Protein AF-A0A8H6TA62-F1 (afdb_monomer)

Radius of gyration: 33.55 Å; Cα contacts (8 Å, |Δi|>4): 525; chains: 1; bounding box: 86×76×90 Å

Foldseek 3Di:
DDDDDDDDDDDDDDDPDDDDDDDDPDDDDPDDPVVPPDPDDDPPDLDDLDDPPDDQALLNLVVVVVVCVPDPPDDDDDPDDDDPPPDDPPDPRSVLNVLVVVCVVPDDDDPLNVLVVVLSVLLVVLVVVLVVLSVVLVVLVVVLVVLVVPDDDPPDDDDDDPSNVVSVVSSVSSVVSVVVSVVSVVVNVVSSVVVSVSSVVVSLVVLVVDVDQLAPFDADQWFDFPWKIKHFDRLSPPLVLVCVQPVVPQVLCLFPLDDDAPDSVRCCVCPRVNPRRVANQKTKIFIWTQDPVGTDRFWMKMWHPHDPPQLEIEIDPTGGGPVCPPHLRSLLVVLRVVCQSCPDVVSNHDNGFKYKYKTFPVPVVSVVSCVLLVWDWDDKAWQPDFGDAPNVSSAPPDQDDPPDPCNRGGGTIMTMTMDGSCNCVVCSVVSSVVSSVD

Nearest PDB structures (foldseek):
  3tcv-assembly1_A  TM=8.590E-01  e=8.235E-14  Brucella abortus 2308
  3pzj-assembly1_A  TM=9.013E-01  e=2.151E-12  Chromobacterium violaceum
  5wjd-assembly1_A  TM=6.610E-01  e=2.388E-04  Drosophila melanogaster
  6z6f-assembly1_C  TM=5.503E-01  e=1.934E+00  Saccharomyces cerevisiae S288C
  5sxa-assembly1_B  TM=3.078E-01  e=2.387E+00  Homo sapiens

Solvent-accessible surface area (backbone atoms only — not comparable to full-atom values): 26166 Å² total; per-residue (Å²): 135,90,81,91,84,84,89,85,89,79,82,90,78,83,78,88,77,80,89,81,76,93,73,88,77,81,80,89,83,88,72,81,62,77,83,72,80,56,78,77,79,72,94,80,82,85,81,77,84,73,78,88,82,71,78,86,48,47,67,55,52,53,52,53,57,67,64,45,77,82,64,81,74,89,68,82,87,73,87,84,78,98,67,87,73,77,71,76,70,94,45,74,50,52,54,53,43,56,50,48,60,59,45,62,81,50,80,72,65,70,69,64,36,53,52,53,52,49,54,53,48,52,49,54,49,50,54,49,51,42,55,52,47,47,54,51,41,60,50,52,53,49,52,47,52,52,58,64,71,67,66,73,81,94,82,82,76,97,66,88,47,72,69,58,56,52,44,53,54,54,52,50,52,41,50,55,47,52,53,51,41,52,53,51,52,51,52,46,55,51,55,51,50,52,49,52,51,56,49,49,52,47,52,44,52,50,41,59,78,60,63,74,56,51,48,77,61,94,73,72,89,59,50,73,51,86,52,38,39,36,33,73,55,40,65,73,74,46,47,66,60,51,44,72,60,40,71,90,40,58,73,79,23,51,70,44,101,52,66,71,62,94,42,71,64,50,39,42,53,60,42,43,64,59,50,30,45,79,31,38,30,18,39,55,26,37,30,27,39,52,52,97,94,46,75,43,86,38,30,35,36,24,42,30,78,38,31,87,89,76,27,28,34,26,52,38,74,72,44,63,32,75,95,40,57,93,51,63,57,64,58,45,52,52,38,53,50,49,45,34,42,44,29,44,57,96,75,73,18,67,48,20,50,35,41,32,38,75,30,39,63,87,38,56,71,58,47,52,52,44,44,74,65,58,32,41,82,77,47,76,39,74,63,67,37,72,40,64,72,93,41,65,95,48,32,64,83,59,82,70,57,91,87,48,99,56,67,66,34,36,33,25,30,32,34,36,26,40,38,37,40,65,48,32,76,70,45,34,50,57,53,40,53,55,57,55,76,105

Mean predicted aligned error: 16.94 Å

Organism: Mycena chlorophos (NCBI:txid658473)

Structure (mmCIF, N/CA/C/O backbone):
data_AF-A0A8H6TA62-F1
#
_entry.id   AF-A0A8H6TA62-F1
#
loop_
_atom_site.group_PDB
_atom_site.id
_atom_site.type_symbol
_atom_site.label_atom_id
_atom_site.label_alt_id
_atom_site.label_comp_id
_atom_site.label_asym_id
_atom_site.label_entity_id
_atom_site.label_seq_id
_atom_site.pdbx_PDB_ins_code
_atom_site.Cartn_x
_atom_site.Cartn_y
_atom_site.Cartn_z
_atom_site.occupancy
_atom_site.B_iso_or_equiv
_atom_site.auth_seq_id
_atom_site.auth_comp_id
_atom_site.auth_asym_id
_atom_site.auth_atom_id
_atom_site.pdbx_PDB_model_num
ATOM 1 N N . MET A 1 1 ? 21.353 -50.277 -7.578 1.00 29.17 1 MET A N 1
ATOM 2 C CA . MET A 1 1 ? 21.318 -50.879 -8.931 1.00 29.17 1 MET A CA 1
ATOM 3 C C . MET A 1 1 ? 20.712 -49.834 -9.858 1.00 29.17 1 MET A C 1
ATOM 5 O O . MET A 1 1 ? 19.514 -49.636 -9.789 1.00 29.17 1 MET A O 1
ATOM 9 N N . MET A 1 2 ? 21.472 -48.911 -10.455 1.00 23.39 2 MET A N 1
ATOM 10 C CA . MET A 1 2 ? 22.560 -49.074 -11.440 1.00 23.39 2 MET A CA 1
ATOM 11 C C . MET A 1 2 ? 22.066 -49.698 -12.754 1.00 23.39 2 MET A C 1
ATOM 13 O O . MET A 1 2 ? 21.703 -50.867 -12.731 1.00 23.39 2 MET A O 1
ATOM 17 N N . LEU A 1 3 ? 22.066 -48.891 -13.829 1.00 24.69 3 LEU A N 1
ATOM 18 C CA . LEU A 1 3 ? 22.150 -49.193 -15.280 1.00 24.69 3 LEU A CA 1
ATOM 19 C C . LEU A 1 3 ? 21.672 -47.911 -16.008 1.00 24.69 3 LEU A C 1
ATOM 21 O O . LEU A 1 3 ? 20.495 -47.593 -15.925 1.00 24.69 3 LEU A O 1
ATOM 25 N N . ALA A 1 4 ? 22.458 -47.011 -16.612 1.00 21.72 4 ALA A N 1
ATOM 26 C CA . ALA A 1 4 ? 23.777 -47.021 -17.258 1.00 21.72 4 ALA A CA 1
ATOM 27 C C . ALA A 1 4 ? 23.888 -47.934 -18.496 1.00 21.72 4 ALA A C 1
ATOM 29 O O . ALA A 1 4 ? 24.165 -49.116 -18.342 1.00 21.72 4 ALA A O 1
ATOM 30 N N . ALA A 1 5 ? 23.708 -47.353 -19.695 1.00 24.50 5 ALA A N 1
ATOM 31 C CA . ALA A 1 5 ? 24.446 -47.612 -20.954 1.00 24.50 5 ALA A CA 1
ATOM 32 C C . ALA A 1 5 ? 23.855 -46.716 -22.074 1.00 24.50 5 ALA A C 1
ATOM 34 O O . ALA A 1 5 ? 22.674 -46.822 -22.383 1.00 24.50 5 ALA A O 1
ATOM 35 N N . SER A 1 6 ? 24.552 -45.657 -22.509 1.00 23.44 6 SER A N 1
ATOM 36 C CA . SER A 1 6 ? 25.530 -45.605 -23.628 1.00 23.44 6 SER A CA 1
ATOM 37 C C . SER A 1 6 ? 24.859 -45.240 -24.964 1.00 23.44 6 SER A C 1
ATOM 39 O O . SER A 1 6 ? 24.098 -46.016 -25.521 1.00 23.44 6 SER A O 1
ATOM 41 N N . LEU A 1 7 ? 24.957 -43.973 -25.384 1.00 22.39 7 LEU A N 1
ATOM 42 C CA . LEU A 1 7 ? 25.958 -43.423 -26.321 1.00 22.39 7 LEU A CA 1
ATOM 43 C C . LEU A 1 7 ? 25.765 -43.875 -27.778 1.00 22.39 7 LEU A C 1
ATOM 45 O O . LEU A 1 7 ? 26.127 -44.982 -28.163 1.00 22.39 7 LEU A O 1
ATOM 49 N N . THR A 1 8 ? 25.354 -42.935 -28.631 1.00 24.56 8 THR A N 1
ATOM 50 C CA . THR A 1 8 ? 25.974 -42.810 -29.954 1.00 24.56 8 THR A CA 1
ATOM 51 C C . THR A 1 8 ? 26.098 -41.345 -30.354 1.00 24.56 8 THR A C 1
ATOM 53 O O . THR A 1 8 ? 25.224 -40.512 -30.134 1.00 24.56 8 THR A O 1
ATOM 56 N N . TYR A 1 9 ? 27.284 -41.077 -30.867 1.00 22.17 9 TYR A N 1
ATOM 57 C CA . TYR A 1 9 ? 27.944 -39.828 -31.180 1.00 22.17 9 TYR A CA 1
ATOM 58 C C . TYR A 1 9 ? 27.435 -39.255 -32.513 1.00 22.17 9 TYR A C 1
ATOM 60 O O . TYR A 1 9 ? 27.398 -39.971 -33.509 1.00 22.17 9 TYR A O 1
ATOM 68 N N . ALA A 1 10 ? 27.105 -37.963 -32.558 1.00 26.77 10 ALA A N 1
ATOM 69 C CA . ALA A 1 10 ? 27.073 -37.183 -33.794 1.00 26.77 10 ALA A CA 1
ATOM 70 C C . ALA A 1 10 ? 27.478 -35.738 -33.467 1.00 26.77 10 ALA A C 1
ATOM 72 O O . ALA A 1 10 ? 26.907 -35.105 -32.582 1.00 26.77 10 ALA A O 1
ATOM 73 N N . GLY A 1 11 ? 28.534 -35.277 -34.137 1.00 24.66 11 GLY A N 1
ATOM 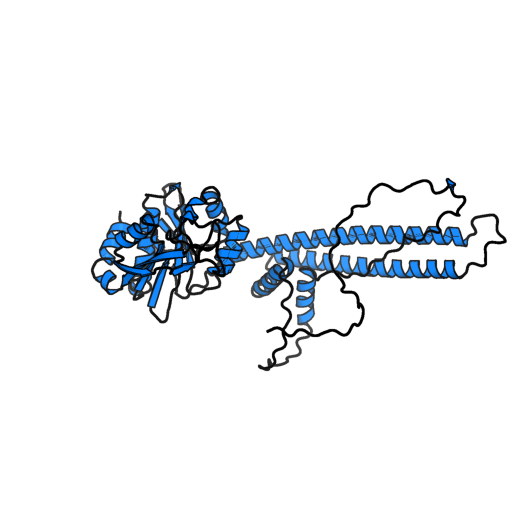74 C CA . GLY A 1 11 ? 29.276 -34.052 -33.851 1.00 24.66 11 GLY A CA 1
ATOM 75 C C . GLY A 1 11 ? 28.537 -32.723 -34.091 1.00 24.66 11 GLY A C 1
ATOM 76 O O . GLY A 1 11 ? 27.354 -32.685 -34.432 1.00 24.66 11 GLY A O 1
ATOM 77 N N . PRO A 1 12 ? 29.250 -31.603 -33.882 1.00 25.75 12 PRO A N 1
ATOM 78 C CA . PRO A 1 12 ? 28.680 -30.360 -33.379 1.00 25.75 12 PRO A CA 1
ATOM 79 C C . PRO A 1 12 ? 28.062 -29.493 -34.482 1.00 25.75 12 PRO A C 1
ATOM 81 O O . PRO A 1 12 ? 28.745 -29.049 -35.404 1.00 25.75 12 PRO A O 1
ATOM 84 N N . ARG A 1 13 ? 26.775 -29.151 -34.336 1.00 25.98 13 ARG A N 1
ATOM 85 C CA . ARG A 1 13 ? 26.202 -27.952 -34.964 1.00 25.98 13 ARG A CA 1
ATOM 86 C C . ARG A 1 13 ? 26.216 -26.821 -33.947 1.00 25.98 13 ARG A C 1
ATOM 88 O O . ARG A 1 13 ? 25.540 -26.880 -32.926 1.00 25.98 13 ARG A O 1
ATOM 95 N N . ALA A 1 14 ? 27.045 -25.830 -34.256 1.00 26.58 14 ALA A N 1
ATOM 96 C CA . ALA A 1 14 ? 27.339 -24.655 -33.461 1.00 26.58 14 ALA A CA 1
ATOM 97 C C . ALA A 1 14 ? 26.076 -23.976 -32.907 1.00 26.58 14 ALA A C 1
ATOM 99 O O . ALA A 1 14 ? 25.238 -23.460 -33.650 1.00 26.58 14 ALA A O 1
ATOM 100 N N . ALA A 1 15 ? 25.996 -23.952 -31.579 1.00 27.00 15 ALA A N 1
ATOM 101 C CA . ALA A 1 15 ? 25.164 -23.033 -30.832 1.00 27.00 15 ALA A CA 1
ATOM 102 C C . ALA A 1 15 ? 25.706 -21.611 -31.035 1.00 27.00 15 ALA A C 1
ATOM 104 O O . ALA A 1 15 ? 26.883 -21.335 -30.805 1.00 27.00 15 ALA A O 1
ATOM 105 N N . LYS A 1 16 ? 24.836 -20.707 -31.482 1.00 26.31 16 LYS A N 1
ATOM 106 C CA . LYS A 1 16 ? 25.112 -19.274 -31.548 1.00 26.31 16 LYS A CA 1
ATOM 107 C C . LYS A 1 16 ? 24.988 -18.724 -30.124 1.00 26.31 16 LYS A C 1
ATOM 109 O O . LYS A 1 16 ? 23.892 -18.421 -29.665 1.00 26.31 16 LYS A O 1
ATOM 114 N N . ILE A 1 17 ? 26.111 -18.693 -29.412 1.00 28.25 17 ILE A N 1
ATOM 115 C CA . ILE A 1 17 ? 26.255 -18.028 -28.116 1.00 28.25 17 ILE A CA 1
ATOM 116 C C . ILE A 1 17 ? 26.334 -16.520 -28.375 1.00 28.25 17 ILE A C 1
ATOM 118 O O . ILE A 1 17 ? 27.118 -16.064 -29.207 1.00 28.25 17 ILE A O 1
ATOM 122 N N . GLY A 1 18 ? 25.463 -15.769 -27.701 1.00 24.61 18 GLY A N 1
ATOM 123 C CA . GLY A 1 18 ? 25.532 -14.316 -27.607 1.00 24.61 18 GLY A CA 1
ATOM 124 C C . GLY A 1 18 ? 26.584 -13.848 -26.596 1.00 24.61 18 GLY A C 1
ATOM 125 O O . GLY A 1 18 ? 27.090 -14.634 -25.802 1.00 24.61 18 GLY A O 1
ATOM 126 N N . ASN A 1 19 ? 26.828 -12.537 -26.613 1.00 27.30 19 ASN A N 1
ATOM 127 C CA . ASN A 1 19 ? 27.676 -11.747 -25.711 1.00 27.30 19 ASN A CA 1
ATOM 128 C C . ASN A 1 19 ? 29.205 -11.863 -25.877 1.00 27.30 19 ASN A C 1
ATOM 130 O O . ASN A 1 19 ? 29.886 -12.553 -25.130 1.00 27.30 19 ASN A O 1
ATOM 134 N N . MET A 1 20 ? 29.746 -11.016 -26.755 1.00 24.73 20 MET A N 1
ATOM 135 C CA . MET A 1 20 ? 30.922 -10.174 -26.473 1.00 24.73 20 MET A CA 1
ATOM 136 C C . MET A 1 20 ? 30.471 -8.756 -26.857 1.00 24.73 20 MET A C 1
ATOM 138 O O . MET A 1 20 ? 29.963 -8.557 -27.953 1.00 24.73 20 MET A O 1
ATOM 142 N N . GLY A 1 21 ? 30.408 -7.785 -25.951 1.00 23.47 21 GLY A N 1
ATOM 143 C CA . GLY A 1 21 ? 31.543 -7.318 -25.170 1.00 23.47 21 GLY A CA 1
ATOM 144 C C . GLY A 1 21 ? 32.171 -6.178 -25.964 1.00 23.47 21 GLY A C 1
ATOM 145 O O . GLY A 1 21 ? 32.882 -6.428 -26.930 1.00 23.47 21 GLY A O 1
ATOM 146 N N . ILE A 1 22 ? 31.825 -4.947 -25.587 1.00 27.44 22 ILE A N 1
ATOM 147 C CA . ILE A 1 22 ? 32.451 -3.710 -26.054 1.00 27.44 22 ILE A CA 1
ATOM 148 C C . ILE A 1 22 ? 33.968 -3.876 -25.921 1.00 27.44 22 ILE A C 1
ATOM 150 O O . ILE A 1 22 ? 34.474 -4.024 -24.811 1.00 27.44 22 ILE A O 1
ATOM 154 N N . LEU A 1 23 ? 34.676 -3.860 -27.047 1.00 23.64 23 LEU A N 1
ATOM 155 C CA . LEU A 1 23 ? 36.079 -3.484 -27.090 1.00 23.64 23 LEU A CA 1
ATOM 156 C C . LEU A 1 23 ? 36.171 -2.252 -27.975 1.00 23.64 23 LEU A C 1
ATOM 158 O O . LEU A 1 23 ? 36.073 -2.313 -29.199 1.00 23.64 23 LEU A O 1
ATOM 162 N N . ASP A 1 24 ? 36.282 -1.138 -27.270 1.00 26.45 24 ASP A N 1
ATOM 163 C CA . ASP A 1 24 ? 36.860 0.105 -27.729 1.00 26.45 24 ASP A CA 1
ATOM 164 C C . ASP A 1 24 ? 38.226 -0.210 -28.368 1.00 26.45 24 ASP A C 1
ATOM 166 O O . ASP A 1 24 ? 39.142 -0.692 -27.702 1.00 26.45 24 ASP A O 1
ATOM 170 N N . MET A 1 25 ? 38.324 -0.047 -29.686 1.00 25.95 25 MET A N 1
ATOM 171 C CA . MET A 1 25 ? 39.591 -0.055 -30.423 1.00 25.95 25 MET A CA 1
ATOM 172 C C . MET A 1 25 ? 39.720 1.268 -31.176 1.00 25.95 25 MET A C 1
ATOM 174 O O . MET A 1 25 ? 39.938 1.305 -32.386 1.00 25.95 25 MET A O 1
ATOM 178 N N . GLU A 1 26 ? 39.594 2.379 -30.454 1.00 28.38 26 GLU A N 1
ATOM 179 C CA . GLU A 1 26 ? 40.432 3.528 -30.761 1.00 28.38 26 GLU A CA 1
ATOM 180 C C . GLU A 1 26 ? 41.798 3.331 -30.087 1.00 28.38 26 GLU A C 1
ATOM 182 O O . GLU A 1 26 ? 41.900 3.039 -28.899 1.00 28.38 26 GLU A O 1
ATOM 187 N N . SER A 1 27 ? 42.852 3.517 -30.882 1.00 29.33 27 SER A N 1
ATOM 188 C CA . SER A 1 27 ? 44.281 3.455 -30.547 1.00 29.33 27 SER A CA 1
ATOM 189 C C . SER A 1 27 ? 44.958 2.070 -30.539 1.00 29.33 27 SER A C 1
ATOM 191 O O . SER A 1 27 ? 44.632 1.162 -29.783 1.00 29.33 27 SER A O 1
ATOM 193 N N . THR A 1 28 ? 46.044 1.998 -31.321 1.00 29.45 28 THR A N 1
ATOM 194 C CA . THR A 1 28 ? 47.136 1.005 -31.261 1.00 29.45 28 THR A CA 1
ATOM 195 C C . THR A 1 28 ? 46.977 -0.263 -32.111 1.00 29.45 28 THR A C 1
ATOM 197 O O . THR A 1 28 ? 46.721 -1.322 -31.572 1.00 29.45 28 THR A O 1
ATOM 200 N N . VAL A 1 29 ? 47.212 -0.168 -33.430 1.00 26.66 29 VAL A N 1
ATOM 201 C CA . VAL A 1 29 ? 48.257 -0.915 -34.183 1.00 26.66 29 VAL A CA 1
ATOM 202 C C . VAL A 1 29 ? 48.424 -0.221 -35.548 1.00 26.66 29 VAL A C 1
ATOM 204 O O . VAL A 1 29 ? 47.896 -0.655 -36.565 1.00 26.66 29 VAL A O 1
ATOM 207 N N . VAL A 1 30 ? 49.184 0.875 -35.584 1.00 30.66 30 VAL A N 1
ATOM 208 C CA . VAL A 1 30 ? 49.939 1.255 -36.792 1.00 30.66 30 VAL A CA 1
ATOM 209 C C . VAL A 1 30 ? 51.369 0.799 -36.528 1.00 30.66 30 VAL A C 1
ATOM 211 O O . VAL A 1 30 ? 52.252 1.587 -36.205 1.00 30.66 30 VAL A O 1
ATOM 214 N N . ALA A 1 31 ? 51.563 -0.519 -36.533 1.00 30.05 31 ALA A N 1
ATOM 215 C CA . ALA A 1 31 ? 52.886 -1.118 -36.487 1.00 30.05 31 ALA A CA 1
ATOM 216 C C . ALA A 1 31 ? 53.342 -1.358 -37.929 1.00 30.05 31 ALA A C 1
ATOM 218 O O . ALA A 1 31 ? 52.847 -2.240 -38.624 1.00 30.05 31 ALA A O 1
ATOM 219 N N . ASP A 1 32 ? 54.244 -0.482 -38.347 1.00 41.75 32 ASP A N 1
ATOM 220 C CA . ASP A 1 32 ? 55.158 -0.518 -39.483 1.00 41.75 32 ASP A CA 1
ATOM 221 C C . ASP A 1 32 ? 55.321 -1.885 -40.200 1.00 41.75 32 ASP A C 1
ATOM 223 O O . ASP A 1 32 ? 56.208 -2.683 -39.895 1.00 41.75 32 ASP A O 1
ATOM 227 N N . LEU A 1 33 ? 54.471 -2.144 -41.204 1.00 35.25 33 LEU A N 1
ATOM 228 C CA . LEU A 1 33 ? 54.551 -3.313 -42.098 1.00 35.25 33 LEU A CA 1
ATOM 229 C C . LEU A 1 33 ? 55.581 -3.143 -43.233 1.00 35.25 33 LEU A C 1
ATOM 231 O O . LEU A 1 33 ? 55.771 -4.055 -44.036 1.00 35.25 33 LEU A O 1
ATOM 235 N N . SER A 1 34 ? 56.296 -2.014 -43.289 1.00 39.16 34 SER A N 1
ATOM 236 C CA . SER A 1 34 ? 57.296 -1.745 -44.333 1.00 39.16 34 SER A CA 1
ATOM 237 C C . SER A 1 34 ? 58.559 -2.616 -44.214 1.00 39.16 34 SER A C 1
ATOM 239 O O . SER A 1 34 ? 59.280 -2.808 -45.192 1.00 39.16 34 SER A O 1
ATOM 241 N N . ARG A 1 35 ? 58.806 -3.225 -43.043 1.00 41.19 35 ARG A N 1
ATOM 242 C CA . ARG A 1 35 ? 59.994 -4.059 -42.779 1.00 41.19 35 ARG A CA 1
ATOM 243 C C . ARG A 1 35 ? 59.961 -5.471 -43.374 1.00 41.19 35 ARG A C 1
ATOM 245 O O . ARG A 1 35 ? 61.000 -6.123 -43.378 1.00 41.19 35 ARG A O 1
ATOM 252 N N . PHE A 1 36 ? 58.822 -5.949 -43.880 1.00 41.75 36 PHE A N 1
ATOM 253 C CA . PHE A 1 36 ? 58.689 -7.327 -44.385 1.00 41.75 36 PHE A CA 1
ATOM 254 C C . PHE A 1 36 ? 58.634 -7.452 -45.914 1.00 41.75 36 PHE A C 1
ATOM 256 O O . PHE A 1 36 ? 58.424 -8.551 -46.417 1.00 41.75 36 PHE A O 1
ATOM 263 N N . GLY A 1 37 ? 58.831 -6.363 -46.669 1.00 33.19 37 GLY A N 1
ATOM 264 C CA . GLY A 1 37 ? 58.868 -6.413 -48.140 1.00 33.19 37 GLY A CA 1
ATOM 265 C C . GLY A 1 37 ? 57.574 -6.916 -48.797 1.00 33.19 37 GLY A C 1
ATOM 266 O O . GLY A 1 37 ? 57.586 -7.293 -49.966 1.00 33.19 37 GLY A O 1
ATOM 267 N N . LEU A 1 38 ? 56.465 -6.938 -48.054 1.00 32.91 38 LEU A N 1
ATOM 268 C CA . LEU A 1 38 ? 55.144 -7.285 -48.564 1.00 32.91 38 LEU A CA 1
ATOM 269 C C . LEU A 1 38 ? 54.492 -6.028 -49.164 1.00 32.91 38 LEU A C 1
ATOM 271 O O . LEU A 1 38 ? 54.642 -4.945 -48.591 1.00 32.91 38 LEU A O 1
ATOM 275 N N . PRO A 1 39 ? 53.767 -6.137 -50.293 1.00 31.55 39 PRO A N 1
ATOM 276 C CA . PRO A 1 39 ? 53.000 -5.016 -50.822 1.00 31.55 39 PRO A CA 1
ATOM 277 C C . PRO A 1 39 ? 52.013 -4.528 -49.754 1.00 31.55 39 PRO A C 1
ATOM 279 O O . PRO A 1 39 ? 51.415 -5.338 -49.041 1.00 31.55 39 PRO A O 1
ATOM 282 N N . ALA A 1 40 ? 51.865 -3.204 -49.631 1.00 33.78 40 ALA A N 1
ATOM 283 C CA . ALA A 1 40 ? 50.876 -2.595 -48.746 1.00 33.78 40 ALA A CA 1
ATOM 284 C C . ALA A 1 40 ? 49.513 -3.273 -48.969 1.00 33.78 40 ALA A C 1
ATOM 286 O O . ALA A 1 40 ? 49.164 -3.537 -50.125 1.00 33.78 40 ALA A O 1
ATOM 287 N N . PRO A 1 41 ? 48.749 -3.587 -47.906 1.00 30.28 41 PRO A N 1
ATOM 288 C CA . PRO A 1 41 ? 47.463 -4.234 -48.088 1.00 30.28 41 PRO A CA 1
ATOM 289 C C . PRO A 1 41 ? 46.612 -3.367 -49.019 1.00 30.28 41 PRO A C 1
ATOM 291 O O . PRO A 1 41 ? 46.419 -2.175 -48.766 1.00 30.28 41 PRO A O 1
ATOM 294 N N . ALA A 1 42 ? 46.118 -3.966 -50.107 1.00 34.22 42 ALA A N 1
ATOM 295 C CA . ALA A 1 42 ? 45.039 -3.384 -50.896 1.00 34.22 42 ALA A CA 1
ATOM 296 C C . ALA A 1 42 ? 43.925 -2.936 -49.928 1.00 34.22 42 ALA A C 1
ATOM 298 O O . ALA A 1 42 ? 43.729 -3.620 -48.918 1.00 34.22 42 ALA A O 1
ATOM 299 N N . PRO A 1 43 ? 43.221 -1.814 -50.178 1.00 35.78 43 PRO A N 1
ATOM 300 C CA . PRO A 1 43 ? 42.306 -1.187 -49.222 1.00 35.78 43 PRO A CA 1
ATOM 301 C C . PRO A 1 43 ? 41.055 -2.050 -48.989 1.00 35.78 43 PRO A C 1
ATOM 303 O O . PRO A 1 43 ? 39.953 -1.757 -49.443 1.00 35.78 43 PRO A O 1
ATOM 306 N N . ALA A 1 44 ? 41.225 -3.141 -48.256 1.00 36.56 44 ALA A N 1
ATOM 307 C CA . ALA A 1 44 ? 40.194 -4.048 -47.808 1.00 36.56 44 ALA A CA 1
ATOM 308 C C . ALA A 1 44 ? 39.881 -3.699 -46.349 1.00 36.56 44 ALA A C 1
ATOM 310 O O . ALA A 1 44 ? 40.582 -4.154 -45.450 1.00 36.56 44 ALA A O 1
ATOM 311 N N . SER A 1 45 ? 38.880 -2.830 -46.131 1.00 36.69 45 SER A N 1
ATOM 312 C CA . SER A 1 45 ? 38.032 -2.764 -44.907 1.00 36.69 45 SER A CA 1
ATOM 313 C C . SER A 1 45 ? 37.189 -1.481 -44.748 1.00 36.69 45 SER A C 1
ATOM 315 O O . SER A 1 45 ? 36.512 -1.328 -43.738 1.00 36.69 45 SER A O 1
ATOM 317 N N . LEU A 1 46 ? 37.148 -0.563 -45.722 1.00 38.94 46 LEU A N 1
ATOM 318 C CA . LEU A 1 46 ? 36.496 0.750 -45.542 1.00 38.94 46 LEU A CA 1
ATOM 319 C C . LEU A 1 46 ? 34.988 0.828 -45.868 1.00 38.94 46 LEU A C 1
ATOM 321 O O . LEU A 1 46 ? 34.402 1.907 -45.783 1.00 38.94 46 LEU A O 1
ATOM 325 N N . TYR A 1 47 ? 34.341 -0.288 -46.212 1.00 43.06 47 TYR A N 1
ATOM 326 C CA . TYR A 1 47 ? 32.968 -0.302 -46.730 1.00 43.06 47 TYR A CA 1
ATOM 327 C C . TYR A 1 47 ? 32.025 -1.074 -45.803 1.00 43.06 47 TYR A C 1
ATOM 329 O O . TYR A 1 47 ? 31.937 -2.297 -45.884 1.00 43.06 47 TYR A O 1
ATOM 337 N N . PHE A 1 48 ? 31.301 -0.373 -44.926 1.00 45.69 48 PHE A N 1
ATOM 338 C CA . PHE A 1 48 ? 30.163 -0.969 -44.221 1.00 45.69 48 PHE A CA 1
ATOM 339 C C . PHE A 1 48 ? 28.943 -0.040 -44.233 1.00 45.69 48 PHE A C 1
ATOM 341 O O . PHE A 1 48 ? 28.719 0.734 -43.305 1.00 45.69 48 PHE A O 1
ATOM 348 N N . VAL A 1 49 ? 28.086 -0.181 -45.252 1.00 46.19 49 VAL A N 1
ATOM 349 C CA . VAL A 1 49 ? 26.663 0.177 -45.132 1.00 46.19 49 VAL A CA 1
ATOM 350 C C . VAL A 1 49 ? 25.961 -0.949 -44.366 1.00 46.19 49 VAL A C 1
ATOM 352 O O . VAL A 1 49 ? 25.446 -1.910 -44.940 1.00 46.19 49 VAL A O 1
ATOM 355 N N . GLU A 1 50 ? 25.992 -0.856 -43.042 1.00 45.69 50 GLU A N 1
ATOM 356 C CA . GLU A 1 50 ? 25.404 -1.833 -42.126 1.00 45.69 50 GLU A CA 1
ATOM 357 C C . GLU A 1 50 ? 23.909 -2.084 -42.435 1.00 45.69 50 GLU A C 1
ATOM 359 O O . GLU A 1 50 ? 23.133 -1.144 -42.648 1.00 45.69 50 GLU A O 1
ATOM 364 N N . ARG A 1 51 ? 23.475 -3.355 -42.455 1.00 43.75 51 ARG A N 1
ATOM 365 C CA . ARG A 1 51 ? 22.040 -3.693 -42.487 1.00 43.75 51 ARG A CA 1
ATOM 366 C C . ARG A 1 51 ? 21.418 -3.296 -41.151 1.00 43.75 51 ARG A C 1
ATOM 368 O O . ARG A 1 51 ? 21.895 -3.721 -40.104 1.00 43.75 51 ARG A O 1
ATOM 375 N N . ASP A 1 52 ? 20.340 -2.520 -41.202 1.00 46.53 52 ASP A N 1
ATOM 376 C CA . ASP A 1 52 ? 19.617 -2.033 -40.025 1.00 46.53 52 ASP A CA 1
ATOM 377 C C . ASP A 1 52 ? 18.873 -3.196 -39.331 1.00 46.53 52 ASP A C 1
ATOM 379 O O . ASP A 1 52 ? 17.696 -3.445 -39.576 1.00 46.53 52 ASP A O 1
ATOM 383 N N . ASN A 1 53 ? 19.588 -3.962 -38.504 1.00 40.94 53 ASN A N 1
ATOM 384 C CA . ASN A 1 53 ? 19.051 -5.032 -37.653 1.00 40.94 53 ASN A CA 1
ATOM 385 C C . ASN A 1 53 ? 18.705 -4.491 -36.251 1.00 40.94 53 ASN A C 1
ATOM 387 O O . ASN A 1 53 ? 19.052 -5.098 -35.238 1.00 40.94 53 ASN A O 1
ATOM 391 N N . ARG A 1 54 ? 18.065 -3.319 -36.171 1.00 55.28 54 ARG A N 1
ATOM 392 C CA . ARG A 1 54 ? 17.684 -2.718 -34.886 1.00 55.28 54 ARG A CA 1
ATOM 393 C C . ARG A 1 54 ? 16.377 -3.295 -34.347 1.00 55.28 54 ARG A C 1
ATOM 395 O O . ARG A 1 54 ? 15.439 -3.581 -35.092 1.00 55.28 54 ARG A O 1
ATOM 402 N N . THR A 1 55 ? 16.330 -3.438 -33.028 1.00 48.84 55 THR A N 1
ATOM 403 C CA . THR A 1 55 ? 15.110 -3.671 -32.254 1.00 48.84 55 THR A CA 1
ATOM 404 C C . THR A 1 55 ? 14.123 -2.515 -32.481 1.00 48.84 55 THR A C 1
ATOM 406 O O . THR A 1 55 ? 14.565 -1.368 -32.550 1.00 48.84 55 THR A O 1
ATOM 409 N N . PRO A 1 56 ? 12.806 -2.778 -32.606 1.00 56.31 56 PRO A N 1
ATOM 410 C CA . PRO A 1 56 ? 11.809 -1.721 -32.790 1.00 56.31 56 PRO A CA 1
ATOM 411 C C . PRO A 1 56 ? 11.818 -0.725 -31.622 1.00 56.31 56 PRO A C 1
ATOM 413 O O . PRO A 1 56 ? 11.783 -1.155 -30.469 1.00 56.31 56 PRO A O 1
ATOM 416 N N . THR A 1 57 ? 11.825 0.579 -31.909 1.00 64.38 57 THR A N 1
ATOM 417 C CA . THR A 1 57 ? 11.783 1.638 -30.879 1.00 64.38 57 THR A CA 1
ATOM 418 C C . THR A 1 57 ? 10.351 2.082 -30.541 1.00 64.38 57 THR A C 1
ATOM 420 O O . THR A 1 57 ? 9.383 1.660 -31.182 1.00 64.38 57 THR A O 1
ATOM 423 N N . VAL A 1 58 ? 10.177 2.946 -29.529 1.00 62.16 58 VAL A N 1
ATOM 424 C CA . VAL A 1 58 ? 8.859 3.514 -29.163 1.00 62.16 58 VAL A CA 1
ATOM 425 C C . VAL A 1 58 ? 8.215 4.225 -30.362 1.00 62.16 58 VAL A C 1
ATOM 427 O O . VAL A 1 58 ? 7.031 4.033 -30.641 1.00 62.16 58 VAL A O 1
ATOM 430 N N . LEU A 1 59 ? 9.004 4.979 -31.134 1.00 66.00 59 LEU A N 1
ATOM 431 C CA . LEU A 1 59 ? 8.554 5.671 -32.345 1.00 66.00 59 LEU A CA 1
ATOM 432 C C . LEU A 1 59 ? 8.178 4.709 -33.477 1.00 66.00 59 LEU A C 1
ATOM 434 O O . LEU A 1 59 ? 7.175 4.938 -34.158 1.00 66.00 59 LEU A O 1
ATOM 438 N N . ASP A 1 60 ? 8.912 3.604 -33.645 1.00 64.25 60 ASP A N 1
ATOM 439 C CA . ASP A 1 60 ? 8.524 2.535 -34.575 1.00 64.25 60 ASP A CA 1
ATOM 440 C C . ASP A 1 60 ? 7.152 1.955 -34.234 1.00 64.25 60 ASP A C 1
ATOM 442 O O . ASP A 1 60 ? 6.342 1.679 -35.124 1.00 64.25 60 ASP A O 1
ATOM 446 N N . ALA A 1 61 ? 6.884 1.760 -32.946 1.00 64.50 61 ALA A N 1
ATOM 447 C CA . ALA A 1 61 ? 5.626 1.214 -32.472 1.00 64.50 61 ALA A CA 1
ATOM 448 C C . ALA A 1 61 ? 4.466 2.216 -32.656 1.00 64.50 61 ALA A C 1
ATOM 450 O O . ALA A 1 61 ? 3.414 1.837 -33.179 1.00 64.50 61 ALA A O 1
ATOM 451 N N . ILE A 1 62 ? 4.682 3.502 -32.346 1.00 64.81 62 ILE A N 1
ATOM 452 C CA . ILE A 1 62 ? 3.718 4.597 -32.580 1.00 64.81 62 ILE A CA 1
ATOM 453 C C . ILE A 1 62 ? 3.358 4.713 -34.067 1.00 64.81 62 ILE A C 1
ATOM 455 O O . ILE A 1 62 ? 2.181 4.772 -34.429 1.00 64.81 62 ILE A O 1
ATOM 459 N N . LEU A 1 63 ? 4.360 4.706 -34.950 1.00 63.94 63 LEU A N 1
ATOM 460 C CA . LEU A 1 63 ? 4.159 4.810 -36.397 1.00 63.94 63 LEU A CA 1
ATOM 461 C C . LEU A 1 63 ? 3.401 3.609 -36.977 1.00 63.94 63 LEU A C 1
ATOM 463 O O . LEU A 1 63 ? 2.573 3.782 -37.875 1.00 63.94 63 LEU A O 1
ATOM 467 N N . ARG A 1 64 ? 3.660 2.394 -36.474 1.00 64.25 64 ARG A N 1
ATOM 468 C CA . ARG A 1 64 ? 2.918 1.184 -36.870 1.00 64.25 64 ARG A CA 1
ATOM 469 C C . ARG A 1 64 ? 1.444 1.268 -36.487 1.00 64.25 64 ARG A C 1
ATOM 471 O O . ARG A 1 64 ? 0.600 0.882 -37.291 1.00 64.25 64 ARG A O 1
ATOM 478 N N . ASP A 1 65 ? 1.141 1.779 -35.296 1.00 61.62 65 ASP A N 1
ATOM 479 C CA . ASP A 1 65 ? -0.236 1.964 -34.837 1.00 61.62 65 ASP A CA 1
ATOM 480 C C . ASP A 1 65 ? -0.975 3.009 -35.695 1.00 61.62 65 ASP A C 1
ATOM 482 O O . ASP A 1 65 ? -2.039 2.709 -36.234 1.00 61.62 65 ASP A O 1
ATOM 486 N N . GLN A 1 66 ? -0.363 4.171 -35.959 1.00 61.78 66 GLN A N 1
ATOM 487 C CA . GLN A 1 66 ? -0.942 5.207 -36.833 1.00 61.78 66 GLN A CA 1
ATOM 488 C C . GLN A 1 66 ? -1.160 4.736 -38.284 1.00 61.78 66 GLN A C 1
ATOM 490 O O . GLN A 1 66 ? -2.137 5.113 -38.923 1.00 61.78 66 GLN A O 1
ATOM 495 N N . GLY A 1 67 ? -0.281 3.883 -38.820 1.00 47.94 67 GLY A N 1
ATOM 496 C CA . GLY A 1 67 ? -0.438 3.316 -40.166 1.00 47.94 67 GLY A CA 1
ATOM 497 C C . GLY A 1 67 ? -1.513 2.225 -40.279 1.00 47.94 67 GLY A C 1
ATOM 498 O O . GLY A 1 67 ? -1.926 1.879 -41.388 1.00 47.94 67 GLY A O 1
ATOM 499 N N . SER A 1 68 ? -1.971 1.668 -39.154 1.00 46.47 68 SER A N 1
ATOM 500 C CA . SER A 1 68 ? -2.958 0.580 -39.120 1.00 46.47 68 SER A CA 1
ATOM 501 C C . SER A 1 68 ? -4.416 1.054 -39.195 1.00 46.47 68 SER A C 1
ATOM 503 O O . SER A 1 68 ? -5.291 0.273 -39.579 1.00 46.47 68 SER A O 1
ATOM 505 N N . GLU A 1 69 ? -4.672 2.347 -38.963 1.00 37.59 69 GLU A N 1
ATOM 506 C CA . GLU A 1 69 ? -6.004 2.967 -39.064 1.00 37.59 69 GLU A CA 1
ATOM 507 C C . GLU A 1 69 ? -6.595 2.902 -40.494 1.00 37.59 69 GLU A C 1
ATOM 509 O O . GLU A 1 69 ? -7.807 2.981 -40.668 1.00 37.59 69 GLU A O 1
ATOM 514 N N . GLY A 1 70 ? -5.778 2.632 -41.523 1.00 31.72 70 GLY A N 1
ATOM 515 C CA . GLY A 1 70 ? -6.219 2.453 -42.916 1.00 31.72 70 GLY A CA 1
ATOM 516 C C . GLY A 1 70 ? -6.500 1.009 -43.368 1.00 31.72 70 GLY A C 1
ATOM 517 O O . GLY A 1 70 ? -6.815 0.786 -44.538 1.00 31.72 70 GLY A O 1
ATOM 518 N N . ARG A 1 71 ? -6.358 -0.006 -42.499 1.00 30.48 71 ARG A N 1
ATOM 519 C CA . ARG A 1 71 ? -6.531 -1.427 -42.880 1.00 30.48 71 ARG A CA 1
ATOM 520 C C . ARG A 1 71 ? -7.276 -2.247 -41.823 1.00 30.48 71 ARG A C 1
ATOM 522 O O . ARG A 1 71 ? -6.907 -3.379 -41.522 1.00 30.48 71 ARG A O 1
ATOM 529 N N . VAL A 1 72 ? -8.388 -1.726 -41.313 1.00 29.91 72 VAL A N 1
ATOM 530 C CA . VAL A 1 72 ? -9.335 -2.531 -40.529 1.00 29.91 72 VAL A CA 1
ATOM 531 C C . VAL A 1 72 ? -10.142 -3.423 -41.481 1.00 29.91 72 VAL A C 1
ATOM 533 O O . VAL A 1 72 ? -11.251 -3.098 -41.896 1.00 29.91 72 VAL A O 1
ATOM 536 N N . ARG A 1 73 ? -9.597 -4.586 -41.861 1.00 28.47 73 ARG A N 1
ATOM 537 C CA . ARG A 1 73 ? -10.461 -5.702 -42.273 1.00 28.47 73 ARG A CA 1
ATOM 538 C C . ARG A 1 73 ? -11.051 -6.288 -40.999 1.00 28.47 73 ARG A C 1
ATOM 540 O O . ARG A 1 73 ? -10.359 -7.009 -40.284 1.00 28.47 73 ARG A O 1
ATOM 547 N N . ASN A 1 74 ? -12.322 -5.981 -40.746 1.00 29.83 74 ASN A N 1
ATOM 548 C CA . ASN A 1 74 ? -13.155 -6.659 -39.758 1.00 29.83 74 ASN A CA 1
ATOM 549 C C . ASN A 1 74 ? -12.992 -8.179 -39.899 1.00 29.83 74 ASN A C 1
ATOM 551 O O . ASN A 1 74 ? -13.541 -8.793 -40.814 1.00 29.83 74 ASN A O 1
ATOM 555 N N . ARG A 1 75 ? -12.234 -8.798 -38.993 1.00 24.92 75 ARG A N 1
ATOM 556 C CA . ARG A 1 75 ? -12.373 -10.222 -38.700 1.00 24.92 75 ARG A CA 1
ATOM 557 C C . ARG A 1 75 ? -12.941 -10.337 -37.292 1.00 24.92 75 ARG A C 1
ATOM 559 O O . ARG A 1 75 ? -12.289 -9.871 -36.359 1.00 24.92 75 ARG A O 1
ATOM 566 N N . PRO A 1 76 ? -14.137 -10.924 -37.123 1.00 26.98 76 PRO A N 1
ATOM 567 C CA . PRO A 1 76 ? -14.686 -11.154 -35.801 1.00 26.98 76 PRO A CA 1
ATOM 568 C C . PRO A 1 76 ? -13.778 -12.115 -35.031 1.00 26.98 76 PRO A C 1
ATOM 570 O O . PRO A 1 76 ? -13.284 -13.111 -35.566 1.00 26.98 76 PRO A O 1
ATOM 573 N N . TYR A 1 77 ? -13.558 -11.778 -33.766 1.00 26.70 77 TYR A N 1
ATOM 574 C CA . TYR A 1 77 ? -12.793 -12.545 -32.795 1.00 26.70 77 TYR A CA 1
ATOM 575 C C . TYR A 1 77 ? -13.436 -13.931 -32.607 1.00 26.70 77 TYR A C 1
ATOM 577 O O . TYR A 1 77 ? -14.460 -14.061 -31.937 1.00 26.70 77 TYR A O 1
ATOM 585 N N . ARG A 1 78 ? -12.865 -14.984 -33.212 1.00 27.34 78 ARG A N 1
ATOM 586 C CA . ARG A 1 78 ? -13.204 -16.369 -32.854 1.00 27.34 78 ARG A CA 1
ATOM 587 C C . ARG A 1 78 ? -12.369 -16.777 -31.645 1.00 27.34 78 ARG A C 1
ATOM 589 O O . ARG A 1 78 ? -11.151 -16.896 -31.730 1.00 27.34 78 ARG A O 1
ATOM 596 N N . ARG A 1 79 ? -13.061 -16.993 -30.524 1.00 35.88 79 ARG A N 1
ATOM 597 C CA . ARG A 1 79 ? -12.561 -17.717 -29.350 1.00 35.88 79 ARG A CA 1
ATOM 598 C C . ARG A 1 79 ? -12.101 -19.109 -29.790 1.00 35.88 79 ARG A C 1
ATOM 600 O O . ARG A 1 79 ? -12.902 -19.856 -30.343 1.00 35.88 79 ARG A O 1
ATOM 607 N N . GLY A 1 80 ? -10.852 -19.446 -29.483 1.00 32.16 80 GLY A N 1
ATOM 608 C CA . GLY A 1 80 ? -10.318 -20.801 -29.601 1.00 32.16 80 GLY A CA 1
ATOM 609 C C . GLY A 1 80 ? -9.213 -20.921 -30.641 1.00 32.16 80 GLY A C 1
ATOM 610 O O . GLY A 1 80 ? -9.496 -21.208 -31.793 1.00 32.16 80 GLY A O 1
ATOM 611 N N . GLU A 1 81 ? -7.971 -20.695 -30.210 1.00 27.31 81 GLU A N 1
ATOM 612 C CA . GLU A 1 81 ? -6.795 -21.515 -30.534 1.00 27.31 81 GLU A CA 1
ATOM 613 C C . GLU A 1 81 ? -5.568 -20.917 -29.828 1.00 27.31 81 GLU A C 1
ATOM 615 O O . GLU A 1 81 ? -5.173 -19.775 -30.068 1.00 27.31 81 GLU A O 1
ATOM 620 N N . ASN A 1 82 ? -4.981 -21.698 -28.919 1.00 31.84 82 ASN A N 1
ATOM 621 C CA . ASN A 1 82 ? -3.709 -21.409 -28.267 1.00 31.84 82 ASN A CA 1
ATOM 622 C C . ASN A 1 82 ? -2.603 -21.309 -29.327 1.00 31.84 82 ASN A C 1
ATOM 624 O O . ASN A 1 82 ? -2.052 -22.318 -29.763 1.00 31.84 82 ASN A O 1
ATOM 628 N N . ARG A 1 83 ? -2.227 -20.090 -29.706 1.00 24.73 83 ARG A N 1
ATOM 629 C CA . ARG A 1 83 ? -0.875 -19.803 -30.186 1.00 24.73 83 ARG A CA 1
ATOM 630 C C . ARG A 1 83 ? -0.239 -18.872 -29.176 1.00 24.73 83 ARG A C 1
ATOM 632 O O . ARG A 1 83 ? -0.749 -17.778 -28.955 1.00 24.73 83 ARG A O 1
ATOM 639 N N . SER A 1 84 ? 0.845 -19.325 -28.549 1.00 26.30 84 SER A N 1
ATOM 640 C CA . SER A 1 84 ? 1.664 -18.492 -27.679 1.00 26.30 84 SER A CA 1
ATOM 641 C C . SER A 1 84 ? 2.152 -17.296 -28.491 1.00 26.30 84 SER A C 1
ATOM 643 O O . SER A 1 84 ? 3.071 -17.403 -29.305 1.00 26.30 84 SER A O 1
ATOM 645 N N . ILE A 1 85 ? 1.506 -16.153 -28.302 1.00 25.62 85 ILE A N 1
ATOM 646 C CA . ILE A 1 85 ? 2.082 -14.875 -28.681 1.00 25.62 85 ILE A CA 1
ATOM 647 C C . ILE A 1 85 ? 3.274 -14.738 -27.742 1.00 25.62 85 ILE A C 1
ATOM 649 O O . ILE A 1 85 ? 3.089 -14.639 -26.530 1.00 25.62 85 ILE A O 1
ATOM 653 N N . HIS A 1 86 ? 4.492 -14.831 -28.278 1.00 25.52 86 HIS A N 1
ATOM 654 C CA . HIS A 1 86 ? 5.660 -14.370 -27.545 1.00 25.52 86 HIS A CA 1
ATOM 655 C C . HIS A 1 86 ? 5.336 -12.964 -27.045 1.00 25.52 86 HIS A C 1
ATOM 657 O O . HIS A 1 86 ? 5.078 -12.065 -27.848 1.00 25.52 86 HIS A O 1
ATOM 663 N N . SER A 1 87 ? 5.268 -12.818 -25.719 1.00 28.80 87 SER A N 1
ATOM 664 C CA . SER A 1 87 ? 5.262 -11.513 -25.071 1.00 28.80 87 SER A CA 1
ATOM 665 C C . SER A 1 87 ? 6.381 -10.703 -25.723 1.00 28.80 87 SER A C 1
ATOM 667 O O . SER A 1 87 ? 7.489 -11.237 -25.817 1.00 28.80 87 SER A O 1
ATOM 669 N N . PRO A 1 88 ? 6.134 -9.475 -26.213 1.00 33.50 88 PRO A N 1
ATOM 670 C CA . PRO A 1 88 ? 7.248 -8.615 -26.573 1.00 33.50 88 PRO A CA 1
ATOM 671 C C . PRO A 1 88 ? 8.157 -8.532 -25.341 1.00 33.50 88 PRO A C 1
ATOM 673 O O . PRO A 1 88 ? 7.651 -8.469 -24.213 1.00 33.50 88 PRO A O 1
ATOM 676 N N . ASP A 1 89 ? 9.468 -8.655 -25.552 1.00 31.70 89 ASP A N 1
ATOM 677 C CA . ASP A 1 89 ? 10.463 -8.539 -24.488 1.00 31.70 89 ASP A CA 1
ATOM 678 C C . ASP A 1 89 ? 10.131 -7.323 -23.616 1.00 31.70 89 ASP A C 1
ATOM 680 O O . ASP A 1 89 ? 9.868 -6.236 -24.134 1.00 31.70 89 ASP A O 1
ATOM 684 N N . ARG A 1 90 ? 10.100 -7.520 -22.292 1.00 38.47 90 ARG A N 1
ATOM 685 C CA . ARG A 1 90 ? 9.893 -6.454 -21.302 1.00 38.47 90 ARG A CA 1
ATOM 686 C C . ARG A 1 90 ? 11.139 -5.570 -21.244 1.00 38.47 90 ARG A C 1
ATOM 688 O O . ARG A 1 90 ? 11.946 -5.672 -20.327 1.00 38.47 90 ARG A O 1
ATOM 695 N N . ASN A 1 91 ? 11.333 -4.757 -22.268 1.00 39.81 91 ASN A N 1
ATOM 696 C CA . ASN A 1 91 ? 12.241 -3.622 -22.246 1.00 39.81 91 ASN A CA 1
ATOM 697 C C . ASN A 1 91 ? 11.428 -2.337 -22.015 1.00 39.81 91 ASN A C 1
ATOM 699 O O . ASN A 1 91 ? 10.227 -2.291 -22.288 1.00 39.81 91 ASN A O 1
ATOM 703 N N . SER A 1 92 ? 12.079 -1.294 -21.498 1.00 47.16 92 SER A N 1
ATOM 704 C CA . SER A 1 92 ? 11.458 -0.003 -21.151 1.00 47.16 92 SER A CA 1
ATOM 705 C C . SER A 1 92 ? 10.611 0.584 -22.290 1.00 47.16 92 SER A C 1
ATOM 707 O O . SER A 1 92 ? 9.535 1.131 -22.059 1.00 47.16 92 SER A O 1
ATOM 709 N N . SER A 1 93 ? 11.046 0.398 -23.538 1.00 45.38 93 SER A N 1
ATOM 710 C CA . SER A 1 93 ? 10.334 0.852 -24.735 1.00 45.38 93 SER A CA 1
ATOM 711 C C . SER A 1 93 ? 8.990 0.136 -24.959 1.00 45.38 93 SER A C 1
ATOM 713 O O . SER A 1 93 ? 8.029 0.755 -25.421 1.00 45.38 93 SER A O 1
ATOM 715 N N . GLY A 1 94 ? 8.884 -1.154 -24.618 1.00 49.16 94 GLY A N 1
ATOM 716 C CA . GLY A 1 94 ? 7.642 -1.927 -24.725 1.00 49.16 94 GLY A CA 1
ATOM 717 C C . GLY A 1 94 ? 6.574 -1.495 -23.715 1.00 49.16 94 GLY A C 1
ATOM 718 O O . GLY A 1 94 ? 5.395 -1.402 -24.063 1.00 49.16 94 GLY A O 1
ATOM 719 N N . GLU A 1 95 ? 6.979 -1.167 -22.487 1.00 53.28 95 GLU A N 1
ATOM 720 C CA . GLU A 1 95 ? 6.074 -0.661 -21.446 1.00 53.28 95 GLU A CA 1
ATOM 721 C C . GLU A 1 95 ? 5.575 0.754 -21.752 1.00 53.28 95 GLU A C 1
ATOM 723 O O . GLU A 1 95 ? 4.369 1.001 -21.685 1.00 53.28 95 GLU A O 1
ATOM 728 N N . ILE A 1 96 ? 6.466 1.652 -22.190 1.00 52.94 96 ILE A N 1
ATOM 729 C CA . ILE A 1 96 ? 6.095 3.011 -22.619 1.00 52.94 96 ILE A CA 1
ATOM 730 C C . ILE A 1 96 ? 5.098 2.953 -23.785 1.00 52.94 96 ILE A C 1
ATOM 732 O O . ILE A 1 96 ? 4.128 3.709 -23.807 1.00 52.94 96 ILE A O 1
ATOM 736 N N . PHE A 1 97 ? 5.271 2.027 -24.735 1.00 53.97 97 PHE A N 1
ATOM 737 C CA . PHE A 1 97 ? 4.329 1.858 -25.844 1.00 53.97 97 PHE A CA 1
ATOM 738 C C . PHE A 1 97 ? 2.945 1.354 -25.397 1.00 53.97 97 PHE A C 1
ATOM 740 O O . PHE A 1 97 ? 1.920 1.852 -25.871 1.00 53.97 97 PHE A O 1
ATOM 747 N N . LEU A 1 98 ? 2.884 0.385 -24.479 1.00 52.41 98 LEU A N 1
ATOM 748 C CA . LEU A 1 98 ? 1.610 -0.089 -23.923 1.00 52.41 98 LEU A CA 1
ATOM 749 C C . LEU A 1 98 ? 0.884 1.030 -23.161 1.00 52.41 98 LEU A C 1
ATOM 751 O O . LEU A 1 98 ? -0.329 1.189 -23.313 1.00 52.41 98 LEU A O 1
ATOM 755 N N . GLN A 1 99 ? 1.630 1.850 -22.418 1.00 53.50 99 GLN A N 1
ATOM 756 C CA . GLN A 1 99 ? 1.105 3.034 -21.737 1.00 53.50 99 GLN A CA 1
ATOM 757 C C . GLN A 1 99 ? 0.658 4.118 -22.730 1.00 53.50 99 GLN A C 1
ATOM 759 O O . GLN A 1 99 ? -0.416 4.692 -22.559 1.00 53.50 99 GLN A O 1
ATOM 764 N N . TRP A 1 100 ? 1.394 4.344 -23.823 1.00 55.66 100 TRP A N 1
ATOM 765 C CA . TRP A 1 100 ? 0.984 5.236 -24.914 1.00 55.66 100 TRP A CA 1
ATOM 766 C C . TRP A 1 100 ? -0.341 4.799 -25.550 1.00 55.66 100 TRP A C 1
ATOM 768 O O . TRP A 1 100 ? -1.229 5.624 -25.770 1.00 55.66 100 TRP A O 1
ATOM 778 N N . ARG A 1 101 ? -0.520 3.496 -25.799 1.00 53.41 101 ARG A N 1
ATOM 779 C CA . ARG A 1 101 ? -1.762 2.955 -26.367 1.00 53.41 101 ARG A CA 1
ATOM 780 C C . ARG A 1 101 ? -2.954 3.147 -25.425 1.00 53.41 101 ARG A C 1
ATOM 782 O O . ARG A 1 101 ? -4.050 3.447 -25.891 1.00 53.41 101 ARG A O 1
ATOM 789 N N . PHE A 1 102 ? -2.731 3.017 -24.117 1.00 45.12 102 PHE A N 1
ATOM 790 C CA . PHE A 1 102 ? -3.727 3.326 -23.089 1.00 45.12 102 PHE A CA 1
ATOM 791 C C . PHE A 1 102 ? -4.060 4.827 -23.059 1.00 45.12 102 PHE A C 1
ATOM 793 O O . PHE A 1 102 ? -5.230 5.202 -23.038 1.00 45.12 102 PHE A O 1
ATOM 800 N N . LEU A 1 103 ? -3.046 5.693 -23.155 1.00 48.81 103 LEU A N 1
ATOM 801 C CA . LEU A 1 103 ? -3.221 7.144 -23.244 1.00 48.81 103 LEU A CA 1
ATOM 802 C C . LEU A 1 103 ? -3.944 7.580 -24.519 1.00 48.81 103 LEU A C 1
ATOM 804 O O . LEU A 1 103 ? -4.648 8.574 -24.469 1.00 48.81 103 LEU A O 1
ATOM 808 N N . LYS A 1 104 ? -3.846 6.845 -25.635 1.00 46.09 104 LYS A N 1
ATOM 809 C CA . LYS A 1 104 ? -4.583 7.136 -26.881 1.00 46.09 104 LYS A CA 1
ATOM 810 C C . LYS A 1 104 ? -6.112 7.108 -26.705 1.00 46.09 104 LYS A C 1
ATOM 812 O O . LYS A 1 104 ? -6.817 7.722 -27.500 1.00 46.09 104 LYS A O 1
ATOM 817 N N . LEU A 1 105 ? -6.626 6.453 -25.655 1.00 41.06 105 LEU A N 1
ATOM 818 C CA . LEU A 1 105 ? -8.045 6.519 -25.272 1.00 41.06 105 LEU A CA 1
ATOM 819 C C . LEU A 1 105 ? -8.452 7.910 -24.737 1.00 41.06 105 LEU A C 1
ATOM 821 O O . LEU A 1 105 ? -9.644 8.185 -24.623 1.00 41.06 105 LEU A O 1
ATOM 825 N N . LYS A 1 106 ? -7.485 8.800 -24.455 1.00 44.19 106 LYS A N 1
ATOM 826 C CA . LYS A 1 106 ? -7.679 10.227 -24.158 1.00 44.19 106 LYS A CA 1
ATOM 827 C C . LYS A 1 106 ? -6.836 11.096 -25.116 1.00 44.19 106 LYS A C 1
ATOM 829 O O . LYS A 1 106 ? -5.604 11.034 -25.075 1.00 44.19 106 LYS A O 1
ATOM 834 N N . PRO A 1 107 ? -7.447 11.920 -25.985 1.00 48.41 107 PRO A N 1
ATOM 835 C CA . PRO A 1 107 ? -6.709 12.655 -27.014 1.00 48.41 107 PRO A CA 1
ATOM 836 C C . PRO A 1 107 ? -5.580 13.525 -26.428 1.00 48.41 107 PRO A C 1
ATOM 838 O O . PRO A 1 107 ? -5.683 14.053 -25.321 1.00 48.41 107 PRO A O 1
ATOM 841 N N . PHE A 1 108 ? -4.456 13.630 -27.150 1.00 52.84 108 PHE A N 1
ATOM 842 C CA . PHE A 1 108 ? -3.501 14.719 -26.923 1.00 52.84 108 PHE A CA 1
ATOM 843 C C . PHE A 1 108 ? -4.190 16.017 -27.364 1.00 52.84 108 PHE A C 1
ATOM 845 O O . PHE A 1 108 ? -4.689 16.077 -28.485 1.00 52.84 108 PHE A O 1
ATOM 852 N N . GLU A 1 109 ? -4.204 17.041 -26.515 1.00 54.47 109 GLU A N 1
ATOM 853 C CA . GLU A 1 109 ? -4.763 18.358 -26.840 1.00 54.47 109 GLU A CA 1
ATOM 854 C C . GLU A 1 109 ? -3.667 19.430 -26.769 1.00 54.47 109 GLU A C 1
ATOM 856 O O . GLU A 1 109 ? -2.691 19.289 -26.029 1.00 54.47 109 GLU A O 1
ATOM 861 N N . GLY A 1 110 ? -3.810 20.491 -27.567 1.00 63.44 110 GLY A N 1
ATOM 862 C CA . GLY A 1 110 ? -2.919 21.653 -27.531 1.00 63.44 110 GLY A CA 1
ATOM 863 C C . GLY A 1 110 ? -1.459 21.368 -27.919 1.00 63.44 110 GLY A C 1
ATOM 864 O O . GLY A 1 110 ? -1.168 20.653 -28.881 1.00 63.44 110 GLY A O 1
ATOM 865 N N . GLU A 1 111 ? -0.530 21.974 -27.179 1.00 59.22 111 GLU A N 1
ATOM 866 C CA . GLU A 1 111 ? 0.902 22.051 -27.499 1.00 59.22 111 GLU A CA 1
ATOM 867 C C . GLU A 1 111 ? 1.596 20.676 -27.543 1.00 59.22 111 GLU A C 1
ATOM 869 O O . GLU A 1 111 ? 2.379 20.400 -28.453 1.00 59.22 111 GLU A O 1
ATOM 874 N N . SER A 1 112 ? 1.239 19.748 -26.647 1.00 62.75 112 SER A N 1
ATOM 875 C CA . SER A 1 112 ? 1.825 18.398 -26.619 1.00 62.75 112 SER A CA 1
ATOM 876 C C . SER A 1 112 ? 1.464 17.559 -27.850 1.00 62.75 112 SER A C 1
ATOM 878 O O . SER A 1 112 ? 2.281 16.760 -28.306 1.00 62.75 112 SER A O 1
ATOM 880 N N . ALA A 1 113 ? 0.265 17.740 -28.420 1.00 64.19 113 ALA A N 1
ATOM 881 C CA . ALA A 1 113 ? -0.127 17.070 -29.665 1.00 64.19 113 ALA A CA 1
ATOM 882 C C . ALA A 1 113 ? 0.734 17.549 -30.844 1.00 64.19 113 ALA A C 1
ATOM 884 O O . ALA A 1 113 ? 1.178 16.743 -31.665 1.00 64.19 113 ALA A O 1
ATOM 885 N N . SER A 1 114 ? 1.007 18.856 -30.885 1.00 67.69 114 SER A N 1
ATOM 886 C CA . SER A 1 114 ? 1.867 19.483 -31.889 1.00 67.69 114 SER A CA 1
ATOM 887 C C . SER A 1 114 ? 3.310 18.987 -31.785 1.00 67.69 114 SER A C 1
ATOM 889 O O . SER A 1 114 ? 3.892 18.589 -32.793 1.00 67.69 114 SER A O 1
ATOM 891 N N . ILE A 1 115 ? 3.865 18.921 -30.569 1.00 69.00 115 ILE A N 1
ATOM 892 C CA . ILE A 1 115 ? 5.230 18.428 -30.321 1.00 69.00 115 ILE A CA 1
ATOM 893 C C . ILE A 1 115 ? 5.371 16.962 -30.752 1.00 69.00 115 ILE A C 1
ATOM 895 O O . ILE A 1 115 ? 6.286 16.624 -31.503 1.00 69.00 115 ILE A O 1
ATOM 899 N N . VAL A 1 116 ? 4.442 16.085 -30.353 1.00 66.62 116 VAL A N 1
ATOM 900 C CA . VAL A 1 116 ? 4.481 14.664 -30.745 1.00 66.62 116 VAL A CA 1
ATOM 901 C C . VAL A 1 116 ? 4.369 14.507 -32.264 1.00 66.62 116 VAL A C 1
ATOM 903 O O . VAL A 1 116 ? 5.097 13.704 -32.854 1.00 66.62 116 VAL A O 1
ATOM 906 N N . ALA A 1 117 ? 3.502 15.282 -32.924 1.00 68.81 117 ALA A N 1
ATOM 907 C CA . ALA A 1 117 ? 3.372 15.263 -34.380 1.00 68.81 117 ALA A CA 1
ATOM 908 C C . ALA A 1 117 ? 4.653 15.742 -35.087 1.00 68.81 117 ALA A C 1
ATOM 910 O O . ALA A 1 117 ? 5.087 15.118 -36.060 1.00 68.81 117 ALA A O 1
ATOM 911 N N . GLN A 1 118 ? 5.282 16.805 -34.582 1.00 76.62 118 GLN A N 1
ATOM 912 C CA . GLN A 1 118 ? 6.540 17.335 -35.103 1.00 76.62 118 GLN A CA 1
ATOM 913 C C . GLN A 1 118 ? 7.671 16.307 -34.981 1.00 76.62 118 GLN A C 1
ATOM 915 O O . GLN A 1 118 ? 8.285 15.972 -35.993 1.00 76.62 118 GLN A O 1
ATOM 920 N N . LEU A 1 119 ? 7.873 15.733 -33.790 1.00 73.19 119 LEU A N 1
ATOM 921 C CA . LEU A 1 119 ? 8.901 14.713 -33.542 1.00 73.19 119 LEU A CA 1
ATOM 922 C C . LEU A 1 119 ? 8.669 13.453 -34.391 1.00 73.19 119 LEU A C 1
ATOM 924 O O . LEU A 1 119 ? 9.608 12.882 -34.943 1.00 73.19 119 LEU A O 1
ATOM 928 N N . THR A 1 120 ? 7.408 13.044 -34.566 1.00 69.12 120 THR A N 1
ATOM 929 C CA . THR A 1 120 ? 7.046 11.898 -35.417 1.00 69.12 120 THR A CA 1
ATOM 930 C C . THR A 1 120 ? 7.381 12.148 -36.890 1.00 69.12 120 THR A C 1
ATOM 932 O O . THR A 1 120 ? 7.853 11.246 -37.590 1.00 69.12 120 THR A O 1
ATOM 935 N N . ASN A 1 121 ? 7.146 13.366 -37.381 1.00 76.69 121 ASN A N 1
ATOM 936 C CA . ASN A 1 121 ? 7.480 13.746 -38.750 1.00 76.69 121 ASN A CA 1
ATOM 937 C C . ASN A 1 121 ? 8.993 13.864 -38.958 1.00 76.69 121 ASN A C 1
ATOM 939 O O . ASN A 1 121 ? 9.497 13.341 -39.953 1.00 76.69 121 ASN A O 1
ATOM 943 N N . GLU A 1 122 ? 9.707 14.487 -38.019 1.00 78.88 122 GLU A N 1
ATOM 944 C CA . GLU A 1 122 ? 11.170 14.580 -38.029 1.00 78.88 122 GLU A CA 1
ATOM 945 C C . GLU A 1 122 ? 11.795 13.182 -38.082 1.00 78.88 122 GLU A C 1
ATOM 947 O O . GLU A 1 122 ? 12.550 12.877 -39.002 1.00 78.88 122 GLU A O 1
ATOM 952 N N . TYR A 1 123 ? 11.366 12.276 -37.201 1.00 74.81 123 TYR A N 1
ATOM 953 C CA . TYR A 1 123 ? 11.824 10.888 -37.191 1.00 74.81 123 TYR A CA 1
ATOM 954 C C . TYR A 1 123 ? 11.590 10.166 -38.526 1.00 74.81 123 TYR A C 1
ATOM 956 O O . TYR A 1 123 ? 12.479 9.488 -39.050 1.00 74.81 123 TYR A O 1
ATOM 964 N N . ARG A 1 124 ? 10.391 10.312 -39.111 1.00 74.44 124 ARG A N 1
ATOM 965 C CA . ARG A 1 124 ? 10.043 9.680 -40.394 1.00 74.44 124 ARG A CA 1
ATOM 966 C C . ARG A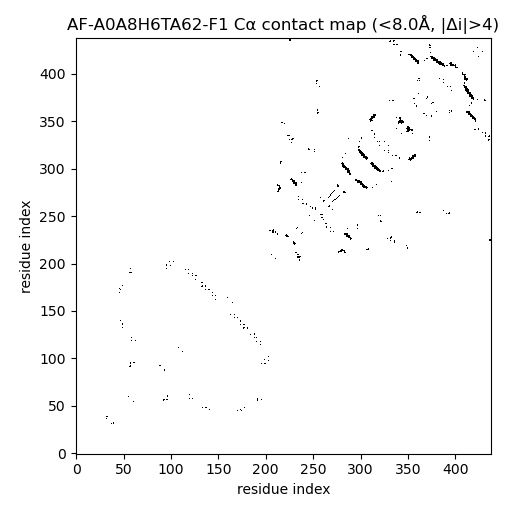 1 124 ? 10.921 10.197 -41.535 1.00 74.44 124 ARG A C 1
ATOM 968 O O . ARG A 1 124 ? 11.318 9.405 -42.393 1.00 74.44 124 ARG A O 1
ATOM 975 N N . ASN A 1 125 ? 11.199 11.497 -41.553 1.00 78.38 125 ASN A N 1
ATOM 976 C CA . ASN A 1 125 ? 12.032 12.125 -42.572 1.00 78.38 125 ASN A CA 1
ATOM 977 C C . ASN A 1 125 ? 13.489 11.681 -42.429 1.00 78.38 125 ASN A C 1
ATOM 979 O O . ASN A 1 125 ? 14.037 11.124 -43.376 1.00 78.38 125 ASN A O 1
ATOM 983 N N . THR A 1 126 ? 14.061 11.765 -41.228 1.00 76.19 126 THR A N 1
ATOM 984 C CA . THR A 1 126 ? 15.450 11.360 -40.977 1.00 76.19 126 THR A CA 1
ATOM 985 C C . THR A 1 126 ? 15.677 9.875 -41.278 1.00 76.19 126 THR A C 1
ATOM 987 O O . THR A 1 126 ? 16.667 9.508 -41.907 1.00 76.19 126 THR A O 1
ATOM 990 N N . ARG A 1 127 ? 14.728 8.984 -40.947 1.00 75.12 127 ARG A N 1
ATOM 991 C CA . ARG A 1 127 ? 14.822 7.565 -41.353 1.00 75.12 127 ARG A CA 1
ATOM 992 C C . ARG A 1 127 ? 14.810 7.367 -42.864 1.00 75.12 127 ARG A C 1
ATOM 994 O O . ARG A 1 127 ? 15.503 6.485 -43.374 1.00 75.12 127 ARG A O 1
ATOM 1001 N N . ARG A 1 128 ? 14.000 8.146 -43.582 1.00 78.38 128 ARG A N 1
ATOM 1002 C CA . ARG A 1 128 ? 13.952 8.103 -45.047 1.00 78.38 128 ARG A CA 1
ATOM 1003 C C . ARG A 1 128 ? 15.281 8.567 -45.641 1.00 78.38 128 ARG A C 1
ATOM 1005 O O . ARG A 1 128 ? 15.766 7.933 -46.577 1.00 78.38 128 ARG A O 1
ATOM 1012 N N . ASP A 1 129 ? 15.880 9.609 -45.079 1.00 76.44 129 ASP A N 1
ATOM 1013 C CA . ASP A 1 129 ? 17.156 10.156 -45.539 1.00 76.44 129 ASP A CA 1
ATOM 1014 C C . ASP A 1 129 ? 18.309 9.169 -45.335 1.00 76.44 129 ASP A C 1
ATOM 1016 O O . ASP A 1 129 ? 19.031 8.885 -46.298 1.00 76.44 129 ASP A O 1
ATOM 1020 N N . ILE A 1 130 ? 18.368 8.505 -44.176 1.00 72.88 130 ILE A N 1
ATOM 1021 C CA . ILE A 1 130 ? 19.317 7.413 -43.913 1.00 72.88 130 ILE A CA 1
ATOM 1022 C C . ILE A 1 130 ? 19.138 6.278 -44.925 1.00 72.88 130 ILE A C 1
ATOM 1024 O O . ILE A 1 130 ? 20.114 5.792 -45.501 1.00 72.88 130 ILE A O 1
ATOM 1028 N N . ALA A 1 131 ? 17.897 5.846 -45.181 1.00 72.69 131 ALA A N 1
ATOM 1029 C CA . ALA A 1 131 ? 17.622 4.766 -46.129 1.00 72.69 131 ALA A CA 1
ATOM 1030 C C . ALA A 1 131 ? 18.065 5.129 -47.560 1.00 72.69 131 ALA A C 1
ATOM 1032 O O . ALA A 1 131 ? 18.669 4.305 -48.260 1.00 72.69 131 ALA A O 1
ATOM 1033 N N . ASN A 1 132 ? 17.819 6.374 -47.977 1.00 77.88 132 ASN A N 1
ATOM 1034 C CA . ASN A 1 132 ? 18.241 6.908 -49.269 1.00 77.88 132 ASN A CA 1
ATOM 1035 C C . ASN A 1 132 ? 19.771 7.022 -49.368 1.00 77.88 132 ASN A C 1
ATOM 1037 O O . ASN A 1 132 ? 20.360 6.624 -50.377 1.00 77.88 132 ASN A O 1
ATOM 1041 N N . ALA A 1 133 ? 20.435 7.529 -48.326 1.00 72.44 133 ALA A N 1
ATOM 1042 C CA . ALA A 1 133 ? 21.890 7.627 -48.237 1.00 72.44 133 ALA A CA 1
ATOM 1043 C C . ALA A 1 133 ? 22.552 6.243 -48.306 1.00 72.44 133 ALA A C 1
ATOM 1045 O O . ALA A 1 133 ? 23.423 6.024 -49.148 1.00 72.44 133 ALA A O 1
ATOM 1046 N N . ALA A 1 134 ? 22.050 5.277 -47.536 1.00 71.00 134 ALA A N 1
ATOM 1047 C CA . ALA A 1 134 ? 22.512 3.893 -47.559 1.00 71.00 134 ALA A CA 1
ATOM 1048 C C . ALA A 1 134 ? 22.333 3.247 -48.945 1.00 71.00 134 ALA A C 1
ATOM 1050 O O . ALA A 1 134 ? 23.189 2.496 -49.412 1.00 71.00 134 ALA A O 1
ATOM 1051 N N . SER A 1 135 ? 21.232 3.550 -49.644 1.00 75.94 135 SER A N 1
ATOM 1052 C CA . SER A 1 135 ? 21.014 3.067 -51.012 1.00 75.94 135 SER A CA 1
ATOM 1053 C C . SER A 1 135 ? 22.003 3.656 -52.020 1.00 75.94 135 SER A C 1
ATOM 1055 O O . SER A 1 135 ? 22.437 2.941 -52.926 1.00 75.94 135 SER A O 1
ATOM 1057 N N . ARG A 1 136 ? 22.380 4.933 -51.868 1.00 77.06 136 ARG A N 1
ATOM 1058 C CA . ARG A 1 136 ? 23.428 5.569 -52.684 1.00 77.06 136 ARG A CA 1
ATOM 1059 C C . ARG A 1 136 ? 24.800 4.954 -52.412 1.00 77.06 136 ARG A C 1
ATOM 1061 O O . ARG A 1 136 ? 25.467 4.584 -53.374 1.00 77.06 136 ARG A O 1
ATOM 1068 N N . GLY A 1 137 ? 25.164 4.749 -51.143 1.00 68.94 137 GLY A N 1
ATOM 1069 C CA . GLY A 1 137 ? 26.410 4.075 -50.753 1.00 68.94 137 GLY A CA 1
ATOM 1070 C C . GLY A 1 137 ? 26.556 2.702 -51.416 1.00 68.94 137 GLY A C 1
ATOM 1071 O O . GLY A 1 137 ? 27.521 2.468 -52.136 1.00 68.94 137 GLY A O 1
ATOM 1072 N N . ARG A 1 138 ? 25.516 1.856 -51.342 1.00 74.75 138 ARG A N 1
ATOM 1073 C CA . ARG A 1 138 ? 25.486 0.536 -52.012 1.00 74.75 138 ARG A CA 1
ATOM 1074 C C . ARG A 1 138 ? 25.596 0.584 -53.540 1.00 74.75 138 ARG A C 1
ATOM 1076 O O . ARG A 1 138 ? 25.875 -0.431 -54.179 1.00 74.75 138 ARG A O 1
ATOM 1083 N N . ARG A 1 139 ? 25.257 1.710 -54.175 1.00 77.62 139 ARG A N 1
ATOM 1084 C CA . ARG A 1 139 ? 25.428 1.885 -55.626 1.00 77.62 139 ARG A CA 1
ATOM 1085 C C . ARG A 1 139 ? 26.881 2.211 -55.957 1.00 77.62 139 ARG A C 1
ATOM 1087 O O . ARG A 1 139 ? 27.397 1.662 -56.921 1.00 77.62 139 ARG A O 1
ATOM 1094 N N . ILE A 1 140 ? 27.521 3.049 -55.146 1.00 72.31 140 ILE A N 1
ATOM 1095 C CA . ILE A 1 140 ? 28.933 3.413 -55.296 1.00 72.31 140 ILE A CA 1
ATOM 1096 C C . ILE A 1 140 ? 29.831 2.207 -54.989 1.00 72.31 140 ILE A C 1
ATOM 1098 O O . ILE A 1 140 ? 30.730 1.912 -55.765 1.00 72.31 140 ILE A O 1
ATOM 1102 N N . GLU A 1 141 ? 29.525 1.432 -53.946 1.00 71.94 141 GLU A N 1
ATOM 1103 C CA . GLU A 1 141 ? 30.234 0.178 -53.638 1.00 71.94 141 GLU A CA 1
ATOM 1104 C C . GLU A 1 141 ? 30.207 -0.810 -54.815 1.00 71.94 141 GLU A C 1
ATOM 1106 O O . GLU A 1 141 ? 31.211 -1.455 -55.111 1.00 71.94 141 GLU A O 1
ATOM 1111 N N . ARG A 1 142 ? 29.082 -0.895 -55.541 1.00 76.94 142 ARG A N 1
ATOM 1112 C CA . ARG A 1 142 ? 28.992 -1.711 -56.762 1.00 76.94 142 ARG A CA 1
ATOM 1113 C C . ARG A 1 142 ? 29.887 -1.190 -57.886 1.00 76.94 142 ARG A C 1
ATOM 1115 O O . ARG A 1 142 ? 30.543 -1.995 -58.532 1.00 76.94 142 ARG A O 1
ATOM 1122 N N . GLN A 1 143 ? 29.963 0.127 -58.075 1.00 77.88 143 GLN A N 1
ATOM 1123 C CA . GLN A 1 143 ? 30.865 0.735 -59.064 1.00 77.88 143 GLN A CA 1
ATOM 1124 C C . GLN A 1 143 ? 32.336 0.462 -58.733 1.00 77.88 143 GLN A C 1
ATOM 1126 O O . GLN A 1 143 ? 33.121 0.160 -59.626 1.00 77.88 143 GLN A O 1
ATOM 1131 N N . ILE A 1 144 ? 32.705 0.524 -57.452 1.00 70.88 144 ILE A N 1
ATOM 1132 C CA . ILE A 1 144 ? 34.056 0.190 -56.986 1.00 70.88 144 ILE A CA 1
ATOM 1133 C C . ILE A 1 144 ? 34.372 -1.283 -57.278 1.00 70.88 144 ILE A C 1
ATOM 1135 O O . ILE A 1 144 ? 35.422 -1.581 -57.843 1.00 70.88 144 ILE A O 1
ATOM 1139 N N . ALA A 1 145 ? 33.446 -2.198 -56.974 1.00 70.94 145 ALA A N 1
ATOM 1140 C CA . ALA A 1 145 ? 33.617 -3.625 -57.254 1.00 70.94 145 ALA A CA 1
ATOM 1141 C C . ALA A 1 145 ? 33.741 -3.929 -58.762 1.00 70.94 145 ALA A C 1
ATOM 1143 O O . ALA A 1 145 ? 34.545 -4.772 -59.157 1.00 70.94 145 ALA A O 1
ATOM 1144 N N . GLU A 1 146 ? 32.983 -3.228 -59.611 1.00 77.25 146 GLU A N 1
ATOM 1145 C CA . GLU A 1 146 ? 33.083 -3.329 -61.074 1.00 77.25 146 GLU A CA 1
ATOM 1146 C C . GLU A 1 146 ? 34.460 -2.867 -61.581 1.00 77.25 146 GLU A C 1
ATOM 1148 O O . GLU A 1 146 ? 35.088 -3.583 -62.361 1.00 77.25 146 GLU A O 1
ATOM 1153 N N . LEU A 1 147 ? 34.970 -1.730 -61.087 1.00 70.81 147 LEU A N 1
ATOM 1154 C CA . LEU A 1 147 ? 36.300 -1.209 -61.439 1.00 70.81 147 LEU A CA 1
ATOM 1155 C C . LEU A 1 147 ? 37.428 -2.166 -61.028 1.00 70.81 147 LEU A C 1
ATOM 1157 O O . LEU A 1 147 ? 38.376 -2.383 -61.789 1.00 70.81 147 LEU A O 1
ATOM 1161 N N . GLN A 1 148 ? 37.311 -2.776 -59.847 1.00 69.00 148 GLN A N 1
ATOM 1162 C CA . GLN A 1 148 ? 38.258 -3.778 -59.355 1.00 69.00 148 GLN A CA 1
ATOM 1163 C C . GLN A 1 148 ? 38.215 -5.071 -60.188 1.00 69.00 148 GLN A C 1
ATOM 1165 O O . GLN A 1 148 ? 39.263 -5.661 -60.451 1.00 69.00 148 GLN A O 1
ATOM 1170 N N . GLY A 1 149 ? 37.031 -5.482 -60.658 1.00 62.56 149 GLY A N 1
ATOM 1171 C CA . GLY A 1 149 ? 36.840 -6.659 -61.512 1.00 62.56 149 GLY A CA 1
ATOM 1172 C C . GLY A 1 149 ? 37.366 -6.514 -62.948 1.00 62.56 149 GLY A C 1
ATOM 1173 O O . GLY A 1 149 ? 37.568 -7.520 -63.622 1.00 62.56 149 GLY A O 1
ATOM 1174 N N . THR A 1 150 ? 37.615 -5.287 -63.418 1.00 58.22 150 THR A N 1
ATOM 1175 C CA . THR A 1 150 ? 38.141 -4.997 -64.768 1.00 58.22 150 THR A CA 1
ATOM 1176 C C . THR A 1 150 ? 39.670 -4.890 -64.866 1.00 58.22 150 THR A C 1
ATOM 1178 O O . THR A 1 150 ? 40.187 -4.613 -65.949 1.00 58.22 150 THR A O 1
ATOM 1181 N N . ARG A 1 151 ? 40.428 -5.101 -63.778 1.00 58.31 151 ARG A N 1
ATOM 1182 C CA . ARG A 1 151 ? 41.901 -5.005 -63.817 1.00 58.31 151 ARG A CA 1
ATOM 1183 C C . ARG A 1 151 ? 42.540 -6.183 -64.574 1.00 58.31 151 ARG A C 1
ATOM 1185 O O . ARG A 1 151 ? 42.334 -7.343 -64.231 1.00 58.31 151 ARG A O 1
ATOM 1192 N N . ILE A 1 152 ? 43.372 -5.865 -65.568 1.00 52.41 152 ILE A N 1
ATOM 1193 C CA . ILE A 1 152 ? 44.316 -6.789 -66.227 1.00 52.41 152 ILE A CA 1
ATOM 1194 C C . ILE A 1 152 ? 45.600 -6.856 -65.360 1.00 52.41 152 ILE A C 1
ATOM 1196 O O . ILE A 1 152 ? 45.956 -5.827 -64.784 1.00 52.41 152 ILE A O 1
ATOM 1200 N N . PRO A 1 153 ? 46.291 -8.011 -65.218 1.00 48.75 153 PRO A N 1
ATOM 1201 C CA . PRO A 1 153 ? 47.415 -8.173 -64.286 1.00 48.75 153 PRO A CA 1
ATOM 1202 C C . PRO A 1 153 ? 48.536 -7.132 -64.440 1.00 48.75 153 PRO A C 1
ATOM 1204 O O . PRO A 1 153 ? 48.954 -6.807 -65.551 1.00 48.75 153 PRO A O 1
ATOM 1207 N N . GLU A 1 154 ? 49.047 -6.661 -63.298 1.00 50.91 154 GLU A N 1
ATOM 1208 C CA . GLU A 1 154 ? 50.079 -5.625 -63.118 1.00 50.91 154 GLU A CA 1
ATOM 1209 C C . GLU A 1 154 ? 51.479 -6.052 -63.606 1.00 50.91 154 GLU A C 1
ATOM 1211 O O . GLU A 1 154 ? 52.428 -6.130 -62.830 1.00 50.91 154 GLU A O 1
ATOM 1216 N N . SER A 1 155 ? 51.652 -6.323 -64.900 1.00 46.03 155 SER A N 1
ATOM 1217 C CA . SER A 1 155 ? 52.993 -6.468 -65.490 1.00 46.03 155 SER A CA 1
ATOM 1218 C C . SER A 1 155 ? 53.401 -5.310 -66.402 1.00 46.03 155 SER A C 1
ATOM 1220 O O . SER A 1 155 ? 54.507 -5.341 -66.935 1.00 46.03 155 SER A O 1
ATOM 1222 N N . GLN A 1 156 ? 52.558 -4.290 -66.610 1.00 51.38 156 GLN A N 1
ATOM 1223 C CA . GLN A 1 156 ? 52.867 -3.173 -67.515 1.00 51.38 156 GLN A CA 1
ATOM 1224 C C . GLN A 1 156 ? 52.137 -1.864 -67.160 1.00 51.38 156 GLN A C 1
ATOM 1226 O O . GLN A 1 156 ? 51.278 -1.449 -67.917 1.00 51.38 156 GLN A O 1
ATOM 1231 N N . THR A 1 157 ? 52.478 -1.169 -66.070 1.00 49.56 157 THR A N 1
ATOM 1232 C CA . THR A 1 157 ? 52.279 0.300 -65.981 1.00 49.56 157 THR A CA 1
ATOM 1233 C C . THR A 1 157 ? 53.093 0.889 -64.829 1.00 49.56 157 THR A C 1
ATOM 1235 O O . THR A 1 157 ? 52.863 0.553 -63.670 1.00 49.56 157 THR A O 1
ATOM 1238 N N . SER A 1 158 ? 54.014 1.807 -65.131 1.00 44.88 158 SER A N 1
ATOM 1239 C CA . SER A 1 158 ? 54.642 2.694 -64.147 1.00 44.88 158 SER A CA 1
ATOM 1240 C C . SER A 1 158 ? 53.790 3.960 -63.987 1.00 44.88 158 SER A C 1
ATOM 1242 O O . SER A 1 158 ? 53.843 4.846 -64.839 1.00 44.88 158 SER A O 1
ATOM 1244 N N . GLY A 1 159 ? 52.995 4.032 -62.916 1.00 56.72 159 GLY A N 1
ATOM 1245 C CA . GLY A 1 159 ? 52.159 5.187 -62.556 1.00 56.72 159 GLY A CA 1
ATOM 1246 C C . GLY A 1 159 ? 50.765 4.778 -62.069 1.00 56.72 159 GLY A C 1
ATOM 1247 O O . GLY A 1 159 ? 50.219 3.781 -62.537 1.00 56.72 159 GLY A O 1
ATOM 1248 N N . MET A 1 160 ? 50.182 5.531 -61.125 1.00 52.19 160 MET A N 1
ATOM 1249 C CA . MET A 1 160 ? 48.768 5.384 -60.743 1.00 52.19 160 MET A CA 1
ATOM 1250 C C . MET A 1 160 ? 47.901 5.662 -61.979 1.00 52.19 160 MET A C 1
ATOM 1252 O O . MET A 1 160 ? 47.750 6.813 -62.374 1.00 52.19 160 MET A O 1
ATOM 1256 N N . GLY A 1 161 ? 47.370 4.619 -62.620 1.00 61.31 161 GLY A N 1
ATOM 1257 C CA . GLY A 1 161 ? 46.447 4.782 -63.746 1.00 61.31 161 GLY A CA 1
ATOM 1258 C C . GLY A 1 161 ? 45.121 5.418 -63.311 1.00 61.31 161 GLY A C 1
ATOM 1259 O O . GLY A 1 161 ? 44.710 5.266 -62.159 1.00 61.31 161 GLY A O 1
ATOM 1260 N N . ASP A 1 162 ? 44.421 6.075 -64.241 1.00 65.94 162 ASP A N 1
ATOM 1261 C CA . ASP A 1 162 ? 43.144 6.785 -64.017 1.00 65.94 162 ASP A CA 1
ATOM 1262 C C . ASP A 1 162 ? 42.092 5.972 -63.233 1.00 65.94 162 ASP A C 1
ATOM 1264 O O . ASP A 1 162 ? 41.313 6.526 -62.456 1.00 65.94 162 ASP A O 1
ATOM 1268 N N . GLY A 1 163 ? 42.092 4.641 -63.373 1.00 66.25 163 GLY A N 1
ATOM 1269 C CA . GLY A 1 163 ? 41.201 3.748 -62.624 1.00 66.25 163 GLY A CA 1
ATOM 1270 C C . GLY A 1 163 ? 41.455 3.725 -61.110 1.00 66.25 163 GLY A C 1
ATOM 1271 O O . GLY A 1 163 ? 40.502 3.663 -60.337 1.00 66.25 163 GLY A O 1
ATOM 1272 N N . ALA A 1 164 ? 42.714 3.833 -60.672 1.00 67.12 164 ALA A N 1
ATOM 1273 C CA . ALA A 1 164 ? 43.073 3.862 -59.251 1.00 67.12 164 ALA A CA 1
ATOM 1274 C C . ALA A 1 164 ? 42.713 5.208 -58.597 1.00 67.12 164 ALA A C 1
ATOM 1276 O O . ALA A 1 164 ? 42.256 5.240 -57.455 1.00 67.12 164 ALA A O 1
ATOM 1277 N N . LEU A 1 165 ? 42.859 6.315 -59.335 1.00 71.62 165 LEU A N 1
ATOM 1278 C CA . LEU A 1 165 ? 42.408 7.640 -58.894 1.00 71.62 165 LEU A CA 1
ATOM 1279 C C . LEU A 1 165 ? 40.881 7.683 -58.741 1.00 71.62 165 LEU A C 1
ATOM 1281 O O . LEU A 1 165 ? 40.374 8.171 -57.731 1.00 71.62 165 LEU A O 1
ATOM 1285 N N . ARG A 1 166 ? 40.144 7.101 -59.696 1.00 73.81 166 ARG A N 1
ATOM 1286 C CA . ARG A 1 166 ? 38.680 7.014 -59.631 1.00 73.81 166 ARG A CA 1
ATOM 1287 C C . ARG A 1 166 ? 38.186 6.152 -58.467 1.00 73.81 166 ARG A C 1
ATOM 1289 O O . ARG A 1 166 ? 37.178 6.480 -57.847 1.00 73.81 166 ARG A O 1
ATOM 1296 N N . GLU A 1 167 ? 38.887 5.066 -58.157 1.00 72.25 167 GLU A N 1
ATOM 1297 C CA . GLU A 1 167 ? 38.584 4.205 -57.009 1.00 72.25 167 GLU A CA 1
ATOM 1298 C C . GLU A 1 167 ? 38.730 4.959 -55.677 1.00 72.25 167 GLU A C 1
ATOM 1300 O O . GLU A 1 167 ? 37.842 4.879 -54.827 1.00 72.25 167 GLU A O 1
ATOM 1305 N N . LEU A 1 168 ? 39.801 5.746 -55.518 1.00 75.00 168 LEU A N 1
ATOM 1306 C CA . LEU A 1 168 ? 40.024 6.575 -54.328 1.00 75.00 168 LEU A CA 1
ATOM 1307 C C . LEU A 1 168 ? 38.944 7.652 -54.153 1.00 75.00 168 LEU A C 1
ATOM 1309 O O . LEU A 1 168 ? 38.460 7.848 -53.037 1.00 75.00 168 LEU A O 1
ATOM 1313 N N . GLU A 1 169 ? 38.526 8.297 -55.245 1.00 79.25 169 GLU A N 1
ATOM 1314 C CA . GLU A 1 169 ? 37.449 9.295 -55.238 1.00 79.25 169 GLU A CA 1
ATOM 1315 C C . GLU A 1 169 ? 36.109 8.678 -54.795 1.00 79.25 169 GLU A C 1
ATOM 1317 O O . GLU A 1 169 ? 35.411 9.219 -53.935 1.00 79.25 169 GLU A O 1
ATOM 1322 N N . LEU A 1 170 ? 35.750 7.506 -55.331 1.00 74.75 170 LEU A N 1
ATOM 1323 C CA . LEU A 1 170 ? 34.524 6.800 -54.946 1.00 74.75 170 LEU A CA 1
ATOM 1324 C C . LEU A 1 170 ? 34.586 6.297 -53.494 1.00 74.75 170 LEU A C 1
ATOM 1326 O O . LEU A 1 170 ? 33.584 6.364 -52.778 1.00 74.75 170 LEU A O 1
ATOM 1330 N N . ALA A 1 171 ? 35.754 5.846 -53.030 1.00 71.94 171 ALA A N 1
ATOM 1331 C CA . ALA A 1 171 ? 35.967 5.452 -51.638 1.00 71.94 171 ALA A CA 1
ATOM 1332 C C . ALA A 1 171 ? 35.752 6.628 -50.671 1.00 71.94 171 ALA A C 1
ATOM 1334 O O . ALA A 1 171 ? 35.136 6.471 -49.614 1.00 71.94 171 ALA A O 1
ATOM 1335 N N . GLU A 1 172 ? 36.216 7.823 -51.040 1.00 79.50 172 GLU A N 1
ATOM 1336 C CA . GLU A 1 172 ? 35.985 9.046 -50.273 1.00 79.50 172 GLU A CA 1
ATOM 1337 C C . GLU A 1 172 ? 34.504 9.442 -50.241 1.00 79.50 172 GLU A C 1
ATOM 1339 O O . GLU A 1 172 ? 33.979 9.788 -49.182 1.00 79.50 172 GLU A O 1
ATOM 1344 N N . GLN A 1 173 ? 33.785 9.289 -51.355 1.00 77.12 173 GLN A N 1
ATOM 1345 C CA . GLN A 1 173 ? 32.336 9.506 -51.381 1.00 77.12 173 GLN A CA 1
ATOM 1346 C C . GLN A 1 173 ? 31.587 8.557 -50.435 1.00 77.12 173 GLN A C 1
ATOM 1348 O O . GLN A 1 173 ? 30.667 8.993 -49.739 1.00 77.12 173 GLN A O 1
ATOM 1353 N N . VAL A 1 174 ? 31.981 7.279 -50.358 1.00 70.94 174 VAL A N 1
ATOM 1354 C CA . VAL A 1 174 ? 31.376 6.332 -49.405 1.00 70.94 174 VAL A CA 1
ATOM 1355 C C . VAL A 1 174 ? 31.682 6.724 -47.958 1.00 70.94 174 VAL A C 1
ATOM 1357 O O . VAL A 1 174 ? 30.771 6.697 -47.128 1.00 70.94 174 VAL A O 1
ATOM 1360 N N . ARG A 1 175 ? 32.914 7.159 -47.651 1.00 75.31 175 ARG A N 1
ATOM 1361 C CA . ARG A 1 175 ? 33.261 7.684 -46.315 1.00 75.31 175 ARG A CA 1
ATOM 1362 C C . ARG A 1 175 ? 32.352 8.844 -45.908 1.00 75.31 175 ARG A C 1
ATOM 1364 O O . ARG A 1 175 ? 31.759 8.796 -44.832 1.00 75.31 175 ARG A O 1
ATOM 1371 N N . ASN A 1 176 ? 32.171 9.822 -46.793 1.00 78.19 176 ASN A N 1
ATOM 1372 C CA . ASN A 1 176 ? 31.321 10.988 -46.536 1.00 78.19 176 ASN A CA 1
ATOM 1373 C C . ASN A 1 176 ? 29.846 10.595 -46.329 1.00 78.19 176 ASN A C 1
ATOM 1375 O O . ASN A 1 176 ? 29.166 11.135 -45.456 1.00 78.19 176 ASN A O 1
ATOM 1379 N N . ILE A 1 177 ? 29.343 9.616 -47.091 1.00 73.50 177 ILE A N 1
ATOM 1380 C CA . ILE A 1 177 ? 27.986 9.075 -46.913 1.00 73.50 177 ILE A CA 1
ATOM 1381 C C . ILE A 1 177 ? 27.834 8.393 -45.549 1.00 73.50 177 ILE A C 1
ATOM 1383 O O . ILE A 1 177 ? 26.828 8.608 -44.874 1.00 73.50 177 ILE A O 1
ATOM 1387 N N . ASN A 1 178 ? 28.817 7.597 -45.127 1.00 70.81 178 ASN A N 1
ATOM 1388 C CA . ASN A 1 178 ? 28.776 6.903 -43.840 1.00 70.81 178 ASN A CA 1
ATOM 1389 C C . ASN A 1 178 ? 28.838 7.879 -42.661 1.00 70.81 178 ASN A C 1
ATOM 1391 O O . ASN A 1 178 ? 28.090 7.713 -41.697 1.00 70.81 178 ASN A O 1
ATOM 1395 N N . GLN A 1 179 ? 29.663 8.925 -42.757 1.00 79.12 179 GLN A N 1
ATOM 1396 C CA . GLN A 1 179 ? 29.696 9.995 -41.761 1.00 79.12 179 GLN A CA 1
ATOM 1397 C C . GLN A 1 179 ? 28.320 10.658 -41.619 1.00 79.12 179 GLN A C 1
ATOM 1399 O O . GLN A 1 179 ? 27.777 10.713 -40.515 1.00 79.12 179 GLN A O 1
ATOM 1404 N N . LYS A 1 180 ? 27.700 11.051 -42.738 1.00 79.38 180 LYS A N 1
ATOM 1405 C CA . LYS A 1 180 ? 26.358 11.646 -42.737 1.00 79.38 180 LYS A CA 1
ATOM 1406 C C . LYS A 1 180 ? 25.295 10.716 -42.136 1.00 79.38 180 LYS A C 1
ATOM 1408 O O . LYS A 1 180 ? 24.461 11.155 -41.351 1.00 79.38 180 LYS A O 1
ATOM 1413 N N . ILE A 1 181 ? 25.334 9.420 -42.458 1.00 72.75 181 ILE A N 1
ATOM 1414 C CA . ILE A 1 181 ? 24.424 8.424 -41.864 1.00 72.75 181 ILE A CA 1
ATOM 1415 C C . ILE A 1 181 ? 24.608 8.346 -40.342 1.00 72.75 181 ILE A C 1
ATOM 1417 O O . ILE A 1 181 ? 23.627 8.206 -39.611 1.00 72.75 181 ILE A O 1
ATOM 1421 N N . ASN A 1 182 ? 25.843 8.424 -39.843 1.00 74.31 182 ASN A N 1
ATOM 1422 C CA . ASN A 1 182 ? 26.118 8.383 -38.407 1.00 74.31 182 ASN A CA 1
ATOM 1423 C C . ASN A 1 182 ? 25.595 9.626 -37.677 1.00 74.31 182 ASN A C 1
ATOM 1425 O O . ASN A 1 182 ? 25.013 9.484 -36.599 1.00 74.31 182 ASN A O 1
ATOM 1429 N N . GLU A 1 183 ? 25.738 10.807 -38.278 1.00 81.38 183 GLU A N 1
ATOM 1430 C CA . GLU A 1 183 ? 25.168 12.064 -37.778 1.00 81.38 183 GLU A CA 1
ATOM 1431 C C . GLU A 1 183 ? 23.631 11.995 -37.727 1.00 81.38 183 GLU A C 1
ATOM 1433 O O . GLU A 1 183 ? 23.030 12.226 -36.678 1.00 81.38 183 GLU A O 1
ATOM 1438 N N . GLU A 1 184 ? 22.983 11.552 -38.810 1.00 78.94 184 GLU A N 1
ATOM 1439 C CA . GLU A 1 184 ? 21.523 11.373 -38.866 1.00 78.94 184 GLU A CA 1
ATOM 1440 C C . GLU A 1 184 ? 21.029 10.321 -37.850 1.00 78.94 184 GLU A C 1
ATOM 1442 O O . GLU A 1 184 ? 19.987 10.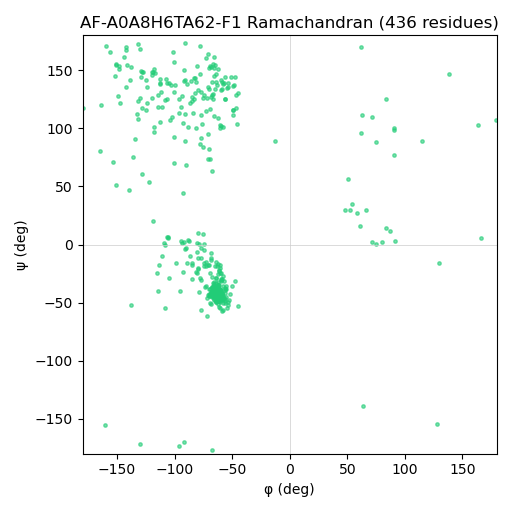488 -37.212 1.00 78.94 184 GLU A O 1
ATOM 1447 N N . ARG A 1 185 ? 21.797 9.245 -37.623 1.00 77.75 185 ARG A N 1
ATOM 1448 C CA . ARG A 1 185 ? 21.513 8.248 -36.573 1.00 77.75 185 ARG A CA 1
ATOM 1449 C C . ARG A 1 185 ? 21.643 8.831 -35.165 1.00 77.75 185 ARG A C 1
ATOM 1451 O O . ARG A 1 185 ? 20.921 8.387 -34.272 1.00 77.75 185 ARG A O 1
ATOM 1458 N N . ALA A 1 186 ? 22.568 9.763 -34.938 1.00 77.25 186 ALA A N 1
ATOM 1459 C CA . ALA A 1 186 ? 22.705 10.448 -33.657 1.00 77.25 186 ALA A CA 1
ATOM 1460 C C . ALA A 1 186 ? 21.519 11.385 -33.402 1.00 77.25 186 ALA A C 1
ATOM 1462 O O . ALA A 1 186 ? 20.953 11.339 -32.308 1.00 77.25 186 ALA A O 1
ATOM 1463 N N . GLN A 1 187 ? 21.083 12.122 -34.428 1.00 78.69 187 GLN A N 1
ATOM 1464 C CA . GLN A 1 187 ? 19.872 12.941 -34.369 1.00 78.69 187 GLN A CA 1
ATOM 1465 C C . GLN A 1 187 ? 18.643 12.091 -34.023 1.00 78.69 187 GLN A C 1
ATOM 1467 O O . GLN A 1 187 ? 17.922 12.425 -33.090 1.00 78.69 187 GLN A O 1
ATOM 1472 N N . LEU A 1 188 ? 18.454 10.937 -34.682 1.00 76.81 188 LEU A N 1
ATOM 1473 C CA . LEU A 1 188 ? 17.346 10.022 -34.368 1.00 76.81 188 LEU A CA 1
ATOM 1474 C C . LEU A 1 188 ? 17.320 9.601 -32.897 1.00 76.81 188 LEU A C 1
ATOM 1476 O O . LEU A 1 188 ? 16.260 9.635 -32.280 1.00 76.81 188 LEU A O 1
ATOM 1480 N N . ARG A 1 189 ? 18.475 9.234 -32.327 1.00 76.00 189 ARG A N 1
ATOM 1481 C CA . ARG A 1 189 ? 18.563 8.861 -30.905 1.00 76.00 189 ARG A CA 1
ATOM 1482 C C . ARG A 1 189 ? 18.188 10.022 -29.987 1.00 76.00 189 ARG A C 1
ATOM 1484 O O . ARG A 1 189 ? 17.571 9.803 -28.950 1.00 76.00 189 ARG A O 1
ATOM 1491 N N . SER A 1 190 ? 18.552 11.249 -30.359 1.00 80.25 190 SER A N 1
ATOM 1492 C CA . SER A 1 190 ? 18.167 12.446 -29.612 1.00 80.25 190 SER A CA 1
ATOM 1493 C C . SER A 1 190 ? 16.654 12.680 -29.669 1.00 80.25 190 SER A C 1
ATOM 1495 O O . SER A 1 190 ? 16.040 12.855 -28.619 1.00 80.25 190 SER A O 1
ATOM 1497 N N . THR A 1 191 ? 16.041 12.602 -30.854 1.00 74.44 191 THR A N 1
ATOM 1498 C CA . THR A 1 191 ? 14.584 12.713 -31.037 1.00 74.44 191 THR A CA 1
ATOM 1499 C C . THR A 1 191 ? 13.828 11.632 -30.257 1.00 74.44 191 THR A C 1
ATOM 1501 O O . THR A 1 191 ? 12.821 11.929 -29.617 1.00 74.44 191 THR A O 1
ATOM 1504 N N . GLU A 1 192 ? 14.314 10.385 -30.282 1.00 74.06 192 GLU A N 1
ATOM 1505 C CA . GLU A 1 192 ? 13.725 9.268 -29.531 1.00 74.06 192 GLU A CA 1
ATOM 1506 C C . GLU A 1 192 ? 13.740 9.535 -28.027 1.00 74.06 192 GLU A C 1
ATOM 1508 O O . GLU A 1 192 ? 12.703 9.399 -27.382 1.00 74.06 192 GLU A O 1
ATOM 1513 N N . LYS A 1 193 ? 14.873 9.998 -27.489 1.00 77.94 193 LYS A N 1
ATOM 1514 C CA . LYS A 1 193 ? 14.994 10.342 -26.070 1.00 77.94 193 LYS A CA 1
ATOM 1515 C C . LYS A 1 193 ? 14.029 11.458 -25.661 1.00 77.94 193 LYS A C 1
ATOM 1517 O O . LYS A 1 193 ? 13.326 11.317 -24.670 1.00 77.94 193 LYS A O 1
ATOM 1522 N N . ILE A 1 194 ? 13.948 12.535 -26.448 1.00 77.44 194 ILE A N 1
ATOM 1523 C CA . ILE A 1 194 ? 13.024 13.649 -26.174 1.00 77.44 194 ILE A CA 1
ATOM 1524 C C . ILE A 1 194 ? 11.576 13.151 -26.144 1.00 77.44 194 ILE A C 1
ATOM 1526 O O . ILE A 1 194 ? 10.800 13.551 -25.280 1.00 77.44 194 ILE A O 1
ATOM 1530 N N . LEU A 1 195 ? 11.196 12.264 -27.069 1.00 69.56 195 LEU A N 1
ATOM 1531 C CA . LEU A 1 195 ? 9.848 11.709 -27.074 1.00 69.56 195 LEU A CA 1
ATOM 1532 C C . LEU A 1 195 ? 9.591 10.806 -25.862 1.00 69.56 195 LEU A C 1
ATOM 1534 O O . LEU A 1 195 ? 8.505 10.871 -25.292 1.00 69.56 195 LEU A O 1
ATOM 1538 N N . GLU A 1 196 ? 10.553 9.968 -25.472 1.00 69.25 196 GLU A N 1
ATOM 1539 C CA . GLU A 1 196 ? 10.444 9.151 -24.260 1.00 69.25 196 GLU A CA 1
ATOM 1540 C C . GLU A 1 196 ? 10.250 10.021 -23.014 1.00 69.25 196 GLU A C 1
ATOM 1542 O O . GLU A 1 196 ? 9.360 9.726 -22.216 1.00 69.25 196 GLU A O 1
ATOM 1547 N N . ASP A 1 197 ? 10.997 11.121 -22.897 1.00 71.19 197 ASP A N 1
ATOM 1548 C CA . ASP A 1 197 ? 10.875 12.078 -21.795 1.00 71.19 197 ASP A CA 1
ATOM 1549 C C . ASP A 1 197 ? 9.492 12.764 -21.803 1.00 71.19 197 ASP A C 1
ATOM 1551 O O . ASP A 1 197 ? 8.781 12.730 -20.801 1.00 71.19 197 ASP A O 1
ATOM 1555 N N . VAL A 1 198 ? 9.027 13.271 -22.955 1.00 69.44 198 VAL A N 1
ATOM 1556 C CA . VAL A 1 198 ? 7.688 13.888 -23.099 1.00 69.44 198 VAL A CA 1
ATOM 1557 C C . VAL A 1 198 ? 6.561 12.901 -22.773 1.00 69.44 198 VAL A C 1
ATOM 1559 O O . VAL A 1 198 ? 5.562 13.261 -22.142 1.00 69.44 198 VAL A O 1
ATOM 1562 N N . LEU A 1 199 ? 6.686 11.647 -23.212 1.00 67.19 199 LEU A N 1
ATOM 1563 C CA . LEU A 1 199 ? 5.705 10.608 -22.912 1.00 67.19 199 LEU A CA 1
ATOM 1564 C C . LEU A 1 199 ? 5.725 10.247 -21.430 1.00 67.19 199 LEU A C 1
ATOM 1566 O O . LEU A 1 199 ? 4.653 10.127 -20.841 1.00 67.19 199 LEU A O 1
ATOM 1570 N N . ARG A 1 200 ? 6.908 10.117 -20.823 1.00 65.12 200 ARG A N 1
ATOM 1571 C CA . ARG A 1 200 ? 7.077 9.851 -19.391 1.00 65.12 200 ARG A CA 1
ATOM 1572 C C . ARG A 1 200 ? 6.463 10.972 -18.554 1.00 65.12 200 ARG A C 1
ATOM 1574 O O . ARG A 1 200 ? 5.660 10.678 -17.670 1.00 65.12 200 ARG A O 1
ATOM 1581 N N . ASP A 1 201 ? 6.733 12.229 -18.886 1.00 64.00 201 ASP A N 1
ATOM 1582 C CA . ASP A 1 201 ? 6.153 13.391 -18.207 1.00 64.00 201 ASP A CA 1
ATOM 1583 C C . ASP A 1 201 ? 4.627 13.425 -18.339 1.00 64.00 201 ASP A C 1
ATOM 1585 O O . ASP A 1 201 ? 3.921 13.680 -17.365 1.00 64.00 201 ASP A O 1
ATOM 1589 N N . ARG A 1 202 ? 4.072 13.081 -19.510 1.00 61.38 202 ARG A N 1
ATOM 1590 C CA . ARG A 1 202 ? 2.613 12.980 -19.680 1.00 61.38 202 ARG A CA 1
ATOM 1591 C C . ARG A 1 202 ? 2.012 11.791 -18.936 1.00 61.38 202 ARG A C 1
ATOM 1593 O O . ARG A 1 202 ? 0.912 11.920 -18.401 1.00 61.38 202 ARG A O 1
ATOM 1600 N N . ILE A 1 203 ? 2.682 10.639 -18.908 1.00 57.81 203 ILE A N 1
ATOM 1601 C CA . ILE A 1 203 ? 2.264 9.478 -18.110 1.00 57.81 203 ILE A CA 1
ATOM 1602 C C . ILE A 1 203 ? 2.199 9.884 -16.640 1.00 57.81 203 ILE A C 1
ATOM 1604 O O . ILE A 1 203 ? 1.205 9.589 -15.980 1.00 57.81 203 ILE A O 1
ATOM 1608 N N . LEU A 1 204 ? 3.202 10.620 -16.159 1.00 54.09 204 LEU A N 1
ATOM 1609 C CA . LEU A 1 204 ? 3.222 11.177 -14.813 1.00 54.09 204 LEU A CA 1
ATOM 1610 C C . LEU A 1 204 ? 2.060 12.157 -14.608 1.00 54.09 204 LEU A C 1
ATOM 1612 O O . LEU A 1 204 ? 1.252 11.902 -13.729 1.00 54.09 204 LEU A O 1
ATOM 1616 N N . LEU A 1 205 ? 1.882 13.169 -15.465 1.00 51.88 205 LEU A N 1
ATOM 1617 C CA . LEU A 1 205 ? 0.793 14.160 -15.376 1.00 51.88 205 LEU A CA 1
ATOM 1618 C C . LEU A 1 205 ? -0.616 13.541 -15.446 1.00 51.88 205 LEU A C 1
ATOM 1620 O O . LEU A 1 205 ? -1.529 13.956 -14.732 1.00 51.88 205 LEU A O 1
ATOM 1624 N N . THR A 1 206 ? -0.808 12.530 -16.295 1.00 48.53 206 THR A N 1
ATOM 1625 C CA . THR A 1 206 ? -2.089 11.815 -16.420 1.00 48.53 206 THR A CA 1
ATOM 1626 C C . THR A 1 206 ? -2.334 10.919 -15.206 1.00 48.53 206 THR A C 1
ATOM 1628 O O . THR A 1 206 ? -3.475 10.811 -14.756 1.00 48.53 206 THR A O 1
ATOM 1631 N N . ARG A 1 207 ? -1.271 10.319 -14.643 1.00 50.25 207 ARG A N 1
ATOM 1632 C CA . ARG A 1 207 ? -1.319 9.634 -13.344 1.00 50.25 207 ARG A CA 1
ATOM 1633 C C . ARG A 1 207 ? -1.663 10.621 -12.223 1.00 50.25 207 ARG A C 1
ATOM 1635 O O . ARG A 1 207 ? -2.454 10.256 -11.367 1.00 50.25 207 ARG A O 1
ATOM 1642 N N . THR A 1 208 ? -1.176 11.865 -12.254 1.00 49.16 208 THR A N 1
ATOM 1643 C CA . THR A 1 208 ? -1.493 12.875 -11.229 1.00 49.16 208 THR A CA 1
ATOM 1644 C C . THR A 1 208 ? -2.957 13.313 -11.270 1.00 49.16 208 THR A C 1
ATOM 1646 O O . THR A 1 208 ? -3.582 13.419 -10.222 1.00 49.16 208 THR A O 1
ATOM 1649 N N . ALA A 1 209 ? -3.521 13.552 -12.459 1.00 50.12 209 ALA A N 1
ATOM 1650 C CA . ALA A 1 209 ? -4.866 14.120 -12.597 1.00 50.12 209 ALA A CA 1
ATOM 1651 C C . ALA A 1 209 ? -6.009 13.101 -12.415 1.00 50.12 209 ALA A C 1
ATOM 1653 O O . ALA A 1 209 ? -7.147 13.500 -12.173 1.00 50.12 209 ALA A O 1
ATOM 1654 N N . MET A 1 210 ? -5.740 11.797 -12.559 1.00 57.91 210 MET A N 1
ATOM 1655 C CA . MET A 1 210 ? -6.748 10.729 -12.473 1.00 57.91 210 MET A CA 1
ATOM 1656 C C . MET A 1 210 ? -6.144 9.408 -11.971 1.00 57.91 210 MET A C 1
ATOM 1658 O O . MET A 1 210 ? -6.312 8.370 -12.615 1.00 57.91 210 MET A O 1
ATOM 1662 N N . TYR A 1 211 ? -5.413 9.430 -10.851 1.00 71.81 211 TYR A N 1
ATOM 1663 C CA . TYR A 1 211 ? -4.981 8.184 -10.217 1.00 71.81 211 TYR A CA 1
ATOM 1664 C C . TYR A 1 211 ? -6.213 7.384 -9.771 1.00 71.81 211 TYR A C 1
ATOM 1666 O O . TYR A 1 211 ? -6.915 7.777 -8.839 1.00 71.81 211 TYR A O 1
ATOM 1674 N N . ASP A 1 212 ? -6.478 6.276 -10.460 1.00 82.69 212 ASP A N 1
ATOM 1675 C CA . ASP A 1 212 ? -7.482 5.296 -10.060 1.00 82.69 212 ASP A CA 1
ATOM 1676 C C . ASP A 1 212 ? -6.805 4.228 -9.186 1.00 82.69 212 ASP A C 1
ATOM 1678 O O . ASP A 1 212 ? -5.977 3.462 -9.696 1.00 82.69 212 ASP A O 1
ATOM 1682 N N . PRO A 1 213 ? -7.128 4.156 -7.881 1.00 86.00 213 PRO A N 1
ATOM 1683 C CA . PRO A 1 213 ? -6.562 3.150 -6.993 1.00 86.00 213 PRO A CA 1
ATOM 1684 C C . PRO A 1 213 ? -7.050 1.725 -7.303 1.00 86.00 213 PRO A C 1
ATOM 1686 O O . PRO A 1 213 ? -6.538 0.795 -6.689 1.00 86.00 213 PRO A O 1
ATOM 1689 N N . ASN A 1 214 ? -8.019 1.542 -8.216 1.00 91.19 214 ASN A N 1
ATOM 1690 C CA . ASN A 1 214 ? -8.616 0.251 -8.581 1.00 91.19 214 ASN A CA 1
ATOM 1691 C C . ASN A 1 214 ? -9.266 -0.484 -7.390 1.00 91.19 214 ASN A C 1
ATOM 1693 O O . ASN A 1 214 ? -9.361 -1.703 -7.386 1.00 91.19 214 ASN A O 1
ATOM 1697 N N . PHE A 1 215 ? -9.729 0.229 -6.361 1.00 96.19 215 PHE A N 1
ATOM 1698 C CA . PHE A 1 215 ? -10.285 -0.397 -5.158 1.00 96.19 215 PHE A CA 1
ATOM 1699 C C . PHE A 1 215 ? -11.747 -0.835 -5.342 1.00 96.19 215 PHE A C 1
ATOM 1701 O O . PHE A 1 215 ? -12.561 -0.120 -5.922 1.00 96.19 215 PHE A O 1
ATOM 1708 N N . CYS A 1 216 ? -12.109 -2.002 -4.805 1.00 95.69 216 CYS A N 1
ATOM 1709 C CA . CYS A 1 216 ? -13.408 -2.646 -5.035 1.00 95.69 216 CYS A CA 1
ATOM 1710 C C . CYS A 1 216 ? -14.611 -2.012 -4.309 1.00 95.69 216 CYS A C 1
ATOM 1712 O O . CYS A 1 216 ? -15.745 -2.436 -4.541 1.00 95.69 216 CYS A O 1
ATOM 1714 N N . PHE A 1 217 ? -14.392 -1.005 -3.461 1.00 95.31 217 PHE A N 1
ATOM 1715 C CA . PHE A 1 217 ? -15.450 -0.258 -2.777 1.00 95.31 217 PHE A CA 1
ATOM 1716 C C . PHE A 1 217 ? -15.415 1.227 -3.153 1.00 95.31 217 PHE A C 1
ATOM 1718 O O . PHE A 1 217 ? -14.331 1.775 -3.364 1.00 95.31 217 PHE A O 1
ATOM 1725 N N . PRO A 1 218 ? -16.574 1.911 -3.185 1.00 91.25 218 PRO A N 1
ATOM 1726 C CA . PRO A 1 218 ? -16.604 3.353 -3.373 1.00 91.25 218 PRO A CA 1
ATOM 1727 C C . PRO A 1 218 ? -15.941 4.048 -2.181 1.00 91.25 218 PRO A C 1
ATOM 1729 O O . PRO A 1 218 ? -16.229 3.734 -1.027 1.00 91.25 218 PRO A O 1
ATOM 1732 N N . LEU A 1 219 ? -15.067 5.012 -2.463 1.00 90.56 219 LEU A N 1
ATOM 1733 C CA . LEU A 1 219 ? -14.375 5.792 -1.443 1.00 90.56 219 LEU A CA 1
ATOM 1734 C C . LEU A 1 219 ? -14.834 7.249 -1.479 1.00 90.56 219 LEU A C 1
ATOM 1736 O O . LEU A 1 219 ? -15.037 7.798 -2.566 1.00 90.56 219 LEU A O 1
ATOM 1740 N N . PRO A 1 220 ? -14.967 7.909 -0.316 1.00 88.94 220 PRO A N 1
ATOM 1741 C CA . PRO A 1 220 ? -15.094 9.356 -0.298 1.00 88.94 220 PRO A CA 1
ATOM 1742 C C . PRO A 1 220 ? -13.792 10.002 -0.818 1.00 88.94 220 PRO A C 1
ATOM 1744 O O . PRO A 1 220 ? -12.720 9.409 -0.672 1.00 88.94 220 PRO A O 1
ATOM 1747 N N . PRO A 1 221 ? -13.844 11.233 -1.365 1.00 82.88 221 PRO A N 1
ATOM 1748 C CA . PRO A 1 221 ? -12.651 11.924 -1.873 1.00 82.88 221 PRO A CA 1
ATOM 1749 C C . PRO A 1 221 ? -11.541 12.095 -0.827 1.00 82.88 221 PRO A C 1
ATOM 1751 O O . PRO A 1 221 ? -10.360 12.108 -1.162 1.00 82.88 221 PRO A O 1
ATOM 1754 N N . LYS A 1 222 ? -11.928 12.227 0.446 1.00 89.81 222 LYS A N 1
ATOM 1755 C CA . LYS A 1 222 ? -11.034 12.251 1.605 1.00 89.81 222 LYS A CA 1
ATOM 1756 C C . LYS A 1 222 ? -11.740 11.710 2.842 1.00 89.81 222 LYS A C 1
ATOM 1758 O O . LYS A 1 222 ? -12.964 11.786 2.952 1.00 89.81 222 LYS A O 1
ATOM 1763 N N . ILE A 1 223 ? -10.956 11.208 3.790 1.00 95.62 223 ILE A N 1
ATOM 1764 C CA . ILE A 1 223 ? -11.421 10.742 5.099 1.00 95.62 223 ILE A CA 1
ATOM 1765 C C . ILE A 1 223 ? -10.631 11.504 6.157 1.00 95.62 223 ILE A C 1
ATOM 1767 O O . ILE A 1 223 ? -9.408 11.443 6.163 1.00 95.62 223 ILE A O 1
ATOM 1771 N N . GLU A 1 224 ? -11.288 12.229 7.059 1.00 96.75 224 GLU A N 1
ATOM 1772 C CA . GLU A 1 224 ? -10.562 13.133 7.958 1.00 96.75 224 GLU A CA 1
ATOM 1773 C C . GLU A 1 224 ? -11.131 13.228 9.379 1.00 96.75 224 GLU A C 1
ATOM 1775 O O . GLU A 1 224 ? -12.287 12.882 9.659 1.00 96.75 224 GLU A O 1
ATOM 1780 N N . CYS A 1 225 ? -10.272 13.721 10.270 1.00 95.75 225 CYS A N 1
ATOM 1781 C CA . CYS A 1 225 ? -10.617 14.385 11.526 1.00 95.75 225 CYS A CA 1
ATOM 1782 C C . CYS A 1 225 ? -9.834 15.708 11.620 1.00 95.75 225 CYS A C 1
ATOM 1784 O O . CYS A 1 225 ? -9.159 16.099 10.665 1.00 95.75 225 CYS A O 1
ATOM 1786 N N . ASP A 1 226 ? -9.877 16.389 12.763 1.00 95.19 226 ASP A N 1
ATOM 1787 C CA . ASP A 1 226 ? -9.220 17.695 12.939 1.00 95.19 226 ASP A CA 1
ATOM 1788 C C . ASP A 1 226 ? -7.695 17.637 12.782 1.00 95.19 226 ASP A C 1
ATOM 1790 O O . ASP A 1 226 ? -7.070 18.624 12.406 1.00 95.19 226 ASP A O 1
ATOM 1794 N N . ARG A 1 227 ? -7.091 16.468 13.024 1.00 96.56 227 ARG A N 1
ATOM 1795 C CA . ARG A 1 227 ? -5.633 16.301 13.055 1.00 96.56 227 ARG A CA 1
ATOM 1796 C C . ARG A 1 227 ? -5.027 15.609 11.852 1.00 96.56 227 ARG A C 1
ATOM 1798 O O . ARG A 1 227 ? -3.871 15.859 11.539 1.00 96.56 227 ARG A O 1
ATOM 1805 N N . VAL A 1 228 ? -5.769 14.727 11.190 1.00 98.00 228 VAL A N 1
ATOM 1806 C CA . VAL A 1 228 ? -5.241 13.996 10.035 1.00 98.00 228 VAL A CA 1
ATOM 1807 C C . VAL A 1 228 ? -6.256 13.913 8.909 1.00 98.00 228 VAL A C 1
ATOM 1809 O O . VAL A 1 228 ? -7.469 13.925 9.131 1.00 98.00 228 VAL A O 1
ATOM 1812 N N . GLU A 1 229 ? -5.739 13.805 7.694 1.00 97.81 229 GLU A N 1
ATOM 1813 C CA . GLU A 1 229 ? -6.495 13.520 6.481 1.00 97.81 229 GLU A CA 1
ATOM 1814 C C . GLU A 1 229 ? -5.910 12.287 5.795 1.00 97.81 229 GLU A C 1
ATOM 1816 O O . GLU A 1 229 ? -4.694 12.145 5.685 1.00 97.81 229 GLU A O 1
ATOM 1821 N N . LEU A 1 230 ? -6.781 11.385 5.357 1.00 98.25 230 LEU A N 1
ATOM 1822 C CA . LEU A 1 230 ? -6.452 10.222 4.549 1.00 98.25 230 LEU A CA 1
ATOM 1823 C C . LEU A 1 230 ? -6.977 10.463 3.139 1.00 98.25 230 LEU A C 1
ATOM 1825 O O . LEU A 1 230 ? -8.176 10.690 2.944 1.00 98.25 230 LEU A O 1
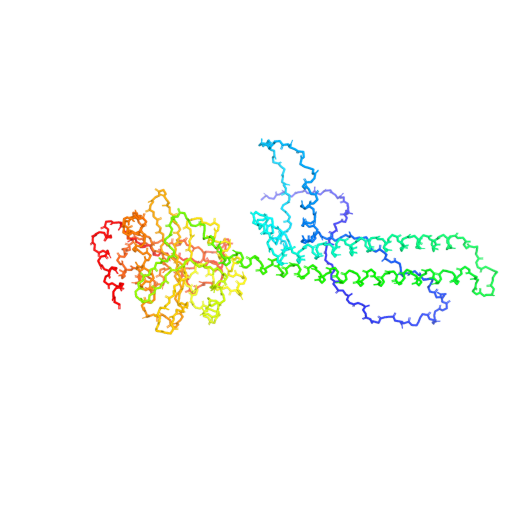ATOM 1829 N N . VAL A 1 231 ? -6.073 10.364 2.173 1.00 96.62 231 VAL A N 1
ATOM 1830 C CA . VAL A 1 231 ? -6.374 10.402 0.739 1.00 96.62 231 VAL A CA 1
ATOM 1831 C C . VAL A 1 231 ? -5.744 9.186 0.065 1.00 96.62 231 VAL A C 1
ATOM 1833 O O . VAL A 1 231 ? -4.712 8.705 0.548 1.00 96.62 231 VAL A O 1
ATOM 1836 N N . PRO A 1 232 ? -6.338 8.643 -1.014 1.00 95.75 232 PRO A N 1
ATOM 1837 C CA . PRO A 1 232 ? -5.684 7.608 -1.808 1.00 95.75 232 PRO A CA 1
ATOM 1838 C C . PRO A 1 232 ? -4.253 8.022 -2.172 1.00 95.75 232 PRO A C 1
ATOM 1840 O O . PRO A 1 232 ? -3.998 9.173 -2.525 1.00 95.75 232 PRO A O 1
ATOM 1843 N N . PHE A 1 233 ? -3.305 7.096 -2.049 1.00 95.38 233 PHE A N 1
ATOM 1844 C CA . PHE A 1 233 ? -1.896 7.375 -2.299 1.00 95.38 233 PHE A CA 1
ATOM 1845 C C . PHE A 1 233 ? -1.663 7.569 -3.801 1.00 95.38 233 PHE A C 1
ATOM 1847 O O . PHE A 1 233 ? -1.466 6.602 -4.531 1.00 95.38 233 PHE A O 1
ATOM 1854 N N . ASN A 1 234 ? -1.673 8.820 -4.259 1.00 91.69 234 ASN A N 1
ATOM 1855 C CA . ASN A 1 234 ? -1.288 9.189 -5.616 1.00 91.69 234 ASN A CA 1
ATOM 1856 C C . ASN A 1 234 ? 0.241 9.075 -5.778 1.00 91.69 23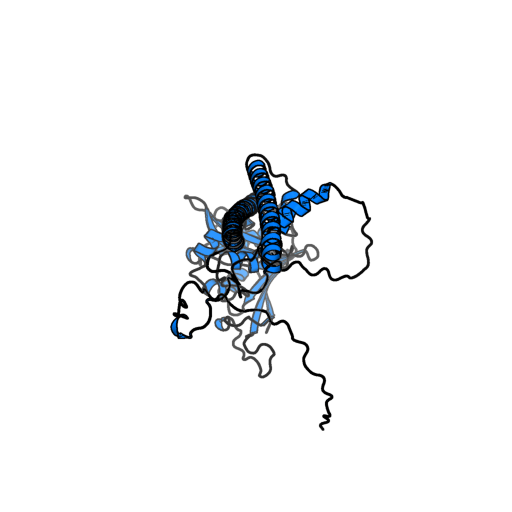4 ASN A C 1
ATOM 1858 O O . ASN A 1 234 ? 0.969 9.851 -5.145 1.00 91.69 234 ASN A O 1
ATOM 1862 N N . PRO A 1 235 ? 0.765 8.158 -6.617 1.00 89.69 235 PRO A N 1
ATOM 1863 C CA . PRO A 1 235 ? 2.205 7.971 -6.757 1.00 89.69 235 PRO A CA 1
ATOM 1864 C C . PRO A 1 235 ? 2.935 9.246 -7.194 1.00 89.69 235 PRO A C 1
ATOM 1866 O O . PRO A 1 235 ? 4.042 9.507 -6.728 1.00 89.69 235 PRO A O 1
ATOM 1869 N N . ALA A 1 236 ? 2.303 10.059 -8.045 1.00 83.81 236 ALA A N 1
ATOM 1870 C CA . ALA A 1 236 ? 2.892 11.291 -8.562 1.00 83.81 236 ALA A CA 1
ATOM 1871 C C . ALA A 1 236 ? 3.048 12.386 -7.488 1.00 83.81 236 ALA A C 1
ATOM 1873 O O . ALA A 1 236 ? 3.917 13.242 -7.619 1.00 83.81 236 ALA A O 1
ATOM 1874 N N . GLU A 1 237 ? 2.248 12.344 -6.419 1.00 90.62 237 GLU A N 1
ATOM 1875 C CA . GLU A 1 237 ? 2.340 13.297 -5.305 1.00 90.62 237 GLU A CA 1
ATOM 1876 C C . GLU A 1 237 ? 3.200 12.764 -4.155 1.00 90.62 237 GLU A C 1
ATOM 1878 O O . GLU A 1 237 ? 3.960 13.515 -3.544 1.00 90.62 237 GLU A O 1
ATOM 1883 N N . TYR A 1 238 ? 3.080 11.469 -3.838 1.00 95.19 238 TYR A N 1
ATOM 1884 C CA . TYR A 1 238 ? 3.546 10.953 -2.550 1.00 95.19 238 TYR A CA 1
ATOM 1885 C C . TYR A 1 238 ? 4.765 10.027 -2.608 1.00 95.19 238 TYR A C 1
ATOM 1887 O O . TYR A 1 238 ? 5.338 9.756 -1.554 1.00 95.19 238 TYR A O 1
ATOM 1895 N N . VAL A 1 239 ? 5.225 9.570 -3.781 1.00 94.06 239 VAL A N 1
ATOM 1896 C CA . VAL A 1 239 ? 6.440 8.725 -3.868 1.00 94.06 239 VAL A CA 1
ATOM 1897 C C . VAL A 1 239 ? 7.682 9.479 -3.395 1.00 94.06 239 VAL A C 1
ATOM 1899 O O . VAL A 1 239 ? 8.440 8.949 -2.584 1.00 94.06 239 VAL A O 1
ATOM 1902 N N . GLU A 1 240 ? 7.877 10.715 -3.859 1.00 93.69 240 GLU A N 1
ATOM 1903 C CA . GLU A 1 240 ? 9.024 11.545 -3.472 1.00 93.69 240 GLU A CA 1
ATOM 1904 C C . GLU A 1 240 ? 9.085 11.786 -1.950 1.00 93.69 240 GLU A C 1
ATOM 1906 O O . GLU A 1 240 ? 10.081 11.392 -1.332 1.00 93.69 240 GLU A O 1
ATOM 1911 N N . PRO A 1 241 ? 8.041 12.345 -1.298 1.00 95.50 241 PRO A N 1
ATOM 1912 C CA . PRO A 1 241 ? 8.075 12.570 0.146 1.00 95.50 241 PRO A CA 1
ATOM 1913 C C . PRO A 1 241 ? 8.115 11.264 0.952 1.00 95.50 241 PRO A C 1
ATOM 1915 O O . PRO A 1 241 ? 8.763 11.219 1.997 1.00 95.50 241 PRO A O 1
ATOM 1918 N N . PHE A 1 242 ? 7.494 10.178 0.473 1.00 96.19 242 PHE A N 1
ATOM 1919 C CA . PHE A 1 242 ? 7.596 8.869 1.123 1.00 96.19 242 PHE A CA 1
ATOM 1920 C C . PHE A 1 242 ? 9.044 8.359 1.150 1.00 96.19 242 PHE A C 1
ATOM 1922 O O . PHE A 1 242 ? 9.514 7.878 2.183 1.00 96.19 242 PHE A O 1
ATOM 1929 N N . PHE A 1 243 ? 9.780 8.481 0.042 1.00 92.94 243 PHE A N 1
ATOM 1930 C CA . PHE A 1 243 ? 11.188 8.082 0.005 1.00 92.94 243 PHE A CA 1
ATOM 1931 C C . PHE A 1 243 ? 12.075 8.980 0.845 1.00 92.94 243 PHE A C 1
ATOM 1933 O O . PHE A 1 243 ? 12.936 8.466 1.557 1.00 92.94 243 PHE A O 1
ATOM 1940 N N . ALA A 1 244 ? 11.846 10.292 0.808 1.00 93.69 244 ALA A N 1
ATOM 1941 C CA . ALA A 1 244 ? 12.575 11.227 1.654 1.00 93.69 244 ALA A CA 1
ATOM 1942 C C . ALA A 1 244 ? 12.429 10.867 3.145 1.00 93.69 244 ALA A C 1
ATOM 1944 O O . ALA A 1 244 ? 13.408 10.899 3.886 1.00 93.69 244 ALA A O 1
ATOM 1945 N N . ALA A 1 245 ? 11.233 10.444 3.569 1.00 94.12 245 ALA A N 1
ATOM 1946 C CA . ALA A 1 245 ? 10.954 10.095 4.959 1.00 94.12 245 ALA A CA 1
ATOM 1947 C C . ALA A 1 245 ? 11.397 8.680 5.376 1.00 94.12 245 ALA A C 1
ATOM 1949 O O . ALA A 1 245 ? 11.579 8.426 6.567 1.00 94.12 245 ALA A O 1
ATOM 1950 N N . THR A 1 246 ? 11.540 7.739 4.435 1.00 93.62 246 THR A N 1
ATOM 1951 C CA . THR A 1 246 ? 11.809 6.321 4.752 1.00 93.62 246 THR A CA 1
ATOM 1952 C C . THR A 1 246 ? 13.179 5.815 4.304 1.00 93.62 246 THR A C 1
ATOM 1954 O O . THR A 1 246 ? 13.635 4.796 4.820 1.00 93.62 246 THR A O 1
ATOM 1957 N N . GLY A 1 247 ? 13.864 6.508 3.388 1.00 89.44 247 GLY A N 1
ATOM 1958 C CA . GLY A 1 247 ? 15.104 6.035 2.764 1.00 89.44 247 GLY A CA 1
ATOM 1959 C C . GLY A 1 247 ? 16.262 5.820 3.743 1.00 89.44 247 GLY A C 1
ATOM 1960 O O . GLY A 1 247 ? 17.017 4.864 3.598 1.00 89.44 247 GLY A O 1
ATOM 1961 N N . ALA A 1 248 ? 16.361 6.657 4.779 1.00 91.94 248 ALA A N 1
ATOM 1962 C CA . ALA A 1 248 ? 17.361 6.525 5.844 1.00 91.94 248 ALA A CA 1
ATOM 1963 C C . ALA A 1 248 ? 16.918 5.606 7.001 1.00 91.94 248 ALA A C 1
ATOM 1965 O O . ALA A 1 248 ? 17.647 5.466 7.980 1.00 91.94 248 ALA A O 1
ATOM 1966 N N . HIS A 1 249 ? 15.735 4.990 6.897 1.00 94.69 249 HIS A N 1
ATOM 1967 C CA . HIS A 1 249 ? 15.065 4.292 7.995 1.00 94.69 249 HIS A CA 1
ATOM 1968 C C . HIS A 1 249 ? 14.651 2.856 7.620 1.00 94.69 249 HIS A C 1
ATOM 1970 O O . HIS A 1 249 ? 13.458 2.518 7.623 1.00 94.69 249 HIS A O 1
ATOM 1976 N N . PRO A 1 250 ? 15.608 1.971 7.270 1.00 92.88 250 PRO A N 1
ATOM 1977 C CA . PRO A 1 250 ? 15.307 0.590 6.893 1.00 92.88 250 PRO A CA 1
ATOM 1978 C C . PRO A 1 250 ? 14.615 -0.202 8.017 1.00 92.88 250 PRO A C 1
ATOM 1980 O O . PRO A 1 250 ? 13.866 -1.142 7.737 1.00 92.88 250 PRO A O 1
ATOM 1983 N N . GLU A 1 251 ? 14.799 0.196 9.280 1.00 93.62 251 GLU A N 1
ATOM 1984 C CA . GLU A 1 251 ? 14.165 -0.403 10.454 1.00 93.62 251 GLU A CA 1
ATOM 1985 C C . GLU A 1 251 ? 12.631 -0.334 10.419 1.00 93.62 251 GLU A C 1
ATOM 1987 O O . GLU A 1 251 ? 11.974 -1.205 10.999 1.00 93.62 251 GLU A O 1
ATOM 1992 N N . LEU A 1 252 ? 12.042 0.620 9.683 1.00 95.25 252 LEU A N 1
ATOM 1993 C CA . LEU A 1 252 ? 10.588 0.710 9.472 1.00 95.25 252 LEU A CA 1
ATOM 1994 C C . LEU A 1 252 ? 10.019 -0.554 8.824 1.00 95.25 252 LEU A C 1
ATOM 1996 O O . LEU A 1 252 ? 8.872 -0.934 9.065 1.00 95.25 252 LEU A O 1
ATOM 2000 N N . TYR A 1 253 ? 10.836 -1.236 8.024 1.00 94.31 253 TYR A N 1
ATOM 2001 C CA . TYR A 1 253 ? 10.434 -2.428 7.299 1.00 94.31 253 TYR A CA 1
ATOM 2002 C C . TYR A 1 253 ? 10.679 -3.712 8.085 1.00 94.31 253 TYR A C 1
ATOM 2004 O O . TYR A 1 253 ? 10.291 -4.767 7.590 1.00 94.31 253 TYR A O 1
ATOM 2012 N N . THR A 1 254 ? 11.275 -3.670 9.285 1.00 94.75 254 THR A N 1
ATOM 2013 C CA . THR A 1 254 ? 11.687 -4.866 10.053 1.00 94.75 254 THR A CA 1
ATOM 2014 C C . THR A 1 254 ? 10.605 -5.945 10.061 1.00 94.75 254 THR A C 1
ATOM 2016 O O . THR A 1 254 ? 10.844 -7.057 9.609 1.00 94.75 254 THR A O 1
ATOM 2019 N N . TYR A 1 255 ? 9.376 -5.602 10.455 1.00 95.38 255 TYR A N 1
ATOM 2020 C CA . TYR A 1 255 ? 8.270 -6.561 10.583 1.00 95.38 255 TYR A CA 1
ATOM 2021 C C . TYR A 1 255 ? 7.349 -6.664 9.356 1.00 95.38 255 TYR A C 1
ATOM 2023 O O . TYR A 1 255 ? 6.353 -7.399 9.382 1.00 95.38 255 TYR A O 1
ATOM 2031 N N . LEU A 1 256 ? 7.652 -5.936 8.280 1.00 92.88 256 LEU A N 1
ATOM 2032 C CA . LEU A 1 256 ? 6.849 -5.923 7.061 1.00 92.88 256 LEU A CA 1
ATOM 2033 C C . LEU A 1 256 ? 7.341 -6.996 6.080 1.00 92.88 256 LEU A C 1
ATOM 2035 O O . LEU A 1 256 ? 8.545 -7.188 5.927 1.00 92.88 256 LEU A O 1
ATOM 2039 N N . PRO A 1 257 ? 6.437 -7.686 5.362 1.00 86.12 257 PRO A N 1
ATOM 2040 C CA . PRO A 1 257 ? 6.812 -8.730 4.402 1.00 86.12 257 PRO A CA 1
ATOM 2041 C C . PRO A 1 257 ? 7.398 -8.163 3.092 1.00 86.12 257 PRO A C 1
ATOM 2043 O O . PRO A 1 257 ? 7.720 -8.913 2.177 1.00 86.12 257 PRO A O 1
ATOM 2046 N N . PHE A 1 258 ? 7.508 -6.841 2.987 1.00 88.00 258 PHE A N 1
ATOM 2047 C CA . PHE A 1 258 ? 8.085 -6.097 1.873 1.00 88.00 258 PHE A CA 1
ATOM 2048 C C . PHE A 1 258 ? 9.058 -5.048 2.416 1.00 88.00 258 PHE A C 1
ATOM 2050 O O . PHE A 1 258 ? 9.147 -4.843 3.630 1.00 88.00 258 PHE A O 1
ATOM 2057 N N . GLY A 1 259 ? 9.776 -4.398 1.502 1.00 89.00 259 GLY A N 1
ATOM 2058 C CA . GLY A 1 259 ? 10.770 -3.382 1.821 1.00 89.00 259 GLY A CA 1
ATOM 2059 C C . GLY A 1 259 ? 11.958 -3.878 2.679 1.00 89.00 259 GLY A C 1
ATOM 2060 O O . GLY A 1 259 ? 11.943 -5.001 3.202 1.00 89.00 259 GLY A O 1
ATOM 2061 N N . PRO A 1 260 ? 13.010 -3.067 2.845 1.00 91.62 260 PRO A N 1
ATOM 2062 C CA . PRO A 1 260 ? 13.165 -1.737 2.255 1.00 91.62 260 PRO A CA 1
ATOM 2063 C C . PRO A 1 260 ? 13.279 -1.803 0.725 1.00 91.62 260 PRO A C 1
ATOM 2065 O O . PRO A 1 260 ? 13.499 -2.881 0.164 1.00 91.62 260 PRO A O 1
ATOM 2068 N N . PHE A 1 261 ? 13.041 -0.668 0.074 1.00 90.31 261 PHE A N 1
ATOM 2069 C CA . PHE A 1 261 ? 13.123 -0.500 -1.377 1.00 90.31 261 PHE A CA 1
ATOM 2070 C C . PHE A 1 261 ? 14.403 0.261 -1.713 1.00 90.31 261 PHE A C 1
ATOM 2072 O O . PHE A 1 261 ? 14.760 1.195 -0.996 1.00 90.31 261 PHE A O 1
ATOM 2079 N N . SER A 1 262 ? 15.107 -0.143 -2.770 1.00 88.81 262 SER A N 1
ATOM 2080 C CA . SER A 1 262 ? 16.418 0.436 -3.106 1.00 88.81 262 SER A CA 1
ATOM 2081 C C . SER A 1 262 ? 16.333 1.782 -3.827 1.00 88.81 262 SER A C 1
ATOM 2083 O O . SER A 1 262 ? 17.304 2.533 -3.839 1.00 88.81 262 SER A O 1
ATOM 2085 N N . SER A 1 263 ? 15.194 2.088 -4.448 1.00 89.69 263 SER A N 1
ATOM 2086 C CA . SER A 1 263 ? 14.945 3.339 -5.169 1.00 89.69 263 SER A CA 1
ATOM 2087 C C . SER A 1 263 ? 13.446 3.642 -5.239 1.00 89.69 263 SER A C 1
ATOM 2089 O O . SER A 1 263 ? 12.617 2.762 -5.001 1.00 89.69 263 SER A O 1
ATOM 2091 N N . LYS A 1 264 ? 13.104 4.884 -5.607 1.00 89.19 264 LYS A N 1
ATOM 2092 C CA . LYS A 1 264 ? 11.722 5.315 -5.878 1.00 89.19 264 LYS A CA 1
ATOM 2093 C C . LYS A 1 264 ? 11.037 4.403 -6.897 1.00 89.19 264 LYS A C 1
ATOM 2095 O O . LYS A 1 264 ? 9.948 3.900 -6.625 1.00 89.19 264 LYS A O 1
ATOM 2100 N N . ASP A 1 265 ? 11.727 4.121 -7.999 1.00 85.62 265 ASP A N 1
ATOM 2101 C CA . ASP A 1 265 ? 11.246 3.219 -9.049 1.00 85.62 265 ASP A CA 1
ATOM 2102 C C . ASP A 1 265 ? 11.016 1.799 -8.508 1.00 85.62 265 ASP A C 1
ATOM 2104 O O . ASP A 1 265 ? 9.975 1.209 -8.769 1.00 85.62 265 ASP A O 1
ATOM 2108 N N . ASP A 1 266 ? 11.907 1.286 -7.649 1.00 87.31 266 ASP A N 1
ATOM 2109 C CA . ASP A 1 266 ? 11.769 -0.045 -7.038 1.00 87.31 266 ASP A CA 1
ATOM 2110 C C . ASP A 1 266 ? 10.494 -0.183 -6.184 1.00 87.31 266 ASP A C 1
ATOM 2112 O O . ASP A 1 266 ? 9.821 -1.214 -6.211 1.00 87.31 266 ASP A O 1
ATOM 2116 N N . PHE A 1 267 ? 10.125 0.860 -5.437 1.00 90.50 267 PHE A N 1
ATOM 2117 C CA . PHE A 1 267 ? 8.864 0.894 -4.689 1.00 90.50 267 PHE A CA 1
ATOM 2118 C C . PHE A 1 267 ? 7.646 0.986 -5.598 1.00 90.50 267 PHE A C 1
ATOM 2120 O O . PHE A 1 267 ? 6.671 0.267 -5.374 1.00 90.50 267 PHE A O 1
ATOM 2127 N N . VAL A 1 268 ? 7.693 1.848 -6.614 1.00 88.12 268 VAL A N 1
ATOM 2128 C CA . VAL A 1 268 ? 6.587 1.985 -7.564 1.00 88.12 268 VAL A CA 1
ATOM 2129 C C . VAL A 1 268 ? 6.360 0.655 -8.276 1.00 88.12 268 VAL A C 1
ATOM 2131 O O . VAL A 1 268 ? 5.268 0.105 -8.180 1.00 88.12 268 VAL A O 1
ATOM 2134 N N . GLU A 1 269 ? 7.392 0.084 -8.891 1.00 84.44 269 GLU A N 1
ATOM 2135 C CA . GLU A 1 269 ? 7.293 -1.148 -9.673 1.00 84.44 269 GLU A CA 1
ATOM 2136 C C . GLU A 1 269 ? 6.901 -2.357 -8.818 1.00 84.44 269 GLU A C 1
ATOM 2138 O O . GLU A 1 269 ? 5.985 -3.099 -9.169 1.00 84.44 269 GLU A O 1
ATOM 2143 N N . LYS A 1 270 ? 7.570 -2.587 -7.678 1.00 87.19 270 LYS A N 1
ATOM 2144 C CA . LYS A 1 270 ? 7.361 -3.824 -6.904 1.00 87.19 270 LYS A CA 1
ATOM 2145 C C . LYS A 1 270 ? 6.181 -3.758 -5.948 1.00 87.19 270 LYS A C 1
ATOM 2147 O O . LYS A 1 270 ? 5.618 -4.805 -5.624 1.00 87.19 270 LYS A O 1
ATOM 2152 N N . PHE A 1 271 ? 5.843 -2.578 -5.431 1.00 91.81 271 PHE A N 1
ATOM 2153 C CA . PHE A 1 271 ? 4.809 -2.443 -4.407 1.00 91.81 271 PHE A CA 1
ATOM 2154 C C . PHE A 1 271 ? 3.533 -1.807 -4.940 1.00 91.81 271 PHE A C 1
ATOM 2156 O O . PHE A 1 271 ? 2.474 -2.416 -4.810 1.00 91.81 271 PHE A O 1
ATOM 2163 N N . LEU A 1 272 ? 3.606 -0.625 -5.551 1.00 90.69 272 LEU A N 1
ATOM 2164 C CA . LEU A 1 272 ? 2.398 0.037 -6.044 1.00 90.69 272 LEU A CA 1
ATOM 2165 C C . LEU A 1 272 ? 1.846 -0.695 -7.272 1.00 90.69 272 LEU A C 1
ATOM 2167 O O . LEU A 1 272 ? 0.767 -1.275 -7.190 1.00 90.69 272 LEU A O 1
ATOM 2171 N N . ASP A 1 273 ? 2.618 -0.765 -8.353 1.00 86.94 273 ASP A N 1
ATOM 2172 C CA . ASP A 1 273 ? 2.207 -1.350 -9.633 1.00 86.94 273 ASP A CA 1
ATOM 2173 C C . ASP A 1 273 ? 2.251 -2.891 -9.599 1.00 86.94 273 ASP A C 1
ATOM 2175 O O . ASP A 1 273 ? 1.474 -3.551 -10.281 1.00 86.94 273 ASP A O 1
ATOM 2179 N N . GLY A 1 274 ? 3.126 -3.487 -8.784 1.00 85.31 274 GLY A N 1
ATOM 2180 C CA . GLY A 1 274 ? 3.295 -4.943 -8.696 1.00 85.31 274 GLY A CA 1
ATOM 2181 C C . GLY A 1 274 ? 2.404 -5.650 -7.672 1.00 85.31 274 GLY A C 1
ATOM 2182 O O . GLY A 1 274 ? 2.285 -6.877 -7.718 1.00 85.31 274 GLY A O 1
ATOM 2183 N N . ARG A 1 275 ? 1.799 -4.915 -6.727 1.00 90.56 275 ARG A N 1
ATOM 2184 C CA . ARG A 1 275 ? 1.016 -5.513 -5.633 1.00 90.56 275 ARG A CA 1
ATOM 2185 C C . ARG A 1 275 ? -0.283 -4.784 -5.318 1.00 90.56 275 ARG A C 1
ATOM 2187 O O . ARG A 1 275 ? -1.296 -5.457 -5.198 1.00 90.56 275 ARG A O 1
ATOM 2194 N N . VAL A 1 276 ? -0.251 -3.470 -5.099 1.00 93.50 276 VAL A N 1
ATOM 2195 C CA . VAL A 1 276 ? -1.436 -2.733 -4.629 1.00 93.50 276 VAL A CA 1
ATOM 2196 C C . VAL A 1 276 ? -2.413 -2.499 -5.778 1.00 93.50 276 VAL A C 1
ATOM 2198 O O . VAL A 1 276 ? -3.549 -2.939 -5.698 1.00 93.50 276 VAL A O 1
ATOM 2201 N N . GLN A 1 277 ? -1.965 -1.863 -6.861 1.00 90.56 277 GLN A N 1
ATOM 2202 C CA . GLN A 1 277 ? -2.822 -1.445 -7.972 1.00 90.56 277 GLN A CA 1
ATOM 2203 C C . GLN A 1 277 ? -3.499 -2.619 -8.709 1.00 90.56 277 GLN A C 1
ATOM 2205 O O . GLN A 1 277 ? -4.684 -2.495 -9.020 1.00 90.56 277 GLN A O 1
ATOM 2210 N N . PRO A 1 278 ? -2.838 -3.767 -8.971 1.00 88.38 278 PRO A N 1
ATOM 2211 C CA . PRO A 1 278 ? -3.483 -4.874 -9.681 1.00 88.38 278 PRO A CA 1
ATOM 2212 C C . PRO A 1 278 ? -4.532 -5.635 -8.863 1.00 88.38 278 PRO A C 1
ATOM 2214 O O . PRO A 1 278 ? -5.279 -6.419 -9.447 1.00 88.38 278 PRO A O 1
ATOM 2217 N N . ASP A 1 279 ? -4.564 -5.462 -7.539 1.00 93.94 279 ASP A N 1
ATOM 2218 C CA . ASP A 1 279 ? -5.473 -6.163 -6.631 1.00 93.94 279 ASP A CA 1
ATOM 2219 C C . ASP A 1 279 ? -6.611 -5.236 -6.181 1.00 93.94 279 ASP A C 1
ATOM 2221 O O . ASP A 1 279 ? -6.396 -4.391 -5.312 1.00 93.94 279 ASP A O 1
ATOM 2225 N N . PRO A 1 280 ? -7.851 -5.425 -6.674 1.00 95.19 280 PRO A N 1
ATOM 2226 C CA . PRO A 1 280 ? -8.970 -4.590 -6.257 1.00 95.19 280 PRO A CA 1
ATOM 2227 C C . PRO A 1 280 ? -9.336 -4.705 -4.776 1.00 95.19 280 PRO A C 1
ATOM 2229 O O . PRO A 1 280 ? -10.061 -3.863 -4.244 1.00 95.19 280 PRO A O 1
ATOM 2232 N N . GLY A 1 281 ? -8.848 -5.740 -4.088 1.00 97.75 281 GLY A N 1
ATOM 2233 C CA . GLY A 1 281 ? -8.971 -5.886 -2.644 1.00 97.75 281 GLY A CA 1
ATOM 2234 C C . GLY A 1 281 ? -8.000 -5.010 -1.848 1.00 97.75 281 GLY A C 1
ATOM 2235 O O . GLY A 1 281 ? -8.072 -5.027 -0.618 1.00 97.75 281 GLY A O 1
ATOM 2236 N N . SER A 1 282 ? -7.108 -4.264 -2.509 1.00 97.88 282 SER A N 1
ATOM 2237 C CA . SER A 1 282 ? -6.029 -3.500 -1.886 1.00 97.88 282 SER A CA 1
ATOM 2238 C C . SER A 1 282 ? -6.049 -2.019 -2.269 1.00 97.88 282 SER A C 1
ATOM 2240 O O . SER A 1 282 ? -6.305 -1.646 -3.406 1.00 97.88 282 SER A O 1
ATOM 2242 N N . ILE A 1 283 ? -5.735 -1.152 -1.306 1.00 97.75 283 ILE A N 1
ATOM 2243 C CA . ILE A 1 283 ? -5.502 0.279 -1.520 1.00 97.75 283 ILE A CA 1
ATOM 2244 C C . ILE A 1 283 ? -4.532 0.821 -0.469 1.00 97.75 283 ILE A C 1
ATOM 2246 O O . ILE A 1 283 ? -4.556 0.416 0.696 1.00 97.75 283 ILE A O 1
AT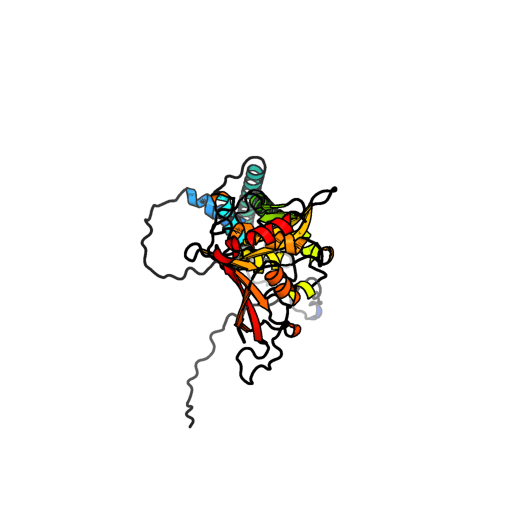OM 2250 N N . LEU A 1 284 ? -3.687 1.768 -0.875 1.00 98.00 284 LEU A N 1
ATOM 2251 C CA . LEU A 1 284 ? -2.827 2.542 0.013 1.00 98.00 284 LEU A CA 1
ATOM 2252 C C . LEU A 1 284 ? -3.365 3.970 0.152 1.00 98.00 284 LEU A C 1
ATOM 2254 O O . LEU A 1 284 ? -3.759 4.588 -0.834 1.00 98.00 284 LEU A O 1
ATOM 2258 N N . PHE A 1 285 ? -3.334 4.505 1.365 1.00 98.44 285 PHE A N 1
ATOM 2259 C CA . PHE A 1 285 ? -3.645 5.889 1.693 1.00 98.44 285 PHE A CA 1
ATOM 2260 C C . PHE A 1 285 ? -2.389 6.613 2.177 1.00 98.44 285 PHE A C 1
ATOM 2262 O O . PHE A 1 285 ? -1.605 6.080 2.969 1.00 98.44 285 PHE A O 1
ATOM 2269 N N . ALA A 1 286 ? -2.240 7.858 1.736 1.00 98.19 286 ALA A N 1
ATOM 2270 C CA . ALA A 1 286 ? -1.377 8.836 2.376 1.00 98.19 286 ALA A CA 1
ATOM 2271 C C . ALA A 1 286 ? -2.076 9.369 3.633 1.00 98.19 286 ALA A C 1
ATOM 2273 O O . ALA A 1 286 ? -3.247 9.746 3.580 1.00 98.19 286 ALA A O 1
ATOM 2274 N N . VAL A 1 287 ? -1.366 9.400 4.762 1.00 98.62 287 VAL A N 1
ATOM 2275 C CA . VAL A 1 287 ? -1.838 10.022 6.005 1.00 98.62 287 VAL A CA 1
ATOM 2276 C C . VAL A 1 287 ? -1.150 11.368 6.145 1.00 98.62 287 VAL A C 1
ATOM 2278 O O . VAL A 1 287 ? 0.054 11.442 6.402 1.00 98.62 287 VAL A O 1
ATOM 2281 N N . LEU A 1 288 ? -1.928 12.427 5.976 1.00 98.44 288 LEU A N 1
ATOM 2282 C CA . LEU A 1 288 ? -1.470 13.800 6.064 1.00 98.44 288 LEU A CA 1
ATOM 2283 C C . LEU A 1 288 ? -1.712 14.324 7.481 1.00 98.44 288 LEU A C 1
ATOM 2285 O O . LEU A 1 288 ? -2.859 14.391 7.924 1.00 98.44 288 LEU A O 1
ATOM 2289 N N . ASN A 1 289 ? -0.644 14.688 8.189 1.00 98.06 289 ASN A N 1
ATOM 2290 C CA . ASN A 1 289 ? -0.723 15.391 9.467 1.00 98.06 289 ASN A CA 1
ATOM 2291 C C . ASN A 1 289 ? -1.113 16.853 9.211 1.00 98.06 289 ASN A C 1
ATOM 2293 O O . ASN A 1 289 ? -0.507 17.515 8.367 1.00 98.06 289 ASN A O 1
ATOM 2297 N N . LYS A 1 290 ? -2.141 17.345 9.906 1.00 96.88 290 LYS A N 1
ATOM 2298 C CA . LYS A 1 290 ? -2.631 18.722 9.793 1.00 96.88 290 LYS A CA 1
ATOM 2299 C C . LYS A 1 290 ? -1.963 19.589 10.852 1.00 96.88 290 LYS A C 1
ATOM 2301 O O . LYS A 1 290 ? -2.011 19.287 12.042 1.00 96.88 290 LYS A O 1
ATOM 2306 N N . THR A 1 291 ? -1.384 20.694 10.410 1.00 91.25 291 THR A N 1
ATOM 2307 C CA . THR A 1 291 ? -0.748 21.712 11.248 1.00 91.25 291 THR A CA 1
ATOM 2308 C C . THR A 1 291 ? -1.270 23.093 10.856 1.00 91.25 291 THR A C 1
ATOM 2310 O O . THR A 1 291 ? -1.891 23.250 9.804 1.00 91.25 291 THR A O 1
ATOM 2313 N N . GLU A 1 292 ? -0.987 24.115 11.664 1.00 85.44 292 GLU A N 1
ATOM 2314 C CA . GLU A 1 292 ? -1.285 25.510 11.296 1.00 85.44 292 GLU A CA 1
ATOM 2315 C C . GLU A 1 292 ? -0.561 25.940 10.010 1.00 85.44 292 GLU A C 1
ATOM 2317 O O . GLU A 1 292 ? -1.089 26.731 9.234 1.00 85.44 292 GLU A O 1
ATOM 2322 N N . ALA A 1 293 ? 0.626 25.378 9.753 1.00 85.31 293 ALA A N 1
ATOM 2323 C CA . ALA A 1 293 ? 1.442 25.666 8.575 1.00 85.31 293 ALA A CA 1
ATOM 2324 C C . ALA A 1 293 ? 0.991 24.913 7.307 1.00 85.31 293 ALA A C 1
ATOM 2326 O O . ALA A 1 293 ? 1.523 25.161 6.226 1.00 85.31 293 ALA A O 1
ATOM 2327 N N . GLY A 1 294 ? 0.026 23.995 7.421 1.00 92.62 294 GLY A N 1
ATOM 2328 C CA . GLY A 1 294 ? -0.473 23.185 6.313 1.00 92.62 294 GLY A CA 1
ATOM 2329 C C . GLY A 1 294 ? -0.463 21.688 6.614 1.00 92.62 294 GLY A C 1
ATOM 2330 O O . GLY A 1 294 ? -0.564 21.259 7.764 1.00 92.62 294 GLY A O 1
ATOM 2331 N N . LYS A 1 295 ? -0.382 20.880 5.555 1.00 94.56 295 LYS A N 1
ATOM 2332 C CA . LYS A 1 295 ? -0.421 19.417 5.625 1.00 94.56 295 LYS A CA 1
ATOM 2333 C C . LYS A 1 295 ? 0.923 18.829 5.226 1.00 94.56 295 LYS A C 1
ATOM 2335 O O . LYS A 1 295 ? 1.500 19.250 4.228 1.00 94.56 295 LYS A O 1
ATOM 2340 N N . GLU A 1 296 ? 1.366 17.812 5.948 1.00 96.00 296 GLU A N 1
ATOM 2341 C CA . GLU A 1 296 ? 2.589 17.071 5.633 1.00 96.00 296 GLU A CA 1
ATOM 2342 C C . GLU A 1 296 ? 2.324 15.565 5.614 1.00 96.00 296 GLU A C 1
ATOM 2344 O O . GLU A 1 296 ? 1.523 15.052 6.399 1.00 96.00 296 GLU A O 1
ATOM 2349 N N . LEU A 1 297 ? 2.993 14.838 4.716 1.00 98.12 297 LEU A N 1
ATOM 2350 C CA . LEU A 1 297 ? 2.901 13.382 4.685 1.00 98.12 297 LEU A CA 1
ATOM 2351 C C . LEU A 1 297 ? 3.593 12.807 5.926 1.00 98.12 297 LEU A C 1
ATOM 2353 O O . LEU A 1 297 ? 4.802 12.950 6.090 1.00 98.12 297 LEU A O 1
ATOM 2357 N N . ALA A 1 298 ? 2.825 12.133 6.777 1.00 98.31 298 ALA A N 1
ATOM 2358 C CA . ALA A 1 298 ? 3.288 11.663 8.080 1.00 98.31 298 ALA A CA 1
ATOM 2359 C C . ALA A 1 298 ? 3.315 10.135 8.212 1.00 98.31 298 ALA A C 1
ATOM 2361 O O . ALA A 1 298 ? 4.043 9.569 9.036 1.00 98.31 298 ALA A O 1
ATOM 2362 N N . ALA A 1 299 ? 2.496 9.449 7.418 1.00 98.56 299 ALA A N 1
ATOM 2363 C CA . ALA A 1 299 ? 2.448 7.999 7.365 1.00 98.56 299 ALA A CA 1
ATOM 2364 C C . ALA A 1 299 ? 1.806 7.516 6.060 1.00 98.56 299 ALA A C 1
ATOM 2366 O O . ALA A 1 299 ? 1.194 8.284 5.317 1.00 98.56 299 ALA A O 1
ATOM 2367 N N . VAL A 1 300 ? 1.881 6.209 5.837 1.00 98.50 300 VAL A N 1
ATOM 2368 C CA . VAL A 1 300 ? 0.970 5.487 4.948 1.00 98.50 300 VAL A CA 1
ATOM 2369 C C . VAL A 1 300 ? 0.219 4.419 5.737 1.00 98.50 300 VAL A C 1
ATOM 2371 O O . VAL A 1 300 ? 0.725 3.874 6.723 1.00 98.50 300 VAL A O 1
ATOM 2374 N N . ILE A 1 301 ? -1.011 4.148 5.319 1.00 98.69 301 ILE A N 1
ATOM 2375 C CA . ILE A 1 301 ? -1.873 3.088 5.849 1.00 98.69 301 ILE A CA 1
ATOM 2376 C C . ILE A 1 301 ? -2.752 2.579 4.713 1.00 98.69 301 ILE A C 1
ATOM 2378 O O . ILE A 1 301 ? -3.040 3.329 3.793 1.00 98.69 301 ILE A O 1
ATOM 2382 N N . GLY A 1 302 ? -3.179 1.326 4.732 1.00 98.06 302 GLY A N 1
ATOM 2383 C CA . GLY A 1 302 ? -3.970 0.762 3.648 1.00 98.06 302 GLY A CA 1
ATOM 2384 C C . GLY A 1 302 ? -5.064 -0.179 4.110 1.00 98.06 302 GLY A C 1
ATOM 2385 O O . GLY A 1 302 ? -5.113 -0.592 5.272 1.00 98.06 302 GLY A O 1
ATOM 2386 N N . LEU A 1 303 ? -5.908 -0.531 3.148 1.00 98.62 303 LEU A N 1
ATOM 2387 C CA . LEU A 1 303 ? -6.784 -1.688 3.226 1.00 98.62 303 LEU A CA 1
ATOM 2388 C C . LEU A 1 303 ? -6.242 -2.763 2.283 1.00 98.62 303 LEU A C 1
ATOM 2390 O O . LEU A 1 303 ? -5.722 -2.444 1.217 1.00 98.62 303 LEU A O 1
ATOM 2394 N N . LEU A 1 304 ? -6.336 -4.023 2.681 1.00 97.88 304 LEU A N 1
ATOM 2395 C CA . LEU A 1 304 ? -5.996 -5.182 1.861 1.00 97.88 304 LEU A CA 1
ATOM 2396 C C . LEU A 1 304 ? -6.981 -6.317 2.135 1.00 97.88 304 LEU A C 1
ATOM 2398 O O . LEU A 1 304 ? -7.751 -6.253 3.096 1.00 97.88 304 LEU A O 1
ATOM 2402 N N . ASN A 1 305 ? -6.973 -7.356 1.297 1.00 98.00 305 ASN A N 1
ATOM 2403 C CA . ASN A 1 305 ? -7.893 -8.493 1.419 1.00 98.00 305 ASN A CA 1
ATOM 2404 C C . ASN A 1 305 ? -9.372 -8.058 1.516 1.00 98.00 305 ASN A C 1
ATOM 2406 O O . ASN A 1 305 ? -10.187 -8.719 2.167 1.00 98.00 305 ASN A O 1
ATOM 2410 N N . ALA A 1 306 ? -9.717 -6.919 0.907 1.00 98.62 306 ALA A N 1
ATOM 2411 C CA . ALA A 1 306 ? -11.073 -6.409 0.918 1.00 98.62 306 ALA A CA 1
ATOM 2412 C C . ALA A 1 306 ? -11.966 -7.302 0.043 1.00 98.62 306 ALA A C 1
ATOM 2414 O O . ALA A 1 306 ? -11.596 -7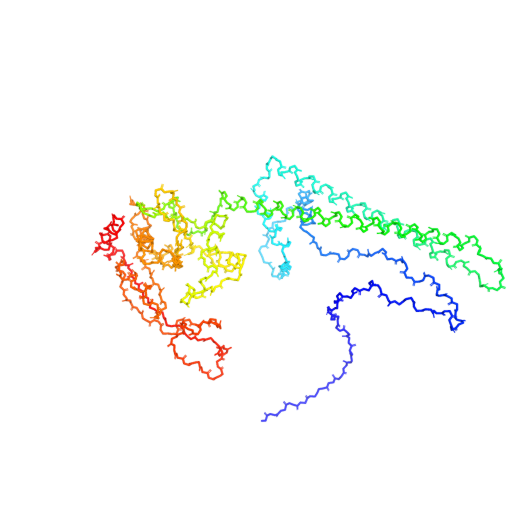.696 -1.062 1.00 98.62 306 ALA A O 1
ATOM 2415 N N . SER A 1 307 ? -13.139 -7.658 0.558 1.00 98.44 307 SER A N 1
ATOM 2416 C CA . SER A 1 307 ? -14.061 -8.586 -0.087 1.00 98.44 307 SER A CA 1
ATOM 2417 C C . SER A 1 307 ? -15.466 -8.012 -0.072 1.00 98.44 307 SER A C 1
ATOM 2419 O O . SER A 1 307 ? -16.100 -7.919 0.980 1.00 98.44 307 SER A O 1
ATOM 2421 N N . THR A 1 308 ? -15.973 -7.670 -1.254 1.00 97.44 308 THR A N 1
ATOM 2422 C CA . THR A 1 308 ? -17.371 -7.262 -1.455 1.00 97.44 308 THR A CA 1
ATOM 2423 C C . THR A 1 308 ? -18.339 -8.398 -1.135 1.00 97.44 308 THR A C 1
ATOM 2425 O O . THR A 1 308 ? -19.416 -8.157 -0.602 1.00 97.44 308 THR A O 1
ATOM 2428 N N . GLN A 1 309 ? -17.935 -9.645 -1.393 1.00 98.00 309 GLN A N 1
ATOM 2429 C CA . GLN A 1 309 ? -18.737 -10.834 -1.117 1.00 98.00 309 GLN A CA 1
ATOM 2430 C C . GLN A 1 309 ? -18.846 -11.134 0.383 1.00 98.00 309 GLN A C 1
ATOM 2432 O O . GLN A 1 309 ? -19.937 -11.408 0.873 1.00 98.00 309 GLN A O 1
ATOM 2437 N N . ASN A 1 310 ? -17.726 -11.088 1.109 1.00 98.19 310 ASN A N 1
ATOM 2438 C CA . ASN A 1 310 ? -17.694 -11.425 2.536 1.00 98.19 310 ASN A CA 1
ATOM 2439 C C . ASN A 1 310 ? -17.914 -10.212 3.447 1.00 98.19 310 ASN A C 1
ATOM 2441 O O . ASN A 1 310 ? -17.976 -10.371 4.665 1.00 98.19 310 ASN A O 1
ATOM 2445 N N . LEU A 1 311 ? -18.024 -9.011 2.868 1.00 98.44 311 LEU A N 1
ATOM 2446 C CA . LEU A 1 311 ? -18.138 -7.744 3.583 1.00 98.44 311 LEU A CA 1
ATOM 2447 C C . LEU A 1 311 ? -17.034 -7.607 4.636 1.00 98.44 311 LEU A C 1
ATOM 2449 O O . LEU A 1 311 ? -17.299 -7.442 5.826 1.00 98.44 311 LEU A O 1
ATOM 2453 N N . SER A 1 312 ? -15.783 -7.714 4.201 1.00 98.81 312 SER A N 1
ATOM 2454 C CA . SER A 1 312 ? -14.627 -7.654 5.094 1.00 98.81 312 SER A CA 1
ATOM 2455 C C . SER A 1 312 ? -13.465 -6.900 4.474 1.00 98.81 312 SER A C 1
ATOM 2457 O O . SER A 1 312 ? -13.333 -6.890 3.254 1.00 98.81 312 SER A O 1
ATOM 2459 N N . ALA A 1 313 ? -12.595 -6.330 5.302 1.00 98.81 313 ALA A N 1
ATOM 2460 C CA . ALA A 1 313 ? -11.307 -5.786 4.877 1.00 98.81 313 ALA A CA 1
ATOM 2461 C C . ALA A 1 313 ? -10.265 -5.917 5.994 1.00 98.81 313 ALA A C 1
ATOM 2463 O O . ALA A 1 313 ? -10.603 -5.950 7.177 1.00 98.81 313 ALA A O 1
ATOM 2464 N N . GLU A 1 314 ? -8.990 -5.976 5.631 1.00 98.81 314 GLU A N 1
ATOM 2465 C CA . GLU A 1 314 ? -7.868 -5.916 6.564 1.00 98.81 314 GLU A CA 1
ATOM 2466 C C . GLU A 1 314 ? -7.272 -4.508 6.558 1.00 98.81 314 GLU A C 1
ATOM 2468 O O . GLU A 1 314 ? -6.994 -3.962 5.496 1.00 98.81 314 GLU A O 1
ATOM 2473 N N . LEU A 1 315 ? -7.052 -3.925 7.735 1.00 98.69 315 LEU A N 1
ATOM 2474 C CA . LEU A 1 315 ? -6.241 -2.725 7.903 1.00 98.69 315 LEU A CA 1
ATOM 2475 C C . LEU A 1 315 ? -4.773 -3.148 7.964 1.00 98.69 315 LEU A C 1
ATOM 2477 O O . LEU A 1 315 ? -4.376 -3.967 8.796 1.00 98.69 315 LEU A O 1
ATOM 2481 N N . GLY A 1 316 ? -3.953 -2.563 7.099 1.00 97.56 316 GLY A N 1
ATOM 2482 C CA . GLY A 1 316 ? -2.544 -2.908 6.999 1.00 97.56 316 GLY A CA 1
ATOM 2483 C C . GLY A 1 316 ? -1.724 -1.827 6.318 1.00 97.56 316 GLY A C 1
ATOM 2484 O O . GLY A 1 316 ? -2.055 -0.647 6.382 1.00 97.56 316 GLY A O 1
ATOM 2485 N N . PHE A 1 317 ? -0.592 -2.227 5.734 1.00 96.31 317 PHE A N 1
ATOM 2486 C CA . PHE A 1 317 ? 0.394 -1.316 5.129 1.00 96.31 317 PHE A CA 1
ATOM 2487 C C . PHE A 1 317 ? 0.779 -0.117 6.015 1.00 96.31 317 PHE A C 1
ATOM 2489 O O . PHE A 1 317 ? 1.130 0.945 5.513 1.00 96.31 317 PHE A O 1
ATOM 2496 N N . VAL A 1 318 ? 0.723 -0.294 7.339 1.00 97.94 318 VAL A N 1
ATOM 2497 C CA . VAL A 1 318 ? 0.934 0.790 8.299 1.00 97.94 318 VAL A CA 1
ATOM 2498 C C . VAL A 1 318 ? 2.424 1.099 8.410 1.00 97.94 318 VAL A C 1
ATOM 2500 O O . VAL A 1 318 ? 3.186 0.297 8.954 1.00 97.94 318 VAL A O 1
ATOM 2503 N N . ILE A 1 319 ? 2.834 2.273 7.934 1.00 98.19 319 ILE A N 1
ATOM 2504 C CA . ILE A 1 319 ? 4.185 2.812 8.119 1.00 98.19 319 ILE A CA 1
ATOM 2505 C C . ILE A 1 319 ? 4.051 4.251 8.587 1.00 98.19 319 ILE A C 1
ATOM 2507 O O . ILE A 1 319 ? 3.684 5.129 7.814 1.00 98.19 319 ILE A O 1
ATOM 2511 N N . THR A 1 320 ? 4.357 4.501 9.856 1.00 98.44 320 THR A N 1
ATOM 2512 C CA . THR A 1 320 ? 4.434 5.860 10.404 1.00 98.44 320 THR A CA 1
ATOM 2513 C C . THR A 1 320 ? 5.877 6.326 10.395 1.00 98.44 320 THR A C 1
ATOM 2515 O O . THR A 1 320 ? 6.753 5.632 10.926 1.00 98.44 320 THR A O 1
ATOM 2518 N N . PHE A 1 321 ? 6.122 7.480 9.773 1.00 97.94 321 PHE A N 1
ATOM 2519 C CA . PHE A 1 321 ? 7.476 7.998 9.624 1.00 97.94 321 PHE A CA 1
ATOM 2520 C C . PHE A 1 321 ? 8.063 8.358 10.993 1.00 97.94 321 PHE A C 1
ATOM 2522 O O . PHE A 1 321 ? 7.299 8.682 11.908 1.00 97.94 321 PHE A O 1
ATOM 2529 N N . PRO A 1 322 ? 9.397 8.304 11.162 1.00 96.88 322 PRO A N 1
ATOM 2530 C CA . PRO A 1 322 ? 10.036 8.408 12.474 1.00 96.88 322 PRO A CA 1
ATOM 2531 C C . PRO A 1 322 ? 9.597 9.628 13.289 1.00 96.88 322 PRO A C 1
ATOM 2533 O O . PRO A 1 322 ? 9.275 9.478 14.464 1.00 96.88 322 PRO A O 1
ATOM 2536 N N . ALA A 1 323 ? 9.479 10.798 12.651 1.00 96.31 323 ALA A N 1
ATOM 2537 C CA . ALA A 1 323 ? 9.054 12.045 13.295 1.00 96.31 323 ALA A CA 1
ATOM 2538 C C . ALA A 1 323 ? 7.632 11.998 13.892 1.00 96.31 323 ALA A C 1
ATOM 2540 O O . ALA A 1 323 ? 7.322 12.756 14.806 1.00 96.31 323 ALA A O 1
ATOM 2541 N N . PHE A 1 324 ? 6.776 11.090 13.415 1.00 97.44 324 PHE A N 1
ATOM 2542 C CA . PHE A 1 324 ? 5.379 10.969 13.840 1.00 97.44 324 PHE A CA 1
ATOM 2543 C C . PHE A 1 324 ? 5.111 9.721 14.681 1.00 97.44 324 PHE A C 1
ATOM 2545 O O . PHE A 1 324 ? 3.971 9.481 15.095 1.00 97.44 324 PHE A O 1
ATOM 2552 N N . GLN A 1 325 ? 6.126 8.904 14.965 1.00 96.62 325 GLN A N 1
ATOM 2553 C CA . GLN A 1 325 ? 5.950 7.748 15.839 1.00 96.62 325 GLN A CA 1
ATOM 2554 C C . GLN A 1 325 ? 5.657 8.188 17.276 1.00 96.62 325 GLN A C 1
ATOM 2556 O O . GLN A 1 325 ? 6.223 9.147 17.786 1.00 96.62 325 GLN A O 1
ATOM 2561 N N . GLY A 1 326 ? 4.740 7.482 17.942 1.00 94.75 326 GLY A N 1
ATOM 2562 C CA . GLY A 1 326 ? 4.292 7.849 19.291 1.00 94.75 326 GLY A CA 1
ATOM 2563 C C . GLY A 1 326 ? 3.353 9.059 19.339 1.00 94.75 326 GLY A C 1
ATOM 2564 O O . GLY A 1 326 ? 2.892 9.416 20.419 1.00 94.75 326 GLY A O 1
ATOM 2565 N N . THR A 1 327 ? 3.024 9.653 18.189 1.00 96.06 327 THR A N 1
ATOM 2566 C CA . THR A 1 327 ? 2.047 10.742 18.085 1.00 96.06 327 THR A CA 1
ATOM 2567 C C . THR A 1 327 ? 0.635 10.209 17.799 1.00 96.06 327 THR A C 1
ATOM 2569 O O . THR A 1 327 ? 0.360 9.006 17.846 1.00 96.06 327 THR A O 1
ATOM 2572 N N . HIS A 1 328 ? -0.293 11.113 17.487 1.00 96.25 328 HIS A N 1
ATOM 2573 C CA . HIS A 1 328 ? -1.670 10.786 17.136 1.00 96.25 328 HIS A CA 1
ATOM 2574 C C . HIS A 1 328 ? -1.813 10.148 15.739 1.00 96.25 328 HIS A C 1
ATOM 2576 O O . HIS A 1 328 ? -2.819 9.487 15.500 1.00 96.25 328 HIS A O 1
ATOM 2582 N N . VAL A 1 329 ? -0.827 10.286 14.842 1.00 97.81 329 VAL A N 1
ATOM 2583 C CA . VAL A 1 329 ? -0.945 9.955 13.406 1.00 97.81 329 VAL A CA 1
ATOM 2584 C C . VAL A 1 329 ? -1.429 8.524 13.152 1.00 97.81 329 VAL A C 1
ATOM 2586 O O . VAL A 1 329 ? -2.456 8.331 12.500 1.00 97.81 329 VAL A O 1
ATOM 2589 N N . THR A 1 330 ? -0.757 7.507 13.706 1.00 97.62 330 THR A N 1
ATOM 2590 C CA . THR A 1 330 ? -1.153 6.099 13.503 1.00 97.62 330 THR A CA 1
ATOM 2591 C C . THR A 1 330 ? -2.539 5.812 14.080 1.00 97.62 330 THR A C 1
ATOM 2593 O O . THR A 1 330 ? -3.345 5.127 13.455 1.00 97.62 330 THR A O 1
ATOM 2596 N N . ARG A 1 331 ? -2.819 6.343 15.278 1.00 96.25 331 ARG A N 1
ATOM 2597 C CA . ARG A 1 331 ? -4.087 6.142 15.991 1.00 96.25 331 ARG A CA 1
ATOM 2598 C C . ARG A 1 331 ? -5.247 6.753 15.215 1.00 96.25 331 ARG A C 1
ATOM 2600 O O . ARG A 1 331 ? -6.240 6.073 14.996 1.00 96.25 331 ARG A O 1
ATOM 2607 N N . CYS A 1 332 ? -5.116 8.004 14.780 1.00 97.88 332 CYS A N 1
ATOM 2608 C CA . CYS A 1 332 ? -6.148 8.685 14.011 1.00 97.88 332 CYS A CA 1
ATOM 2609 C C . CYS A 1 332 ? -6.349 8.019 12.644 1.00 97.88 332 CYS A C 1
ATOM 2611 O O . CYS A 1 332 ? -7.489 7.771 12.272 1.00 97.88 332 CYS A O 1
ATOM 2613 N N . GLY A 1 333 ? -5.276 7.647 11.936 1.00 98.12 333 GLY A N 1
ATOM 2614 C CA . GLY A 1 333 ? -5.397 6.943 10.655 1.00 98.12 333 GLY A CA 1
ATOM 2615 C C . GLY A 1 333 ? -6.109 5.592 10.774 1.00 98.12 333 GLY A C 1
ATOM 2616 O O . GLY A 1 333 ? -7.045 5.321 10.024 1.00 98.12 333 GLY A O 1
ATOM 2617 N N . ALA A 1 334 ? -5.737 4.771 11.762 1.00 98.31 334 ALA A N 1
ATOM 2618 C CA . ALA A 1 334 ? -6.404 3.495 12.023 1.00 98.31 334 ALA A CA 1
ATOM 2619 C C . ALA A 1 334 ? -7.874 3.678 12.437 1.00 98.31 334 ALA A C 1
ATOM 2621 O O . ALA A 1 334 ? -8.745 2.972 11.935 1.00 98.31 334 ALA A O 1
ATOM 2622 N N . ALA A 1 335 ? -8.162 4.653 13.303 1.00 98.31 335 ALA A N 1
ATOM 2623 C CA . ALA A 1 335 ? -9.515 4.989 13.741 1.00 98.31 335 ALA A CA 1
ATOM 2624 C C . ALA A 1 335 ? -10.409 5.457 12.575 1.00 98.31 335 ALA A C 1
ATOM 2626 O O . ALA A 1 335 ? -11.566 5.047 12.479 1.00 98.31 335 ALA A O 1
ATOM 2627 N N . LEU A 1 336 ? -9.872 6.269 11.657 1.00 98.50 336 LEU A N 1
ATOM 2628 C CA . LEU A 1 336 ? -10.581 6.714 10.455 1.00 98.50 336 LEU A CA 1
ATOM 2629 C C . LEU A 1 336 ? -10.890 5.556 9.504 1.00 98.50 336 LEU A C 1
ATOM 2631 O O . LEU A 1 336 ? -12.020 5.469 9.026 1.00 98.50 336 LEU A O 1
ATOM 2635 N N . LEU A 1 337 ? -9.935 4.649 9.267 1.00 98.50 337 LEU A N 1
ATOM 2636 C CA . LEU A 1 337 ? -10.193 3.456 8.457 1.00 98.50 337 LEU A CA 1
ATOM 2637 C C . LEU A 1 337 ? -11.173 2.496 9.129 1.00 98.50 337 LEU A C 1
ATOM 2639 O O . LEU A 1 337 ? -12.004 1.917 8.440 1.00 98.50 337 LEU A O 1
ATOM 2643 N N . LEU A 1 338 ? -11.129 2.341 10.454 1.00 98.38 338 LEU A N 1
ATOM 2644 C CA . LEU A 1 338 ? -12.082 1.483 11.157 1.00 98.38 338 LEU A CA 1
ATOM 2645 C C . LEU A 1 338 ? -13.509 2.038 11.061 1.00 98.38 338 LEU A C 1
ATOM 2647 O O . LEU A 1 338 ? -14.437 1.286 10.768 1.00 98.38 338 LEU A O 1
ATOM 2651 N N . ARG A 1 339 ? -13.665 3.364 11.209 1.00 98.25 339 ARG A N 1
ATOM 2652 C CA . ARG A 1 339 ? -14.936 4.067 10.975 1.00 98.25 339 ARG A CA 1
ATOM 2653 C C . ARG A 1 339 ? -15.411 3.922 9.530 1.00 98.25 339 ARG A C 1
ATOM 2655 O O . ARG A 1 339 ? -16.595 3.689 9.321 1.00 98.25 339 ARG A O 1
ATOM 2662 N N . LEU A 1 340 ? -14.508 4.037 8.552 1.00 98.38 340 LEU A N 1
ATOM 2663 C CA . LEU A 1 340 ? -14.833 3.797 7.145 1.00 98.38 340 LEU A CA 1
ATOM 2664 C C . LEU A 1 340 ? -15.317 2.358 6.939 1.00 98.38 340 LEU A C 1
ATOM 2666 O O . LEU A 1 340 ? -16.345 2.154 6.317 1.00 98.38 340 LEU A O 1
ATOM 2670 N N . VAL A 1 341 ? -14.590 1.363 7.444 1.00 98.69 341 VAL A N 1
ATOM 2671 C CA . VAL A 1 341 ? -14.867 -0.056 7.186 1.00 98.69 341 VAL A CA 1
ATOM 2672 C C . VAL A 1 341 ? -16.174 -0.507 7.841 1.00 98.69 341 VAL A C 1
ATOM 2674 O O . VAL A 1 341 ? -17.015 -1.081 7.155 1.00 98.69 341 VAL A O 1
ATOM 2677 N N . LEU A 1 342 ? -16.361 -0.251 9.139 1.00 98.69 342 LEU A N 1
ATOM 2678 C CA . LEU A 1 342 ? -17.493 -0.791 9.907 1.00 98.69 342 LEU A CA 1
ATOM 2679 C C . LEU A 1 342 ? -18.709 0.148 9.961 1.00 98.69 342 LEU A C 1
ATOM 2681 O O . LEU A 1 342 ? -19.828 -0.325 10.153 1.00 98.69 342 LEU A O 1
ATOM 2685 N N . GLY A 1 343 ? -18.519 1.460 9.780 1.00 97.81 343 GLY A N 1
ATOM 2686 C CA . GLY A 1 343 ? -19.612 2.435 9.799 1.00 97.81 343 GLY A CA 1
ATOM 2687 C C . GLY A 1 343 ? -20.608 2.211 8.662 1.00 97.81 343 GLY A C 1
ATOM 2688 O O . GLY A 1 343 ? -20.230 1.788 7.571 1.00 97.81 343 GLY A O 1
ATOM 2689 N N . LEU A 1 344 ? -21.888 2.502 8.893 1.00 97.19 344 LEU A N 1
ATOM 2690 C CA . LEU A 1 344 ? -22.930 2.302 7.883 1.00 97.19 344 LEU A CA 1
ATOM 2691 C C . LEU A 1 344 ? -22.793 3.294 6.709 1.00 97.19 344 LEU A C 1
ATOM 2693 O O . LEU A 1 344 ? -22.347 4.425 6.913 1.00 97.19 344 LEU A O 1
ATOM 2697 N N . PRO A 1 345 ? -23.272 2.943 5.499 1.00 95.56 345 PRO A N 1
ATOM 2698 C CA . PRO A 1 345 ? -23.277 3.857 4.352 1.00 95.56 345 PRO A CA 1
ATOM 2699 C C . PRO A 1 345 ? -23.982 5.192 4.602 1.00 95.56 345 PRO A C 1
ATOM 2701 O O . PRO A 1 345 ? -23.508 6.231 4.152 1.00 95.56 345 PRO A O 1
ATOM 2704 N N . ALA A 1 346 ? -25.067 5.191 5.383 1.00 94.00 346 ALA A N 1
ATOM 2705 C CA . ALA A 1 346 ? -25.779 6.412 5.771 1.00 94.00 346 ALA A CA 1
ATOM 2706 C C . ALA A 1 346 ? -24.923 7.382 6.614 1.00 94.00 346 ALA A C 1
ATOM 2708 O O . ALA A 1 346 ? -25.240 8.563 6.708 1.00 94.00 346 ALA A O 1
ATOM 2709 N N . GLU A 1 347 ? -23.835 6.891 7.208 1.00 91.38 347 GLU A N 1
ATOM 2710 C CA . GLU A 1 347 ? -22.892 7.645 8.039 1.00 91.38 347 GLU A CA 1
ATOM 2711 C C . GLU A 1 347 ? -21.561 7.912 7.309 1.00 91.38 347 GLU A C 1
ATOM 2713 O O . GLU A 1 347 ? -20.612 8.422 7.904 1.00 91.38 347 GLU A O 1
ATOM 2718 N N . GLY A 1 348 ? -21.476 7.553 6.022 1.00 90.69 348 GLY A N 1
ATOM 2719 C CA . GLY A 1 348 ? -20.268 7.690 5.207 1.00 90.69 348 GLY A CA 1
ATOM 2720 C C . GLY A 1 348 ? -19.258 6.543 5.343 1.00 90.69 348 GLY A C 1
ATOM 2721 O O . GLY A 1 348 ? -18.115 6.704 4.916 1.00 90.69 348 GLY A O 1
ATOM 2722 N N . GLY A 1 349 ? -19.645 5.408 5.936 1.00 96.62 349 GLY A N 1
ATOM 2723 C CA . GLY A 1 349 ? -18.841 4.181 5.947 1.00 96.62 349 GLY A CA 1
ATOM 2724 C C . GLY A 1 349 ? -19.232 3.180 4.848 1.00 96.62 349 GLY A C 1
ATOM 2725 O O . GLY A 1 349 ? -20.051 3.463 3.979 1.00 96.62 349 GLY A O 1
ATOM 2726 N N . LEU A 1 350 ? -18.635 1.991 4.876 1.00 97.69 350 LEU A N 1
ATOM 2727 C CA . LEU A 1 350 ? -18.822 0.911 3.903 1.00 97.69 350 LEU A CA 1
ATOM 2728 C C . LEU A 1 350 ? -19.815 -0.160 4.378 1.00 97.69 350 LEU A C 1
ATOM 2730 O O . LEU A 1 350 ? -20.285 -0.963 3.575 1.00 97.69 350 LEU A O 1
ATOM 2734 N N . GLY A 1 351 ? -20.138 -0.187 5.672 1.00 97.94 351 GLY A N 1
ATOM 2735 C CA . GLY A 1 351 ? -21.043 -1.157 6.287 1.00 97.94 351 GLY A CA 1
ATOM 2736 C C . GLY A 1 351 ? -20.510 -2.588 6.265 1.00 97.94 351 GLY A C 1
ATOM 2737 O O . GLY A 1 351 ? -21.298 -3.533 6.178 1.00 97.94 351 GLY A O 1
ATOM 2738 N N . LEU A 1 352 ? -19.185 -2.765 6.291 1.00 98.69 352 LEU A N 1
ATOM 2739 C CA . LEU A 1 352 ? -18.582 -4.092 6.292 1.00 98.69 352 LEU A CA 1
ATOM 2740 C C . LEU A 1 352 ? -18.839 -4.788 7.632 1.00 98.69 352 LEU A C 1
ATOM 2742 O O . LEU A 1 352 ? -18.983 -4.168 8.683 1.00 98.69 352 LEU A O 1
ATOM 2746 N N . ARG A 1 353 ? -18.889 -6.117 7.596 1.00 98.62 353 ARG A N 1
ATOM 2747 C CA . ARG A 1 353 ? -19.135 -6.962 8.766 1.00 98.62 353 ARG A CA 1
ATOM 2748 C C . ARG A 1 353 ? -17.891 -7.180 9.608 1.00 98.62 353 ARG A C 1
ATOM 2750 O O . ARG A 1 353 ? -18.030 -7.492 10.789 1.00 98.62 353 ARG A O 1
ATOM 2757 N N . ARG A 1 354 ? -16.704 -7.056 9.009 1.00 98.75 354 ARG A N 1
ATOM 2758 C CA . ARG A 1 354 ? -15.449 -7.435 9.655 1.00 98.75 354 ARG A CA 1
ATOM 2759 C C . ARG A 1 354 ? -14.263 -6.591 9.202 1.00 98.75 354 ARG A C 1
ATOM 2761 O O . ARG A 1 354 ? -13.948 -6.528 8.015 1.00 98.75 354 ARG A O 1
ATOM 2768 N N . ALA A 1 355 ? -13.553 -6.044 10.178 1.00 98.88 355 ALA A N 1
ATOM 2769 C CA . ALA A 1 355 ? -12.217 -5.498 10.029 1.00 98.88 355 ALA A CA 1
ATOM 2770 C C . ALA A 1 355 ? -11.191 -6.486 10.605 1.00 98.88 355 ALA A C 1
ATOM 2772 O O . ALA A 1 355 ? -11.393 -7.049 11.683 1.00 98.88 355 ALA A O 1
ATOM 2773 N N . VAL A 1 356 ? -10.077 -6.684 9.905 1.00 98.88 356 VAL A N 1
ATOM 2774 C CA . 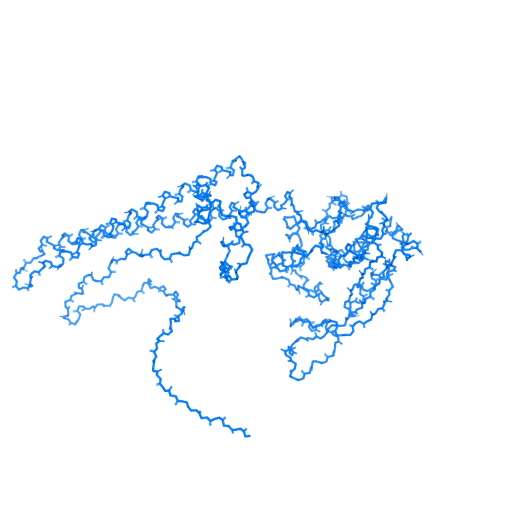VAL A 1 356 ? -8.962 -7.541 10.342 1.00 98.88 356 VAL A CA 1
ATOM 2775 C C . VAL A 1 356 ? -7.704 -6.700 10.532 1.00 98.88 356 VAL A C 1
ATOM 2777 O O . VAL A 1 356 ? -7.488 -5.733 9.811 1.00 98.88 356 VAL A O 1
ATOM 2780 N N . TRP A 1 357 ? -6.858 -7.075 11.485 1.00 98.81 357 TRP A N 1
ATOM 2781 C CA . TRP A 1 357 ? -5.501 -6.559 11.623 1.00 98.81 357 TRP A CA 1
ATOM 2782 C C . TRP A 1 357 ? -4.536 -7.730 11.773 1.00 98.81 357 TRP A C 1
ATOM 2784 O O . TRP A 1 357 ? -4.706 -8.570 12.661 1.00 98.81 357 TRP A O 1
ATOM 2794 N N . GLN A 1 358 ? -3.501 -7.785 10.936 1.00 98.56 358 GLN A N 1
ATOM 2795 C CA . GLN A 1 358 ? -2.449 -8.794 11.044 1.00 98.56 358 GLN A CA 1
ATOM 2796 C C . GLN A 1 358 ? -1.106 -8.157 11.387 1.00 98.56 358 GLN A C 1
ATOM 2798 O O . GLN A 1 358 ? -0.621 -7.257 10.702 1.00 98.56 358 GLN A O 1
ATOM 2803 N N . ALA A 1 359 ? -0.447 -8.683 12.416 1.00 98.12 359 ALA A N 1
ATOM 2804 C CA . ALA A 1 359 ? 0.886 -8.249 12.820 1.00 98.12 359 ALA A CA 1
ATOM 2805 C C . ALA A 1 359 ? 1.833 -9.446 12.941 1.00 98.12 359 ALA A C 1
ATOM 2807 O O . ALA A 1 359 ? 1.421 -10.553 13.280 1.00 98.12 359 ALA A O 1
ATOM 2808 N N . ASN A 1 360 ? 3.123 -9.233 12.665 1.00 97.94 360 ASN A N 1
ATOM 2809 C CA . ASN A 1 360 ? 4.152 -10.192 13.073 1.00 97.94 360 ASN A CA 1
ATOM 2810 C C . ASN A 1 360 ? 4.069 -10.359 14.601 1.00 97.94 360 ASN A C 1
ATOM 2812 O O . ASN A 1 360 ? 3.910 -9.357 15.299 1.00 97.94 360 ASN A O 1
ATOM 2816 N N . SER A 1 361 ? 4.177 -11.584 15.117 1.00 97.62 361 SER A N 1
ATOM 2817 C CA . SER A 1 361 ? 4.092 -11.848 16.558 1.00 97.62 361 SER A CA 1
ATOM 2818 C C . SER A 1 361 ? 5.137 -11.097 17.390 1.00 97.62 361 SER A C 1
ATOM 2820 O O . SER A 1 361 ? 4.868 -10.793 18.546 1.00 97.62 361 SER A O 1
ATOM 2822 N N . GLY A 1 362 ? 6.296 -10.756 16.812 1.00 96.50 362 GLY A N 1
ATOM 2823 C CA . GLY A 1 362 ? 7.317 -9.914 17.449 1.00 96.50 362 GLY A CA 1
ATOM 2824 C C . GLY A 1 362 ? 7.025 -8.406 17.401 1.00 96.50 362 GLY A C 1
ATOM 2825 O O . GLY A 1 362 ? 7.676 -7.625 18.090 1.00 96.50 362 GLY A O 1
ATOM 2826 N N . ASN A 1 363 ? 6.036 -7.958 16.620 1.00 97.44 363 ASN A N 1
ATOM 2827 C CA . ASN A 1 363 ? 5.687 -6.541 16.499 1.00 97.44 363 ASN A CA 1
ATOM 2828 C C . ASN A 1 363 ? 4.628 -6.125 17.527 1.00 97.44 363 ASN A C 1
ATOM 2830 O O . ASN A 1 363 ? 3.492 -5.781 17.187 1.00 97.44 363 ASN A O 1
ATOM 2834 N N . GLU A 1 364 ? 5.014 -6.110 18.801 1.00 97.00 364 GLU A N 1
ATOM 2835 C CA . GLU A 1 364 ? 4.100 -5.741 19.883 1.00 97.00 364 GLU A CA 1
ATOM 2836 C C . GLU A 1 364 ? 3.529 -4.326 19.739 1.00 97.00 364 GLU A C 1
ATOM 2838 O O . GLU A 1 364 ? 2.406 -4.062 20.164 1.00 97.00 364 GLU A O 1
ATOM 2843 N N . ARG A 1 365 ? 4.285 -3.393 19.141 1.00 96.25 365 ARG A N 1
ATOM 2844 C CA . ARG A 1 365 ? 3.814 -2.017 18.924 1.00 96.25 365 ARG A CA 1
ATOM 2845 C C . ARG A 1 365 ? 2.594 -2.001 18.004 1.00 96.25 365 ARG A C 1
ATOM 2847 O O . ARG A 1 365 ? 1.620 -1.330 18.325 1.00 96.25 365 ARG A O 1
ATOM 2854 N N . SER A 1 366 ? 2.628 -2.763 16.909 1.00 97.56 366 SER A N 1
ATOM 2855 C CA . SER A 1 366 ? 1.494 -2.891 15.986 1.00 97.56 366 SER A CA 1
ATOM 2856 C C . SER A 1 366 ? 0.301 -3.593 16.639 1.00 97.56 366 SER A C 1
ATOM 2858 O O . SER A 1 366 ? -0.819 -3.100 16.537 1.00 97.56 366 SER A O 1
ATOM 2860 N N . ILE A 1 367 ? 0.545 -4.678 17.385 1.00 98.56 367 ILE A N 1
ATOM 2861 C CA . ILE A 1 367 ? -0.509 -5.409 18.109 1.00 98.56 367 ILE A CA 1
ATOM 2862 C C . ILE A 1 367 ? -1.224 -4.481 19.104 1.00 98.56 367 ILE A C 1
ATOM 2864 O O . ILE A 1 367 ? -2.450 -4.400 19.096 1.00 98.56 367 ILE A O 1
ATOM 2868 N N . ARG A 1 368 ? -0.468 -3.704 19.892 1.00 98.06 368 ARG A N 1
ATOM 2869 C CA . ARG A 1 368 ? -1.039 -2.746 20.853 1.00 98.06 368 ARG A CA 1
ATOM 2870 C C . ARG A 1 368 ? -1.858 -1.643 20.188 1.00 98.06 368 ARG A C 1
ATOM 2872 O O . ARG A 1 368 ? -2.804 -1.154 20.798 1.00 98.06 368 ARG A O 1
ATOM 2879 N N . VAL A 1 369 ? -1.501 -1.210 18.976 1.00 97.38 369 VAL A N 1
ATOM 2880 C CA . VAL A 1 369 ? -2.314 -0.231 18.234 1.00 97.38 369 VAL A CA 1
ATOM 2881 C C . VAL A 1 369 ? -3.679 -0.828 17.899 1.00 97.38 369 VAL A C 1
ATOM 2883 O O . VAL A 1 369 ? -4.686 -0.186 18.186 1.00 97.38 369 VAL A O 1
ATOM 2886 N N . ALA A 1 370 ? -3.719 -2.053 17.370 1.00 98.31 370 ALA A N 1
ATOM 2887 C CA . ALA A 1 370 ? -4.969 -2.739 17.046 1.00 98.31 370 ALA A CA 1
ATOM 2888 C C . ALA A 1 370 ? -5.852 -2.943 18.290 1.00 98.31 370 ALA A C 1
ATOM 2890 O O . ALA A 1 370 ? -7.027 -2.585 18.280 1.00 98.31 370 ALA A O 1
ATOM 2891 N N . GLU A 1 371 ? -5.275 -3.428 19.392 1.00 98.44 371 GLU A N 1
ATOM 2892 C CA . GLU A 1 371 ? -5.999 -3.632 20.657 1.00 98.44 371 GLU A CA 1
ATOM 2893 C C . GLU A 1 371 ? -6.583 -2.328 21.208 1.00 98.44 371 GLU A C 1
ATOM 2895 O O . GLU A 1 371 ? -7.727 -2.297 21.655 1.00 98.44 371 GLU A O 1
ATOM 2900 N N . ARG A 1 372 ? -5.838 -1.217 21.121 1.00 96.88 372 ARG A N 1
ATOM 2901 C CA . ARG A 1 372 ? -6.353 0.104 21.511 1.00 96.88 372 ARG A CA 1
ATOM 2902 C C . ARG A 1 372 ? -7.515 0.564 20.639 1.00 96.88 372 ARG A C 1
ATOM 2904 O O . ARG A 1 372 ? -8.336 1.322 21.133 1.00 96.88 372 ARG A O 1
ATOM 2911 N N . MET A 1 373 ? -7.590 0.136 19.378 1.00 97.19 373 MET A N 1
ATOM 2912 C CA . MET A 1 373 ? -8.742 0.412 18.509 1.00 97.19 373 MET A CA 1
ATOM 2913 C C . MET A 1 373 ? -9.933 -0.519 18.798 1.00 97.19 373 MET A C 1
ATOM 2915 O O . MET A 1 373 ? -10.952 -0.411 18.128 1.00 97.19 373 MET A O 1
ATOM 2919 N N . GLY A 1 374 ? -9.820 -1.431 19.770 1.00 97.94 374 GLY A N 1
ATOM 2920 C CA . GLY A 1 374 ? -10.875 -2.373 20.142 1.00 97.94 374 GLY A CA 1
ATOM 2921 C C . GLY A 1 374 ? -10.827 -3.713 19.407 1.00 97.94 374 GLY A C 1
ATOM 2922 O O . GLY A 1 374 ? -11.691 -4.554 19.646 1.00 97.94 374 GLY A O 1
ATOM 2923 N N . PHE A 1 375 ? -9.824 -3.960 18.554 1.00 98.69 375 PHE A N 1
ATOM 2924 C CA . PHE A 1 375 ? -9.656 -5.280 17.944 1.00 98.69 375 PHE A CA 1
ATOM 2925 C C . PHE A 1 375 ? -9.345 -6.335 19.012 1.00 98.69 375 PHE A C 1
ATOM 2927 O O . PHE A 1 375 ? -8.533 -6.119 19.914 1.00 98.69 375 PHE A O 1
ATOM 2934 N N . LYS A 1 376 ? -9.940 -7.517 18.862 1.00 98.69 376 LYS A N 1
ATOM 2935 C CA . LYS A 1 376 ? -9.739 -8.675 19.738 1.00 98.69 376 LYS A CA 1
ATOM 2936 C C . LYS A 1 376 ? -8.761 -9.648 19.094 1.00 98.69 376 LYS A C 1
ATOM 2938 O O . LYS A 1 376 ? -8.854 -9.910 17.898 1.00 98.69 376 LYS A O 1
ATOM 2943 N N . ARG A 1 377 ? -7.826 -10.208 19.869 1.00 98.56 377 ARG A N 1
ATOM 2944 C CA . ARG A 1 377 ? -6.956 -11.296 19.387 1.00 98.56 377 ARG A CA 1
ATOM 2945 C C . ARG A 1 377 ? -7.791 -12.546 19.131 1.00 98.56 377 ARG A C 1
ATOM 2947 O O . ARG A 1 377 ? -8.511 -12.985 20.020 1.00 98.56 377 ARG A O 1
ATOM 2954 N N . GLU A 1 378 ? -7.634 -13.137 17.955 1.00 98.75 378 GLU A N 1
ATOM 2955 C CA . GLU A 1 378 ? -8.372 -14.342 17.558 1.00 98.75 378 GLU A CA 1
ATOM 2956 C C . GLU A 1 378 ? -7.457 -15.551 17.384 1.00 98.75 378 GLU A C 1
ATOM 2958 O O . GLU A 1 378 ? -7.812 -16.658 17.781 1.00 98.75 378 GLU A O 1
ATOM 2963 N N . ALA A 1 379 ? -6.270 -15.353 16.801 1.00 98.50 379 ALA A N 1
ATOM 2964 C CA . ALA A 1 379 ? -5.363 -16.453 16.499 1.00 98.50 379 ALA A CA 1
ATOM 2965 C C . ALA A 1 379 ? -3.886 -16.040 16.506 1.00 98.50 379 ALA A C 1
ATOM 2967 O O . ALA A 1 379 ? -3.529 -14.894 16.223 1.00 98.50 379 ALA A O 1
ATOM 2968 N N . LEU A 1 380 ? -3.025 -17.030 16.766 1.00 98.50 380 LEU A N 1
ATOM 2969 C CA . LEU A 1 380 ? -1.600 -17.005 16.442 1.00 98.50 380 LEU A CA 1
ATOM 2970 C C . LEU A 1 380 ? -1.333 -18.048 15.352 1.00 98.50 380 LEU A C 1
ATOM 2972 O O . LEU A 1 380 ? -1.303 -19.252 15.614 1.00 98.50 380 LEU A O 1
ATOM 2976 N N . LEU A 1 381 ? -1.118 -17.582 14.127 1.00 98.50 381 LEU A N 1
ATOM 2977 C CA . LEU A 1 381 ? -0.770 -18.419 12.988 1.00 98.50 381 LEU A CA 1
ATOM 2978 C C . LEU A 1 381 ? 0.732 -18.716 13.029 1.00 98.50 381 LEU A C 1
ATOM 2980 O O . LEU A 1 381 ? 1.557 -17.870 12.681 1.00 98.50 381 LEU A O 1
ATOM 2984 N N . ARG A 1 382 ? 1.097 -19.911 13.503 1.00 97.62 382 ARG A N 1
ATOM 2985 C CA . ARG A 1 382 ? 2.494 -20.376 13.513 1.00 97.62 382 ARG A CA 1
ATOM 2986 C C . ARG A 1 382 ? 2.939 -20.680 12.085 1.00 97.62 382 ARG A C 1
ATOM 2988 O O . ARG A 1 382 ? 2.212 -21.370 11.379 1.00 97.62 382 ARG A O 1
ATOM 2995 N N . TRP A 1 383 ? 4.138 -20.241 11.704 1.00 95.00 383 TRP A N 1
ATOM 2996 C CA . TRP A 1 383 ? 4.688 -20.427 10.354 1.00 95.00 383 TRP A CA 1
ATOM 2997 C C . TRP A 1 383 ? 3.770 -19.910 9.233 1.00 95.00 383 TRP A C 1
ATOM 2999 O O . TRP A 1 383 ? 3.737 -20.473 8.143 1.00 95.00 383 TRP A O 1
ATOM 3009 N N . ASP A 1 384 ? 3.048 -18.817 9.491 1.00 96.69 384 ASP A N 1
ATOM 3010 C CA . ASP A 1 384 ? 2.164 -18.165 8.516 1.00 96.69 384 ASP A CA 1
ATOM 3011 C C . ASP A 1 384 ? 2.905 -17.802 7.222 1.00 96.69 384 ASP A C 1
ATOM 3013 O O . ASP A 1 384 ? 2.368 -17.930 6.123 1.00 96.69 384 ASP A O 1
ATOM 3017 N N . ARG A 1 385 ? 4.164 -17.351 7.334 1.00 94.12 385 ARG A N 1
ATOM 3018 C CA . ARG A 1 385 ? 4.974 -16.951 6.173 1.00 94.12 385 ARG A CA 1
ATOM 3019 C C . ARG A 1 385 ? 6.405 -17.441 6.301 1.00 94.12 385 ARG A C 1
ATOM 3021 O O . ARG A 1 385 ? 6.998 -17.354 7.371 1.00 94.12 385 ARG A O 1
ATOM 3028 N N . ALA A 1 386 ? 6.981 -17.861 5.181 1.00 93.69 386 ALA A N 1
ATOM 3029 C CA . ALA A 1 386 ? 8.427 -17.934 5.014 1.00 93.69 386 ALA A CA 1
ATOM 3030 C C . ALA A 1 386 ? 8.919 -16.565 4.530 1.00 93.69 386 ALA A C 1
ATOM 3032 O O . ALA A 1 386 ? 8.436 -16.050 3.516 1.00 93.69 386 ALA A O 1
ATOM 3033 N N . LEU A 1 387 ? 9.823 -15.948 5.283 1.00 91.19 387 LEU A N 1
ATOM 3034 C CA . LEU A 1 387 ? 10.364 -14.634 4.965 1.00 91.19 387 LEU A CA 1
ATOM 3035 C C . LEU A 1 387 ? 11.461 -14.744 3.905 1.00 91.19 387 LEU A C 1
ATOM 3037 O O . LEU A 1 387 ? 12.115 -15.770 3.764 1.00 91.19 387 LEU A O 1
ATOM 3041 N N . ARG A 1 388 ? 11.656 -13.672 3.138 1.00 88.75 388 ARG A N 1
ATOM 3042 C CA . ARG A 1 388 ? 12.790 -13.577 2.211 1.00 88.75 388 ARG A CA 1
ATOM 3043 C C . ARG A 1 388 ? 14.113 -13.464 2.991 1.00 88.75 388 ARG A C 1
ATOM 3045 O O . ARG A 1 388 ? 14.078 -12.906 4.091 1.00 88.75 388 ARG A O 1
ATOM 3052 N N . PRO A 1 389 ? 15.249 -13.901 2.420 1.00 86.38 389 PRO A N 1
ATOM 3053 C CA . PRO A 1 389 ? 16.564 -13.670 3.019 1.00 86.38 389 PRO A CA 1
ATOM 3054 C C . PRO A 1 389 ? 16.796 -12.195 3.390 1.00 86.38 389 PRO A C 1
ATOM 3056 O O . PRO A 1 389 ? 16.323 -11.289 2.692 1.00 86.38 389 PRO A O 1
ATOM 3059 N N . GLY A 1 390 ? 17.501 -11.955 4.500 1.00 85.31 390 GLY A N 1
ATOM 3060 C CA . GLY A 1 390 ? 17.759 -10.619 5.053 1.00 85.31 390 GLY A CA 1
ATOM 3061 C C . GLY A 1 390 ? 16.670 -10.090 5.999 1.00 85.31 390 GLY A C 1
ATOM 3062 O O . GLY A 1 390 ? 16.637 -8.898 6.305 1.00 85.31 390 GLY A O 1
ATOM 3063 N N . LYS A 1 391 ? 15.727 -10.940 6.427 1.00 89.12 391 LYS A N 1
ATOM 3064 C CA . LYS A 1 391 ? 14.639 -10.604 7.372 1.00 89.12 391 LYS A CA 1
ATOM 3065 C C . LYS A 1 391 ? 14.694 -11.429 8.660 1.00 89.12 391 LYS A C 1
ATOM 3067 O O . LYS A 1 391 ? 13.696 -11.518 9.378 1.00 89.12 391 LYS A O 1
ATOM 3072 N N . GLU A 1 392 ? 15.851 -12.002 8.972 1.00 88.88 392 GLU A N 1
ATOM 3073 C CA . GLU A 1 392 ? 16.088 -12.924 10.087 1.00 88.88 392 GLU A CA 1
ATOM 3074 C C . GLU A 1 392 ? 15.688 -12.304 11.431 1.00 88.88 392 GLU A C 1
ATOM 3076 O O . GLU A 1 392 ? 15.053 -12.962 12.252 1.00 88.88 392 GLU A O 1
ATOM 3081 N N . ALA A 1 393 ? 15.941 -11.001 11.605 1.00 87.31 393 ALA A N 1
ATOM 3082 C CA . ALA A 1 393 ? 15.566 -10.234 12.797 1.00 87.31 393 ALA A CA 1
ATOM 3083 C C . ALA A 1 393 ? 14.048 -10.182 13.070 1.00 87.31 393 ALA A C 1
ATOM 3085 O O . ALA A 1 393 ? 13.627 -9.861 14.176 1.00 87.31 393 ALA A O 1
ATOM 3086 N N . SER A 1 394 ? 13.220 -10.488 12.069 1.00 91.19 394 SER A N 1
ATOM 3087 C CA . SER A 1 394 ? 11.757 -10.556 12.187 1.00 91.19 394 SER A CA 1
ATOM 3088 C C . SER A 1 394 ? 11.211 -11.986 12.163 1.00 91.19 394 SER A C 1
ATOM 3090 O O . SER A 1 394 ? 9.993 -12.184 12.108 1.00 91.19 394 SER A O 1
ATOM 3092 N N . GLY A 1 395 ? 12.103 -12.979 12.178 1.00 92.06 395 GLY A N 1
ATOM 3093 C CA . GLY A 1 395 ? 11.748 -14.386 12.250 1.00 92.06 395 GLY A CA 1
ATOM 3094 C C . GLY A 1 395 ? 11.195 -14.784 13.619 1.00 92.06 395 GLY A C 1
ATOM 3095 O O . GLY A 1 395 ? 11.371 -14.102 14.624 1.00 92.06 395 GLY A O 1
ATOM 3096 N N . ASN A 1 396 ? 10.546 -15.940 13.670 1.00 94.31 396 ASN A N 1
ATOM 3097 C CA . ASN A 1 396 ? 9.967 -16.527 14.878 1.00 94.31 396 ASN A CA 1
ATOM 3098 C C . ASN A 1 396 ? 11.004 -17.231 15.781 1.00 94.31 396 ASN A C 1
ATOM 3100 O O . ASN A 1 396 ? 10.619 -17.954 16.699 1.00 94.31 396 ASN A O 1
ATOM 3104 N N . GLY A 1 397 ? 12.303 -17.063 15.502 1.00 92.81 397 GLY A N 1
ATOM 3105 C CA . GLY A 1 397 ? 13.415 -17.647 16.260 1.00 92.81 397 GLY A CA 1
ATOM 3106 C C . GLY A 1 397 ? 13.602 -19.159 16.095 1.00 92.81 397 GLY A C 1
ATOM 3107 O O . GLY A 1 397 ? 14.482 -19.730 16.734 1.00 92.81 397 GLY A O 1
ATOM 3108 N N . LYS A 1 398 ? 12.796 -19.830 15.261 1.00 92.62 398 LYS A N 1
ATOM 3109 C CA . LYS A 1 398 ? 12.907 -21.276 15.023 1.00 92.62 398 LYS A CA 1
ATOM 3110 C C . LYS A 1 398 ? 13.878 -21.547 13.878 1.00 92.62 398 LYS A C 1
ATOM 3112 O O . LYS A 1 398 ? 13.843 -20.864 12.856 1.00 92.62 398 LYS A O 1
ATOM 3117 N N . ALA A 1 399 ? 14.714 -22.569 14.045 1.00 88.75 399 ALA A N 1
ATOM 3118 C CA . ALA A 1 399 ? 15.614 -23.024 12.994 1.00 88.75 399 ALA A CA 1
ATOM 3119 C C . ALA A 1 399 ? 14.831 -23.594 11.799 1.00 88.75 399 ALA A C 1
ATOM 3121 O O . ALA A 1 399 ? 13.789 -24.236 11.971 1.00 88.75 399 ALA A O 1
ATOM 3122 N N . VAL A 1 400 ? 15.358 -23.370 10.595 1.00 90.19 400 VAL A N 1
ATOM 3123 C CA . VAL A 1 400 ? 14.960 -24.105 9.387 1.00 90.19 400 VAL A CA 1
ATOM 3124 C C . VAL A 1 400 ? 15.509 -25.534 9.435 1.00 90.19 400 VAL A C 1
ATOM 3126 O O . VAL A 1 400 ? 16.446 -25.817 10.186 1.00 90.19 400 VAL A O 1
ATOM 3129 N N . ARG A 1 401 ? 14.935 -26.451 8.653 1.00 91.12 401 ARG A N 1
ATOM 3130 C CA . ARG A 1 401 ? 15.395 -27.846 8.615 1.00 91.12 401 ARG A CA 1
ATOM 3131 C C . ARG A 1 401 ? 16.443 -28.039 7.525 1.00 91.12 401 ARG A C 1
ATOM 3133 O O . ARG A 1 401 ? 16.404 -27.392 6.479 1.00 91.12 401 ARG A O 1
ATOM 3140 N N . GLU A 1 402 ? 17.351 -28.983 7.751 1.00 92.56 402 GLU A N 1
ATOM 3141 C CA . GLU A 1 402 ? 18.269 -29.443 6.710 1.00 92.56 402 GLU A CA 1
ATOM 3142 C C . GLU A 1 402 ? 17.478 -30.000 5.514 1.00 92.56 402 GLU A C 1
ATOM 3144 O O . GLU A 1 402 ? 16.516 -30.751 5.685 1.00 92.56 402 GLU A O 1
ATOM 3149 N N . GLY A 1 403 ? 17.864 -29.598 4.302 1.00 92.62 403 GLY A N 1
ATOM 3150 C CA . GLY A 1 403 ? 17.185 -29.995 3.067 1.00 92.62 403 GLY A CA 1
ATOM 3151 C C . GLY A 1 403 ? 15.910 -29.210 2.733 1.00 92.62 403 GLY A C 1
ATOM 3152 O O . GLY A 1 403 ? 15.285 -29.513 1.716 1.00 92.62 403 GLY A O 1
ATOM 3153 N N . ASP A 1 404 ? 15.513 -28.203 3.528 1.00 90.75 404 ASP A N 1
ATOM 3154 C CA . ASP A 1 404 ? 14.424 -27.303 3.131 1.00 90.75 404 ASP A CA 1
ATOM 3155 C C . ASP A 1 404 ? 14.785 -26.594 1.801 1.00 90.75 404 ASP A C 1
ATOM 3157 O O . ASP A 1 404 ? 15.931 -26.192 1.601 1.00 90.75 404 ASP A O 1
ATOM 3161 N N . PRO A 1 405 ? 13.821 -26.385 0.882 1.00 90.69 405 PRO A N 1
ATOM 3162 C CA . PRO A 1 405 ? 14.090 -25.823 -0.448 1.00 90.69 405 PRO A CA 1
ATOM 3163 C C . PRO A 1 405 ? 14.512 -24.345 -0.426 1.00 90.69 405 PRO A C 1
ATOM 3165 O O . PRO A 1 405 ? 14.961 -23.822 -1.443 1.00 90.69 405 PRO A O 1
ATOM 3168 N N . ARG A 1 406 ? 14.322 -23.663 0.710 1.00 90.31 406 ARG A N 1
ATOM 3169 C CA . ARG A 1 406 ? 14.748 -22.280 0.971 1.00 90.31 406 ARG A CA 1
ATOM 3170 C C . ARG A 1 406 ? 15.359 -22.203 2.374 1.00 90.31 406 ARG A C 1
ATOM 3172 O O . ARG A 1 406 ? 14.672 -21.763 3.300 1.00 90.31 406 ARG A O 1
ATOM 3179 N N . PRO A 1 407 ? 16.589 -22.700 2.566 1.00 88.94 407 PRO A N 1
ATOM 3180 C CA . PRO A 1 407 ? 17.215 -22.787 3.887 1.00 88.94 407 PRO A CA 1
ATOM 3181 C C . PRO A 1 407 ? 17.479 -21.411 4.529 1.00 88.94 407 PRO A C 1
ATOM 3183 O O . PRO A 1 407 ? 17.635 -21.302 5.737 1.00 88.94 407 PRO A O 1
ATOM 3186 N N . GLU A 1 408 ? 17.491 -20.336 3.749 1.00 89.06 408 GLU A N 1
ATOM 3187 C CA . GLU A 1 408 ? 17.656 -18.958 4.213 1.00 89.06 408 GLU A CA 1
ATOM 3188 C C . GLU A 1 408 ? 16.338 -18.282 4.640 1.00 89.06 408 GLU A C 1
ATOM 3190 O O . GLU A 1 408 ? 16.340 -17.193 5.215 1.00 89.06 408 GLU A O 1
ATOM 3195 N N . ALA A 1 409 ? 15.191 -18.909 4.365 1.00 91.50 409 ALA A N 1
ATOM 3196 C CA . ALA A 1 409 ? 13.877 -18.321 4.594 1.00 91.50 409 ALA A CA 1
ATOM 3197 C C . ALA A 1 409 ? 13.333 -18.652 5.994 1.00 91.50 409 ALA A C 1
ATOM 3199 O O . ALA A 1 409 ? 12.605 -19.630 6.181 1.00 91.50 409 ALA A O 1
ATOM 3200 N N . VAL A 1 410 ? 13.642 -17.809 6.984 1.00 93.00 410 VAL A N 1
ATOM 3201 C CA . VAL A 1 410 ? 13.110 -17.969 8.350 1.00 93.00 410 VAL A CA 1
ATOM 3202 C C . VAL A 1 410 ? 11.580 -17.843 8.401 1.00 93.00 410 VAL A C 1
ATOM 3204 O O . VAL A 1 410 ? 10.956 -17.137 7.602 1.00 93.00 410 VAL A O 1
ATOM 3207 N N . GLY A 1 411 ? 10.950 -18.513 9.367 1.00 94.56 411 GLY A N 1
ATOM 3208 C CA . GLY A 1 411 ? 9.502 -18.454 9.563 1.00 94.56 411 GLY A CA 1
ATOM 3209 C C . GLY A 1 411 ? 9.043 -17.176 10.263 1.00 94.56 411 GLY A C 1
ATOM 3210 O O . GLY A 1 411 ? 9.718 -16.672 11.154 1.00 94.56 411 GLY A O 1
ATOM 3211 N N . ARG A 1 412 ? 7.855 -16.682 9.918 1.00 96.19 412 ARG A N 1
ATOM 3212 C CA . ARG A 1 412 ? 7.108 -15.650 10.650 1.00 96.19 412 ARG A CA 1
ATOM 3213 C C . ARG A 1 412 ? 5.853 -16.268 11.251 1.00 96.19 412 ARG A C 1
ATOM 3215 O O . ARG A 1 412 ? 5.067 -16.882 10.532 1.00 96.19 412 ARG A O 1
ATOM 3222 N N . ASP A 1 413 ? 5.637 -16.009 12.536 1.00 98.00 413 ASP A N 1
ATOM 3223 C CA . ASP A 1 413 ? 4.349 -16.239 13.184 1.00 98.00 413 ASP A CA 1
ATOM 3224 C C . ASP A 1 413 ? 3.522 -14.932 13.106 1.00 98.00 413 ASP A C 1
ATOM 3226 O O . ASP A 1 413 ? 4.064 -13.825 13.221 1.00 98.00 413 ASP A O 1
ATOM 3230 N N . THR A 1 414 ? 2.215 -15.038 12.858 1.00 98.50 414 THR A N 1
ATOM 3231 C CA . THR A 1 414 ? 1.319 -13.883 12.665 1.00 98.50 414 THR A CA 1
ATOM 3232 C C . THR A 1 414 ? 0.216 -13.886 13.720 1.00 98.50 414 THR A C 1
ATOM 3234 O O . THR A 1 414 ? -0.513 -14.864 13.865 1.00 98.50 414 THR A O 1
ATOM 3237 N N . VAL A 1 415 ? 0.069 -12.777 14.444 1.00 98.75 415 VAL A N 1
ATOM 3238 C CA . VAL A 1 415 ? -1.092 -12.525 15.304 1.00 98.75 415 VAL A CA 1
ATOM 3239 C C . VAL A 1 415 ? -2.201 -11.932 14.445 1.00 98.75 415 VAL A C 1
ATOM 3241 O O . VAL A 1 415 ? -1.981 -10.941 13.745 1.00 98.75 415 VAL A O 1
ATOM 3244 N N . VAL A 1 416 ? -3.382 -12.542 14.514 1.00 98.81 416 VAL A N 1
ATOM 3245 C CA . VAL A 1 416 ? -4.597 -12.088 13.833 1.00 98.81 416 VAL A CA 1
ATOM 3246 C C . VAL A 1 416 ? -5.536 -11.495 14.873 1.00 98.81 416 VAL A C 1
ATOM 3248 O O . VAL A 1 416 ? -5.863 -12.152 15.867 1.00 98.81 416 VAL A O 1
ATOM 3251 N N . LEU A 1 417 ? -5.959 -10.254 14.641 1.00 98.88 417 LEU A N 1
ATOM 3252 C CA . LEU A 1 417 ? -6.974 -9.582 15.436 1.00 98.88 417 LEU A CA 1
ATOM 3253 C C . LEU A 1 417 ? -8.173 -9.200 14.562 1.00 98.88 417 LEU A C 1
ATOM 3255 O O . LEU A 1 417 ? -8.002 -8.857 13.391 1.00 98.88 417 LEU A O 1
ATOM 3259 N N . GLY A 1 418 ? -9.375 -9.240 15.131 1.00 98.75 418 GLY A N 1
ATOM 3260 C CA . GLY A 1 418 ? -10.616 -8.877 14.450 1.00 98.75 418 GLY A CA 1
ATOM 3261 C C . GLY A 1 418 ? -11.453 -7.874 15.235 1.00 98.75 418 GLY A C 1
ATOM 3262 O O . GLY A 1 418 ? -11.421 -7.850 16.464 1.00 98.75 418 GLY A O 1
ATOM 3263 N N . ALA A 1 419 ? -12.195 -7.048 14.504 1.00 98.81 419 ALA A N 1
ATOM 3264 C CA . ALA A 1 419 ? -13.289 -6.234 15.017 1.00 98.81 419 ALA A CA 1
ATOM 3265 C C . ALA A 1 419 ? -14.488 -6.423 14.085 1.00 98.81 419 ALA A C 1
ATOM 3267 O O . ALA A 1 419 ? -14.374 -6.225 12.870 1.00 98.81 419 ALA A O 1
ATOM 3268 N N . CYS A 1 420 ? -15.617 -6.851 14.634 1.00 98.75 420 CYS A N 1
ATOM 3269 C CA . CYS A 1 420 ? -16.831 -7.101 13.867 1.00 98.75 420 CYS A CA 1
ATOM 3270 C C . CYS A 1 420 ? -17.825 -5.940 14.012 1.00 98.75 420 CYS A C 1
ATOM 3272 O O . CYS A 1 420 ? -17.670 -5.063 14.861 1.00 98.75 420 CYS A O 1
ATOM 3274 N N . TRP A 1 421 ? -18.842 -5.896 13.151 1.00 98.44 421 TRP A N 1
ATOM 3275 C CA . TRP A 1 421 ? -19.863 -4.839 13.186 1.00 98.44 421 TRP A CA 1
ATOM 3276 C C . TRP A 1 421 ? -20.632 -4.790 14.522 1.00 98.44 421 TRP A C 1
ATOM 3278 O O . TRP A 1 421 ? -21.081 -3.734 14.947 1.00 98.44 421 TRP A O 1
ATOM 3288 N N . ASP A 1 422 ? -20.779 -5.918 15.205 1.00 98.50 422 ASP A N 1
ATOM 3289 C CA . ASP A 1 422 ? -21.395 -6.018 16.526 1.00 98.50 422 ASP A CA 1
ATOM 3290 C C . ASP A 1 422 ? -20.451 -5.542 17.640 1.00 98.50 422 ASP A C 1
ATOM 3292 O O . ASP A 1 422 ? -20.914 -4.935 18.601 1.00 98.50 422 ASP A O 1
ATOM 3296 N N . ASP A 1 423 ? -19.131 -5.695 17.488 1.00 98.50 423 ASP A N 1
ATOM 3297 C CA . ASP A 1 423 ? -18.157 -5.007 18.350 1.00 98.50 423 ASP A 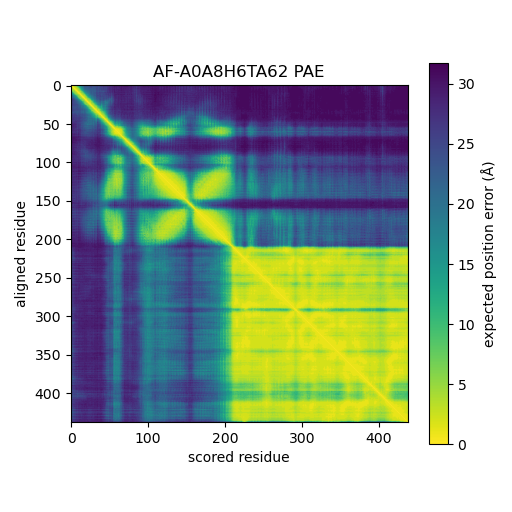CA 1
ATOM 3298 C C . ASP A 1 423 ? -18.173 -3.483 18.117 1.00 98.50 423 ASP A C 1
ATOM 3300 O O . ASP A 1 423 ? -18.011 -2.696 19.054 1.00 98.50 423 ASP A O 1
ATOM 3304 N N . TRP A 1 424 ? -18.378 -3.067 16.860 1.00 98.44 424 TRP A N 1
ATOM 3305 C CA . TRP A 1 424 ? -18.544 -1.667 16.466 1.00 98.44 424 TRP A CA 1
ATOM 3306 C C . TRP A 1 424 ? -19.708 -1.010 17.200 1.00 98.44 424 TRP A C 1
ATOM 3308 O O . TRP A 1 424 ? -19.490 -0.040 17.930 1.00 98.44 424 TRP A O 1
ATOM 3318 N N . GLU A 1 425 ? -20.906 -1.580 17.084 1.00 98.25 425 GLU A N 1
ATOM 3319 C CA . GLU A 1 425 ? -22.087 -1.104 17.814 1.00 98.25 425 GLU A CA 1
ATOM 3320 C C . GLU A 1 425 ? -21.971 -1.340 19.330 1.00 98.25 425 GLU A C 1
ATOM 3322 O O . GLU A 1 425 ? -22.487 -0.561 20.128 1.00 98.25 425 GLU A O 1
ATOM 3327 N N . GLY A 1 426 ? -21.225 -2.367 19.745 1.00 97.94 426 GLY A N 1
ATOM 3328 C CA . GLY A 1 426 ? -20.967 -2.728 21.140 1.00 97.94 426 GLY A CA 1
ATOM 3329 C C . GLY A 1 426 ? -19.960 -1.841 21.883 1.00 97.94 426 GLY A C 1
ATOM 3330 O O . GLY A 1 426 ? -19.558 -2.191 22.992 1.00 97.94 426 GLY A O 1
ATOM 3331 N N . GLY A 1 427 ? -19.538 -0.713 21.301 1.00 98.06 427 GLY A N 1
ATOM 3332 C CA . GLY A 1 427 ? -18.745 0.317 21.984 1.00 98.06 427 GLY A CA 1
ATOM 3333 C C . GLY A 1 427 ? -17.478 0.760 21.252 1.00 98.06 427 GLY A C 1
ATOM 3334 O O . GLY A 1 427 ? -16.956 1.838 21.551 1.00 98.06 427 GLY A O 1
ATOM 3335 N N . ILE A 1 428 ? -16.993 0.011 20.251 1.00 98.44 428 ILE A N 1
ATOM 3336 C CA . ILE A 1 428 ? -15.828 0.456 19.462 1.00 98.44 428 ILE A CA 1
ATOM 3337 C C . ILE A 1 428 ? -16.147 1.759 18.716 1.00 98.44 428 ILE A C 1
ATOM 3339 O O . ILE A 1 428 ? -15.281 2.630 18.619 1.00 98.44 428 ILE A O 1
ATOM 3343 N N . ARG A 1 429 ? -17.388 1.950 18.248 1.00 98.06 429 ARG A N 1
ATOM 3344 C CA . ARG A 1 429 ? -17.829 3.197 17.609 1.00 98.06 429 ARG A CA 1
ATOM 3345 C C . ARG A 1 429 ? -17.610 4.416 18.504 1.00 98.06 429 ARG A C 1
ATOM 3347 O O . ARG A 1 429 ? -17.075 5.430 18.051 1.00 98.06 429 ARG A O 1
ATOM 3354 N N . GLU A 1 430 ? -18.004 4.322 19.771 1.00 98.19 430 GLU A N 1
ATOM 3355 C CA . GLU A 1 430 ? -17.831 5.402 20.745 1.00 98.19 430 GLU A CA 1
ATOM 3356 C C . GLU A 1 430 ? -16.349 5.625 21.065 1.00 98.19 430 GLU A C 1
ATOM 3358 O O . GLU A 1 430 ? -15.875 6.764 21.040 1.00 98.19 430 GLU A O 1
ATOM 3363 N N . LEU A 1 431 ? -15.601 4.539 21.284 1.00 98.00 431 LEU A N 1
ATOM 3364 C CA . LEU A 1 431 ? -14.156 4.561 21.510 1.00 98.00 431 LEU A CA 1
ATOM 3365 C C . LEU A 1 431 ? -13.421 5.299 20.380 1.00 98.00 431 LEU A C 1
ATOM 3367 O O . LEU A 1 431 ? -12.665 6.238 20.636 1.00 98.00 431 LEU A O 1
ATOM 3371 N N . VAL A 1 432 ? -13.679 4.919 19.128 1.00 96.88 432 VAL A N 1
ATOM 3372 C CA . VAL A 1 432 ? -13.113 5.555 17.931 1.00 96.88 432 VAL A CA 1
ATOM 3373 C C . VAL A 1 432 ? -13.555 7.013 17.821 1.00 96.88 432 VAL A C 1
ATOM 3375 O O . VAL A 1 432 ? -12.727 7.886 17.562 1.00 96.88 432 VAL A O 1
ATOM 3378 N N . GLY A 1 433 ? -14.831 7.309 18.077 1.00 96.56 433 GLY A N 1
ATOM 3379 C CA . GLY A 1 433 ? -15.344 8.679 18.093 1.00 96.56 433 GLY A CA 1
ATOM 3380 C C . GLY A 1 433 ? -14.621 9.574 19.105 1.00 96.56 433 GLY A C 1
ATOM 3381 O O . GLY A 1 433 ? -14.233 10.691 18.767 1.00 96.56 433 GLY A O 1
ATOM 3382 N N . ASN A 1 434 ? -14.383 9.075 20.320 1.00 95.94 434 ASN A N 1
ATOM 3383 C CA . ASN A 1 434 ? -13.614 9.771 21.353 1.00 95.94 434 ASN A CA 1
ATOM 3384 C C . ASN A 1 434 ? -12.166 10.005 20.915 1.00 95.94 434 ASN A C 1
ATOM 3386 O O . ASN A 1 434 ? -11.641 11.102 21.085 1.00 95.94 434 ASN A O 1
ATOM 3390 N N . MET A 1 435 ? -11.534 9.008 20.293 1.00 93.69 435 MET A N 1
ATOM 3391 C CA . MET A 1 435 ? -10.166 9.141 19.799 1.00 93.69 435 MET A CA 1
ATOM 3392 C C . MET A 1 435 ? -10.015 10.200 18.713 1.00 93.69 435 MET A C 1
ATOM 3394 O O . MET A 1 435 ? -9.002 10.891 18.696 1.00 93.69 435 MET A O 1
ATOM 3398 N N . LEU A 1 436 ? -10.985 10.319 17.808 1.00 94.50 436 LEU A N 1
ATOM 3399 C CA . LEU A 1 436 ? -10.922 11.281 16.706 1.00 94.50 436 LEU A CA 1
ATOM 3400 C C . LEU A 1 436 ? -11.169 12.729 17.152 1.00 94.50 436 LEU A C 1
ATOM 3402 O O . LEU A 1 436 ? -10.776 13.637 16.426 1.00 94.50 436 LEU A O 1
ATOM 3406 N N . ARG A 1 437 ? -11.775 12.935 18.330 1.00 90.94 437 ARG A N 1
ATOM 3407 C CA . ARG A 1 437 ? -11.935 14.250 18.978 1.00 90.94 437 ARG A CA 1
ATOM 3408 C C . ARG A 1 437 ? -10.724 14.675 19.819 1.00 90.94 437 ARG A C 1
ATOM 3410 O O . ARG A 1 437 ? -10.626 15.843 20.179 1.00 90.94 437 ARG A O 1
ATOM 3417 N N . GLN A 1 438 ? -9.852 13.727 20.175 1.00 75.00 438 GLN A N 1
ATOM 3418 C CA . GLN A 1 438 ? -8.703 13.922 21.067 1.00 75.00 438 GLN A CA 1
ATOM 3419 C C . GLN A 1 438 ? -7.392 14.088 20.342 1.00 75.00 438 GLN A C 1
ATOM 3421 O O . GLN A 1 438 ? -6.624 14.921 20.860 1.00 75.00 438 GLN A O 1
#

Secondary structure (DSSP, 8-state):
--------------------------S-----GGGG-PPPPPS-S--------PPPPHHHHHHHHHHHTT---------------------HHHHHHHHHHHHTTS---THHHHHHHHHHHHHHHHHHHHHHHHHHHHHHHHHHHHHHHTPPPSSS-SS--HHHHHHHHHHHHHHHHHHHHHHHHHHHHHHHHHHHHHHHHHHHHHHHH------SS---S-EE-SSEEEEE--HHHHHHHHHHHHTT-GGGGTTSSS---SSHHHHIIIIIIIIITT-TT-EEEEEEEEETTEEEEEEEEEEEEEETTTTEEEEEEEEE-GGGTTSSHHHHHHHHHHHHHHS-GGGTS---SEEEEEEETT-HHHHHHHHHTTPEEEEEEEEEEEPPTT-GGGS-SPPPPTT-S-TT--EEEEEEEEEEHHHIIIIIHHHHHHHHH-

InterPro domains:
  IPR000182 GNAT domain [PF13302] (227-376)
  IPR016181 Acyl-CoA N-acyltransferase [SSF55729] (218-382)
  IPR051908 Ribosomal-protein N-acetyltransferase [PTHR43441] (215-429)

pLDDT: mean 74.64, std 24.93, range [21.72, 98.88]

Sequence (438 aa):
MMLAASLTYAGPRAAKIGNMGILDMESTVVADLSRFGLPAPAPASLYFVERDNRTPTVLDAILRDQGSEGRVRNRPYRRGENRSIHSPDRNSSGEIFLQWRFLKLKPFEGESASIVAQLTNEYRNTRRDIANAASRGRRIERQIAELQGTRIPESQTSGMGDGALRELELAEQVRNINQKINEERAQLRSTEKILEDVLRDRILLTRTAMYDPNFCFPLPPKIECDRVELVPFNPAEYVEPFFAATGAHPELYTYLPFGPFSSKDDFVEKFLDGRVQPDPGSILFAVLNKTEAGKELAAVIGLLNASTQNLSAELGFVITFPAFQGTHVTRCGAALLLRLVLGLPAEGGLGLRRAVWQANSGNERSIRVAERMGFKREALLRWDRALRPGKEASGNGKAVREGDPRPEAVGRDTVVLGACWDDWEGGIRELVGNMLRQ